Protein AF-A0A260ZK50-F1 (afdb_monomer)

Solvent-accessible surface area (backbone atoms only — not comparable to full-atom values): 29491 Å² total; per-residue (Å²): 94,78,40,58,36,70,49,89,52,100,54,90,50,31,33,36,38,32,30,28,67,84,74,75,40,77,77,46,57,36,37,41,60,59,61,51,48,29,63,47,78,38,83,94,71,54,32,36,39,34,30,32,85,84,58,43,36,35,30,35,52,72,92,42,70,52,63,68,53,86,44,73,54,70,82,87,79,82,74,81,68,47,75,47,47,61,51,57,46,39,79,47,78,57,98,69,37,33,39,37,28,32,54,48,100,85,72,47,78,39,87,51,42,79,43,46,78,60,42,49,77,78,50,69,45,76,48,99,47,99,84,42,44,29,35,35,30,35,39,69,92,74,38,39,60,39,74,41,49,52,93,49,49,79,70,69,64,93,75,84,56,73,88,62,77,53,97,60,98,60,69,79,49,61,29,59,51,89,78,39,28,42,36,42,32,41,94,90,50,76,50,76,42,75,58,68,87,84,77,85,68,63,72,61,60,54,49,60,49,51,54,50,52,51,53,52,49,54,54,56,45,52,60,50,49,56,53,50,52,51,50,50,44,54,58,48,55,62,52,50,73,74,61,81,80,76,76,85,52,46,84,90,56,58,74,85,47,43,47,78,66,57,77,74,47,75,58,97,82,31,38,28,23,34,28,32,34,68,85,76,69,44,70,26,26,37,38,41,30,78,39,54,80,89,41,70,64,61,52,52,46,56,48,47,26,53,54,54,46,64,71,55,82,51,95,21,36,58,44,57,79,50,38,28,64,60,92,58,35,34,42,40,35,29,60,57,62,76,44,32,47,41,61,47,48,66,36,84,92,39,28,46,51,53,69,70,59,46,28,49,43,50,39,28,48,24,50,36,45,31,59,32,45,78,71,44,41,31,51,57,50,58,47,47,75,32,28,30,27,41,91,84,73,48,35,24,42,50,78,50,69,66,42,39,53,71,86,59,72,76,90,71,59,52,80,92,35,56,31,39,43,59,78,67,69,43,84,55,54,60,45,42,43,27,21,13,50,18,48,50,55,46,23,38,62,66,51,44,69,92,46,50,45,100,87,68,47,78,34,67,68,53,42,56,64,32,82,66,74,65,64,88,87,49,54,68,56,57,32,52,49,33,55,34,17,42,44,54,53,60,87,75,28,45,50,35,61,54,52,47,68,30,69,47,29,48,54,45,52,51,52,52,52,54,51,52,51,51,49,58,60,69,76,105

Nearest PDB structures (foldseek):
  8c1d-assembly1_A  TM=9.116E-01  e=2.964E-21  Homo sapiens
  4eor-assembly2_C  TM=9.037E-01  e=3.215E-18  Homo sapiens
  4cfm-assembly2_C  TM=8.894E-01  e=4.606E-18  Homo sapiens
  4eoq-assembly2_C  TM=8.998E-01  e=1.103E-17  Homo sapiens
  3nax-assembly1_A  TM=8.493E-01  e=1.006E-16  Homo sapiens

pLDDT: mean 71.38, std 19.9, range [30.41, 98.5]

Sequence (524 aa):
MLLLQEESTQSSTKCLLIYDVSNNSVTGTVKIMPDTICSNFRSNANEIMTMNSTGLWSFYDIRGSTVKPFKCFKIGTPVKQGHAVDLSYCITSCNGQKHLWTWNEQGKPVDTWNYSEKEWFLGLIKGNSSETIFALHGQHHNSTMTMTDVNHLFEYQSKLFHRYGVKDSKQTLFDVLDGKVLATACNAGIQMQSAEFHVSNYKEHSRKLSENIRSAKVRWQKNKDQKEEEKVKSRWEDNAKKNVGVNSFDTTFTEHDFTMSGVLGSGQFGSVFEGKSKRTGKAVAIKVLVNRTSIYTEKFIVQREVDIQRELRHANIVKMYTAFKSKYTIFIVLELMSGTLHSILKNEETKVLSETKIACMVHDVSNALAYCHMRGIIHRDLKPQNILHSNENVFKITDFGTATDERDNTYCGTLDFMAPEVLCRKKQSTAVDCFALGIIVHLCNEGRLPFLLADGQGCDEMKIKCKYEPPVDMGLKIQEITRNLIKRDAKDRWTATEVVNSQLVRDYQHQMQDDIFKQELADL

Foldseek 3Di:
DWAWAWDPDPDQWIKIFTADPVVRDTPAIEIEHSQWFAWDDDPVQQWIWTAGPQRKIFIDRRVDRDHHGPDIDHDPDDDPADDYQPSQWDWDDDPQKIWIWGADPVRGIDGQDIDGPQKDWDGWDDAPDNPWIWTWMDGPPQQFTDIHTSNCNVVDPDPDDDGDHDPDPDWDGWDQPPCFKTWTDDPVGIDIDTNDDDDDPPPPVVVVVVVVVVVVCVVVVVVVLVVLLVVVLVVVVVVVVVPPDDPLADPVDDPVQKDWDAWQDQDPQATWTWIAGNVPRDIWIKGKGWPPVVDSSVNVLVSVQSVVLQPDDDPQAWHWPGWHDDPTMIITITHDAPHFLVVQCPPPVQVAPDLLLLLQQLLSLLVSLVSCQVVQKAQQADDRRQWTAHPVSHIHGHDSSVIDGQPRLNLDYDLLQAALCSVVSHRDGSLRNLSSSLQVLLCNHPSAGQQADPVRDHDSVCRNVQPGQRDPPPDPQNRVSSVQSSDNDSVSHDHSVVSNVGPSNVVSVVVVVVVVVVVVVVVD

Secondary structure (DSSP, 8-state):
-EEEEEE--SSS-EEEEEEETTTTEEEEEEEE-TTEEEEEEETTTTEEEEEETT-EEEEEETT---SS-SEEEE-SS---------TTEEEEEETTEEEEEEE-TTS-EEEEEEEETTEEEEEEEE-SSTT-EEEEEEETTTTEEEEEEGGGGGG-S-------B---S-EEEEEEETTTEEEEEETTEEEEEE-----S-HHHHHHHHHHHHHHHHHHHHHHHHHHHHHHHHHHHHHHHTT-TT---S-SS--GGGEEEEEEEEEETTEEEEEEEETTT--EEEEEEEE--TT-HHHHHHHHHHHHHHHH---TTBPPEEEEEE-SSEEEEEEE--SEEHHHHHHSGGGSS--HHHHHHHHHHHHHHHHHHHHTT-B-S---GGGEEE-TTS-EEE--GGG-B-TT-----S-GGG--HHHHTTPPP-THHHHHHHHHHHHHHHHSS-SSB-TTS-B-HHHHHHT-----TTS-HHHHHHHHHHS-SSGGGSPPHHHHHTSHHHHHHHHHHHHHHHHHHHHH-

InterPro domains:
  IPR000719 Protein kinase domain [PF00069] (260-503)
  IPR000719 Protein kinase domain [PS50011] (258-505)
  IPR000719 Protein kinase domain [SM00220] (258-505)
  IPR011009 Protein kinase-like domain superfamily [SSF56112] (253-511)
  IPR017441 Protein kinase, ATP binding site [PS00107] (264-287)
  IPR030616 Aurora kinase-like [PTHR24350] (208-505)

Structure (mmCIF, N/CA/C/O backbone):
data_AF-A0A260ZK50-F1
#
_entry.id   AF-A0A260ZK50-F1
#
loop_
_atom_site.group_PDB
_atom_site.id
_atom_site.type_symbol
_atom_site.label_atom_id
_atom_site.label_alt_id
_atom_site.label_comp_id
_atom_site.label_asym_id
_atom_site.label_entity_id
_atom_site.label_seq_id
_atom_site.pdbx_PDB_ins_code
_atom_site.Cartn_x
_atom_site.Cartn_y
_atom_site.Cartn_z
_atom_site.occupancy
_atom_site.B_iso_or_equiv
_atom_site.auth_seq_id
_atom_site.auth_comp_id
_atom_site.auth_asym_id
_atom_site.auth_atom_id
_atom_site.pdbx_PDB_model_num
ATOM 1 N N . MET A 1 1 ? 23.218 1.663 -58.950 1.00 55.19 1 MET A N 1
ATOM 2 C CA . MET A 1 1 ? 22.788 2.437 -57.755 1.00 55.19 1 MET A CA 1
ATOM 3 C C . MET A 1 1 ? 23.216 3.866 -58.011 1.00 55.19 1 MET A C 1
ATOM 5 O O . MET A 1 1 ? 24.382 4.045 -58.324 1.00 55.19 1 MET A O 1
ATOM 9 N N . LEU A 1 2 ? 22.289 4.827 -58.009 1.00 51.12 2 LEU A N 1
ATOM 10 C CA . LEU A 1 2 ? 22.573 6.201 -58.436 1.00 51.12 2 LEU A CA 1
ATOM 11 C C . LEU A 1 2 ? 22.877 7.084 -57.213 1.00 51.12 2 LEU A C 1
ATOM 13 O O . LEU A 1 2 ? 22.033 7.171 -56.323 1.00 51.12 2 LEU A O 1
ATOM 17 N N . LEU A 1 3 ? 24.059 7.705 -57.155 1.00 55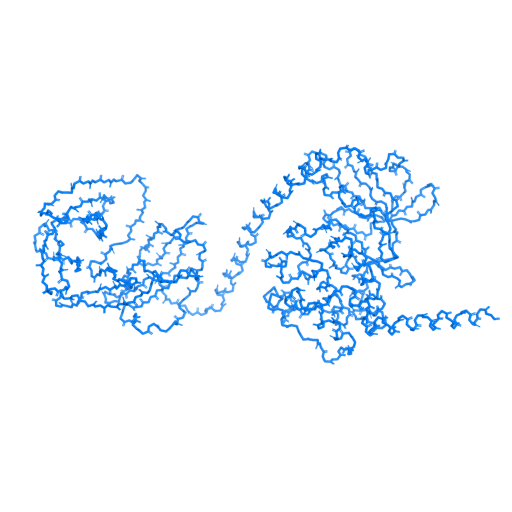.16 3 LEU A N 1
ATOM 18 C CA . LEU A 1 3 ? 24.463 8.656 -56.106 1.00 55.16 3 LEU A CA 1
ATOM 19 C C . LEU A 1 3 ? 24.415 10.091 -56.638 1.00 55.16 3 LEU A C 1
ATOM 21 O O . LEU A 1 3 ? 24.604 10.297 -57.834 1.00 55.16 3 LEU A O 1
ATOM 25 N N . LEU A 1 4 ? 24.185 11.068 -55.757 1.00 55.00 4 LEU A N 1
ATOM 26 C CA . LEU A 1 4 ? 24.156 12.491 -56.110 1.00 55.00 4 LEU A CA 1
ATOM 27 C C . LEU A 1 4 ? 25.393 13.216 -55.578 1.00 55.00 4 LEU A C 1
ATOM 29 O O . LEU A 1 4 ? 25.694 13.098 -54.392 1.00 55.00 4 LEU A O 1
ATOM 33 N N . GLN A 1 5 ? 26.074 13.976 -56.436 1.00 59.12 5 GLN A N 1
ATOM 34 C CA . GLN A 1 5 ? 27.227 14.811 -56.072 1.00 59.12 5 GLN A CA 1
ATOM 35 C C . GLN A 1 5 ? 27.030 16.244 -56.570 1.00 59.12 5 GLN A C 1
ATOM 37 O O . GLN A 1 5 ? 26.583 16.435 -57.700 1.00 59.12 5 GLN A O 1
ATOM 42 N N . GLU A 1 6 ? 27.377 17.249 -55.765 1.00 61.34 6 GLU A N 1
ATOM 43 C CA . GLU A 1 6 ? 27.411 18.642 -56.229 1.00 61.34 6 GLU A CA 1
ATOM 44 C C . GLU A 1 6 ? 28.638 18.882 -57.109 1.00 61.34 6 GLU A C 1
ATOM 46 O O . GLU A 1 6 ? 29.766 18.617 -56.696 1.00 61.34 6 GLU A O 1
ATOM 51 N N . GLU A 1 7 ? 28.429 19.424 -58.305 1.00 60.44 7 GLU A N 1
ATOM 52 C CA . GLU A 1 7 ? 29.518 19.918 -59.144 1.00 60.44 7 GLU A CA 1
ATOM 53 C C . GLU A 1 7 ? 29.683 21.428 -58.921 1.00 60.44 7 GLU A C 1
ATOM 55 O O . GLU A 1 7 ? 28.781 22.222 -59.222 1.00 60.44 7 GLU A O 1
ATOM 60 N N . SER A 1 8 ? 30.833 21.844 -58.381 1.00 53.84 8 SER A N 1
ATOM 61 C CA . SER A 1 8 ? 31.161 23.258 -58.182 1.00 53.84 8 SER A CA 1
ATOM 62 C C . SER A 1 8 ? 31.566 23.903 -59.510 1.00 53.84 8 SER A C 1
ATOM 64 O O . SER A 1 8 ? 32.740 24.057 -59.840 1.00 53.84 8 SER A O 1
ATOM 66 N N . THR A 1 9 ? 30.585 24.298 -60.320 1.00 51.59 9 THR A N 1
ATOM 67 C CA . THR A 1 9 ? 30.896 25.054 -61.542 1.00 51.59 9 THR A CA 1
ATOM 68 C C . THR A 1 9 ? 31.136 26.530 -61.206 1.00 51.59 9 THR A C 1
ATOM 70 O O . THR A 1 9 ? 30.415 27.115 -60.402 1.00 51.59 9 THR A O 1
ATOM 73 N N . GLN A 1 10 ? 32.112 27.175 -61.857 1.00 50.62 10 GLN A N 1
ATOM 74 C CA . GLN A 1 10 ? 32.341 28.634 -61.780 1.00 50.62 10 GLN A CA 1
ATOM 75 C C . GLN A 1 10 ? 31.195 29.468 -62.408 1.00 50.62 10 GLN A C 1
ATOM 77 O O . GLN A 1 10 ? 31.325 30.676 -62.592 1.00 50.62 10 GLN A O 1
ATOM 82 N N . SER A 1 11 ? 30.074 28.833 -62.766 1.00 52.84 11 SER A N 1
ATOM 83 C CA . SER A 1 11 ? 28.916 29.455 -63.403 1.00 52.84 11 SER A CA 1
ATOM 84 C C . SER A 1 11 ? 27.775 29.658 -62.403 1.00 52.84 11 SER A C 1
ATOM 86 O O . SER A 1 11 ? 27.687 28.977 -61.386 1.00 52.84 11 SER A O 1
ATOM 88 N N . SER A 1 12 ? 26.836 30.549 -62.721 1.00 56.06 12 SER A N 1
ATOM 89 C CA . SER A 1 12 ? 25.619 30.819 -61.940 1.00 56.06 12 SER A CA 1
ATOM 90 C C . SER A 1 12 ? 24.623 29.645 -61.869 1.00 56.06 12 SER A C 1
ATOM 92 O O . SER A 1 12 ? 23.464 29.850 -61.521 1.00 56.06 12 SER A O 1
ATOM 94 N N . THR A 1 13 ? 25.031 28.419 -62.213 1.00 58.53 13 THR A N 1
ATOM 95 C CA . THR A 1 13 ? 24.175 27.226 -62.239 1.00 58.53 13 THR A CA 1
ATOM 96 C C . THR A 1 13 ? 24.825 26.098 -61.438 1.00 58.53 13 THR A C 1
ATOM 98 O O . THR A 1 13 ? 25.935 25.672 -61.749 1.00 58.53 13 THR A O 1
ATOM 101 N N . LYS A 1 14 ? 24.124 25.583 -60.423 1.00 68.81 14 LYS A N 1
ATOM 102 C CA . LYS A 1 14 ? 24.551 24.392 -59.673 1.00 68.81 14 LYS A CA 1
ATOM 103 C C . LYS A 1 14 ? 24.039 23.128 -60.359 1.00 68.81 14 LYS A C 1
ATOM 105 O O . LYS A 1 14 ? 22.930 23.123 -60.898 1.00 68.81 14 LYS A O 1
ATOM 110 N N . CYS A 1 15 ? 24.825 22.056 -60.332 1.00 70.69 15 CYS A N 1
ATOM 111 C CA . CYS A 1 15 ? 24.453 20.774 -60.926 1.00 70.69 15 CYS A CA 1
ATOM 112 C C . CYS A 1 15 ? 24.625 19.632 -59.922 1.00 70.69 15 CYS A C 1
ATOM 114 O O . CYS A 1 15 ? 25.557 19.642 -59.119 1.00 70.69 15 CYS A O 1
ATOM 116 N N . LEU A 1 16 ? 23.724 18.652 -59.992 1.00 69.81 16 LEU A N 1
ATOM 117 C CA . LEU A 1 16 ? 23.845 17.371 -59.305 1.00 69.81 16 LEU A CA 1
ATOM 118 C C . LEU A 1 16 ? 24.214 16.291 -60.320 1.00 69.81 16 LEU A C 1
ATOM 120 O O . LEU A 1 16 ? 23.482 16.080 -61.290 1.00 69.81 16 LEU A O 1
ATOM 124 N N . LEU A 1 17 ? 25.332 15.610 -60.096 1.00 70.25 17 LEU A N 1
ATOM 125 C CA . LEU A 1 17 ? 25.769 14.466 -60.890 1.00 70.25 17 LEU A CA 1
ATOM 126 C C . LEU A 1 17 ? 25.065 13.207 -60.406 1.00 70.25 17 LEU A C 1
ATOM 128 O O . LEU A 1 17 ? 24.993 12.973 -59.207 1.00 70.25 17 LEU A O 1
ATOM 132 N N . ILE A 1 18 ? 24.582 12.392 -61.335 1.00 69.88 18 ILE A N 1
ATOM 133 C CA . ILE A 1 18 ? 23.999 11.081 -61.075 1.00 69.88 18 ILE A CA 1
ATOM 134 C C . ILE A 1 18 ? 25.074 10.032 -61.362 1.00 69.88 18 ILE A C 1
ATOM 136 O O . ILE A 1 18 ? 25.387 9.746 -62.519 1.00 69.88 18 ILE A O 1
ATOM 140 N N . TYR A 1 19 ? 25.646 9.448 -60.318 1.00 66.44 19 TYR A N 1
ATOM 141 C CA . TYR A 1 19 ? 26.741 8.489 -60.425 1.00 66.44 19 TYR A CA 1
ATOM 142 C C . TYR A 1 19 ? 26.245 7.053 -60.308 1.00 66.44 19 TYR A C 1
ATOM 144 O O . TYR A 1 19 ? 25.639 6.702 -59.300 1.00 66.44 19 TYR A O 1
ATOM 152 N N . ASP A 1 20 ? 26.527 6.202 -61.291 1.00 67.94 20 ASP A N 1
ATOM 153 C CA . ASP A 1 20 ? 26.249 4.773 -61.178 1.00 67.94 20 ASP A CA 1
ATOM 154 C C . ASP A 1 20 ? 27.427 4.040 -60.538 1.00 67.94 20 ASP A C 1
ATOM 156 O O . ASP A 1 20 ? 28.468 3.830 -61.160 1.00 67.94 20 ASP A O 1
ATOM 160 N N . VAL A 1 21 ? 27.223 3.606 -59.294 1.00 65.56 21 VAL A N 1
ATOM 161 C CA . VAL A 1 21 ? 28.208 2.846 -58.508 1.00 65.56 21 VAL A CA 1
ATOM 162 C C . VAL A 1 21 ? 28.608 1.539 -59.195 1.00 65.56 21 VAL A C 1
ATOM 164 O O . VAL A 1 21 ? 29.753 1.121 -59.080 1.00 65.56 21 VAL A O 1
ATOM 167 N N . SER A 1 22 ? 27.693 0.894 -59.928 1.00 66.00 22 SER A N 1
ATOM 168 C CA . SER A 1 22 ? 27.968 -0.414 -60.540 1.00 66.00 22 SER A CA 1
ATOM 169 C C . SER A 1 22 ? 28.919 -0.329 -61.733 1.00 66.00 22 SER A C 1
ATOM 171 O O . SER A 1 22 ? 29.734 -1.223 -61.936 1.00 66.00 22 SER A O 1
ATOM 173 N N . ASN A 1 23 ? 28.851 0.778 -62.473 1.00 67.25 23 ASN A N 1
ATOM 174 C CA . ASN A 1 23 ? 29.655 1.030 -63.667 1.00 67.25 23 ASN A CA 1
ATOM 175 C C . ASN A 1 23 ? 30.775 2.056 -63.425 1.00 67.25 23 ASN A C 1
ATOM 177 O O . ASN A 1 23 ? 31.532 2.368 -64.341 1.00 67.25 23 ASN A O 1
ATOM 181 N N . ASN A 1 24 ? 30.889 2.574 -62.194 1.00 70.81 24 ASN A N 1
ATOM 182 C CA . ASN A 1 24 ? 31.873 3.573 -61.779 1.00 70.81 24 ASN A CA 1
ATOM 183 C C . ASN A 1 24 ? 31.922 4.787 -62.735 1.00 70.81 24 ASN A C 1
ATOM 185 O O . ASN A 1 24 ? 32.993 5.263 -63.123 1.00 70.81 24 ASN A O 1
ATOM 189 N N . SER A 1 25 ? 30.745 5.278 -63.135 1.00 70.12 25 SER A N 1
ATOM 190 C CA . SER A 1 25 ? 30.590 6.318 -64.159 1.00 70.12 25 SER A CA 1
ATOM 191 C C . SER A 1 25 ? 29.447 7.283 -63.847 1.00 70.12 25 SER A C 1
ATOM 193 O O . SER A 1 25 ? 28.405 6.876 -63.330 1.00 70.12 25 SER A O 1
ATOM 195 N N . VAL A 1 26 ? 29.588 8.549 -64.246 1.00 70.62 26 VAL A N 1
ATOM 196 C CA . VAL A 1 26 ? 28.479 9.516 -64.247 1.00 70.62 26 VAL A CA 1
ATOM 197 C C . VAL A 1 26 ? 27.515 9.164 -65.381 1.00 70.62 26 VAL A C 1
ATOM 199 O O . VAL A 1 26 ? 27.914 9.063 -66.536 1.00 70.62 26 VAL A O 1
ATOM 202 N N . THR A 1 27 ? 26.243 8.971 -65.045 1.00 71.06 27 THR A N 1
ATOM 203 C CA . THR A 1 27 ? 25.179 8.550 -65.975 1.00 71.06 27 THR A CA 1
ATOM 204 C C . THR A 1 27 ? 24.203 9.669 -66.327 1.00 71.06 27 THR A C 1
ATOM 206 O O . THR A 1 27 ? 23.443 9.539 -67.284 1.00 71.06 27 THR A O 1
ATOM 209 N N . GLY A 1 28 ? 24.230 10.787 -65.598 1.00 71.50 28 GLY A N 1
ATOM 210 C CA . GLY A 1 28 ? 23.393 11.947 -65.888 1.00 71.50 28 GLY A CA 1
ATOM 211 C C . GLY A 1 28 ? 23.712 13.150 -65.009 1.00 71.50 28 GLY A C 1
ATOM 212 O O . GLY A 1 28 ? 24.445 13.035 -64.029 1.00 71.50 28 GLY A O 1
ATOM 213 N N . THR A 1 29 ? 23.132 14.300 -65.355 1.00 74.06 29 THR A N 1
ATOM 214 C CA . THR A 1 29 ? 23.305 15.558 -64.616 1.00 74.06 29 THR A CA 1
ATOM 215 C C . THR A 1 29 ? 21.983 16.314 -64.541 1.00 74.06 29 THR A C 1
ATOM 217 O O . THR A 1 29 ? 21.332 16.550 -65.565 1.00 74.06 29 THR A O 1
ATOM 220 N N . VAL A 1 30 ? 21.613 16.748 -63.336 1.00 75.31 30 VAL A N 1
ATOM 221 C CA . VAL A 1 30 ? 20.411 17.546 -63.069 1.00 75.31 30 VAL A CA 1
ATOM 222 C C . VAL A 1 30 ? 20.824 18.963 -62.698 1.00 75.31 30 VAL A C 1
ATOM 224 O O . VAL A 1 30 ? 21.513 19.181 -61.702 1.00 75.31 30 VAL A O 1
ATOM 227 N N . LYS A 1 31 ? 20.397 19.944 -63.497 1.00 77.69 31 LYS A N 1
ATOM 228 C CA . LYS A 1 31 ? 20.645 21.361 -63.210 1.00 77.69 31 LYS A CA 1
ATOM 229 C C . LYS A 1 31 ? 19.654 21.856 -62.159 1.00 77.69 31 LYS A C 1
ATOM 231 O O . LYS A 1 31 ? 18.447 21.718 -62.343 1.00 77.69 31 LYS A O 1
ATOM 236 N N . ILE A 1 32 ? 20.156 22.466 -61.092 1.00 74.00 32 ILE A N 1
ATOM 237 C CA . ILE A 1 32 ? 19.369 22.964 -59.957 1.00 74.00 32 ILE A CA 1
ATOM 238 C C . ILE A 1 32 ? 19.576 24.472 -59.772 1.00 74.00 32 ILE A C 1
ATOM 240 O O . ILE A 1 32 ? 20.482 25.072 -60.355 1.00 74.00 32 ILE A O 1
ATOM 244 N N . MET A 1 33 ? 18.714 25.112 -58.975 1.00 72.56 33 MET A N 1
ATOM 245 C CA . MET A 1 33 ? 18.865 26.544 -58.702 1.00 72.56 33 MET A CA 1
ATOM 246 C C . MET A 1 33 ? 20.173 26.821 -57.936 1.00 72.56 33 MET A C 1
ATOM 248 O O . MET A 1 33 ? 20.526 26.050 -57.039 1.00 72.56 33 MET A O 1
ATOM 252 N N . PRO A 1 34 ? 20.895 27.909 -58.246 1.00 70.56 34 PRO A N 1
ATOM 253 C CA . PRO A 1 34 ? 22.182 28.219 -57.616 1.00 70.56 34 PRO A CA 1
ATOM 254 C C . PRO A 1 34 ? 22.105 28.536 -56.115 1.00 70.56 34 PRO A C 1
ATOM 256 O O . PRO A 1 34 ? 23.082 28.335 -55.399 1.00 70.56 34 PRO A O 1
ATOM 259 N N . ASP A 1 35 ? 20.953 28.984 -55.618 1.00 66.94 35 ASP A N 1
ATOM 260 C CA . ASP A 1 35 ? 20.684 29.245 -54.198 1.00 66.94 35 ASP A CA 1
ATOM 261 C C . ASP A 1 35 ? 20.231 27.989 -53.427 1.00 66.94 35 ASP A C 1
ATOM 263 O O . ASP A 1 35 ? 19.818 28.082 -52.267 1.00 66.94 35 ASP A O 1
ATOM 267 N N . THR A 1 36 ? 20.307 26.811 -54.060 1.00 66.44 36 THR A N 1
ATOM 268 C CA . THR A 1 36 ? 20.033 25.526 -53.414 1.00 66.44 36 THR A CA 1
ATOM 269 C C . THR A 1 36 ? 21.037 25.278 -52.294 1.00 66.44 36 THR A C 1
ATOM 271 O O . THR A 1 36 ? 22.255 25.315 -52.506 1.00 66.44 36 THR A O 1
ATOM 274 N N . ILE A 1 37 ? 20.501 24.983 -51.109 1.00 55.41 37 ILE A N 1
ATOM 275 C CA . ILE A 1 37 ? 21.272 24.689 -49.899 1.00 55.41 37 ILE A CA 1
ATOM 276 C C . ILE A 1 37 ? 21.195 23.217 -49.490 1.00 55.41 37 ILE A C 1
ATOM 278 O O . ILE A 1 37 ? 22.063 22.764 -48.757 1.00 55.41 37 ILE A O 1
ATOM 282 N N . CYS A 1 38 ? 20.199 22.453 -49.948 1.00 54.56 38 CYS A N 1
ATOM 283 C CA . CYS A 1 38 ? 20.137 21.008 -49.717 1.00 54.56 38 CYS A CA 1
ATOM 284 C C . CYS A 1 38 ? 19.414 20.264 -50.845 1.00 54.56 38 CYS A C 1
ATOM 286 O O . CYS A 1 38 ? 18.608 20.853 -51.572 1.00 54.56 38 CYS A O 1
ATOM 288 N N . SER A 1 39 ? 19.672 18.957 -50.965 1.00 58.88 39 SER A N 1
ATOM 289 C CA . SER A 1 39 ? 18.916 18.066 -51.848 1.00 58.88 39 SER A CA 1
ATOM 290 C C . SER A 1 39 ? 18.658 16.703 -51.202 1.00 58.88 39 SER A C 1
ATOM 292 O O . SER A 1 39 ? 19.409 16.275 -50.332 1.00 58.88 39 SER A O 1
ATOM 294 N N . ASN A 1 40 ? 17.582 16.030 -51.602 1.00 58.00 40 ASN A N 1
ATOM 295 C CA . ASN A 1 40 ? 17.246 14.685 -51.157 1.00 58.00 40 ASN A CA 1
ATOM 296 C C . ASN A 1 40 ? 16.719 13.852 -52.334 1.00 58.00 40 ASN A C 1
ATOM 298 O O . ASN A 1 40 ? 15.863 14.312 -53.098 1.00 58.00 40 ASN A O 1
ATOM 302 N N . PHE A 1 41 ? 17.218 12.622 -52.465 1.00 60.44 41 PHE A N 1
ATOM 303 C CA . PHE A 1 41 ? 16.809 11.691 -53.509 1.00 60.44 41 PHE A CA 1
ATOM 304 C C . PHE A 1 41 ? 15.598 10.870 -53.068 1.00 60.44 41 PHE A C 1
ATOM 306 O O . PHE A 1 41 ? 15.617 10.195 -52.038 1.00 60.44 41 PHE A O 1
ATOM 313 N N . ARG A 1 42 ? 14.539 10.877 -53.877 1.00 56.72 42 ARG A N 1
ATOM 314 C CA . ARG A 1 42 ? 13.343 10.065 -53.645 1.00 56.72 42 ARG A CA 1
ATOM 315 C C . ARG A 1 42 ? 13.359 8.874 -54.593 1.00 56.72 42 ARG A C 1
ATOM 317 O O . ARG A 1 42 ? 12.743 8.904 -55.659 1.00 56.72 42 ARG A O 1
ATOM 324 N N . SER A 1 43 ? 14.039 7.812 -54.162 1.00 52.22 43 SER A N 1
ATOM 325 C CA . SER A 1 43 ? 14.239 6.568 -54.925 1.00 52.22 43 SER A CA 1
ATOM 326 C C . SER A 1 43 ? 12.947 5.956 -55.471 1.00 52.22 43 SER A C 1
ATOM 328 O O . SER A 1 43 ? 12.933 5.458 -56.589 1.00 52.22 43 SER A O 1
ATOM 330 N N . ASN A 1 44 ? 11.843 6.049 -54.728 1.00 53.16 44 ASN A N 1
ATOM 331 C CA . ASN A 1 44 ? 10.556 5.482 -55.141 1.00 53.16 44 ASN A CA 1
ATOM 332 C C . ASN A 1 44 ? 9.850 6.282 -56.253 1.00 53.16 44 ASN A C 1
ATOM 334 O O . ASN A 1 44 ? 8.863 5.801 -56.799 1.00 53.16 44 ASN A O 1
ATOM 338 N N . ALA A 1 45 ? 10.304 7.504 -56.551 1.00 57.16 45 ALA A N 1
ATOM 339 C CA . ALA A 1 45 ? 9.630 8.422 -57.472 1.00 57.16 45 ALA A CA 1
ATOM 340 C C . ALA A 1 45 ? 10.510 8.893 -58.643 1.00 57.16 45 ALA A C 1
ATOM 342 O O . ALA A 1 45 ? 9.996 9.544 -59.543 1.00 57.16 45 ALA A O 1
ATOM 343 N N . ASN A 1 46 ? 11.806 8.550 -58.664 1.00 66.38 46 ASN A N 1
ATOM 344 C CA . ASN A 1 46 ? 12.782 9.092 -59.619 1.00 66.38 46 ASN A CA 1
ATOM 345 C C . ASN A 1 46 ? 12.849 10.634 -59.593 1.00 66.38 46 ASN A C 1
ATOM 347 O O . ASN A 1 46 ? 12.965 11.299 -60.620 1.00 66.38 46 ASN A O 1
ATOM 351 N N . GLU A 1 47 ? 12.779 11.207 -58.391 1.00 71.38 47 GLU A N 1
ATOM 352 C CA . GLU A 1 47 ? 12.742 12.653 -58.173 1.00 71.38 47 GLU A CA 1
ATOM 353 C C . GLU A 1 47 ? 13.883 13.099 -57.255 1.00 71.38 47 GLU A C 1
ATOM 355 O O . GLU A 1 47 ? 14.243 12.408 -56.297 1.00 71.38 47 GLU A O 1
ATOM 360 N N . ILE A 1 48 ? 14.392 14.304 -57.496 1.00 69.62 48 ILE A N 1
ATOM 361 C CA . ILE A 1 48 ? 15.245 15.039 -56.563 1.00 69.62 48 ILE A CA 1
ATOM 362 C C . ILE A 1 48 ? 14.437 16.188 -55.989 1.00 69.62 48 ILE A C 1
ATOM 364 O O . ILE A 1 48 ? 13.863 16.991 -56.719 1.00 69.62 48 ILE A O 1
ATOM 368 N N . MET A 1 49 ? 14.415 16.279 -54.668 1.00 65.62 49 MET A N 1
ATOM 369 C CA . MET A 1 49 ? 13.821 17.393 -53.947 1.00 65.62 49 MET A CA 1
ATOM 370 C C . MET A 1 49 ? 14.939 18.313 -53.458 1.00 65.62 49 MET A C 1
ATOM 372 O O . MET A 1 49 ? 15.849 17.839 -52.789 1.00 65.62 49 MET A O 1
ATOM 376 N N . THR A 1 50 ? 14.879 19.607 -53.758 1.00 68.31 50 THR A N 1
ATOM 377 C CA . THR A 1 50 ? 15.835 20.610 -53.271 1.00 68.31 50 THR A CA 1
ATOM 378 C C . THR A 1 50 ? 15.142 21.691 -52.451 1.00 68.31 50 THR A C 1
ATOM 380 O O . THR A 1 50 ? 13.943 21.926 -52.610 1.00 68.31 50 THR A O 1
ATOM 383 N N . MET A 1 51 ? 15.893 22.359 -51.576 1.00 64.94 51 MET A N 1
ATOM 384 C CA . MET A 1 51 ? 15.433 23.549 -50.858 1.00 64.94 51 MET A CA 1
ATOM 385 C C . MET A 1 51 ? 16.439 24.682 -51.040 1.00 64.94 51 MET A C 1
ATOM 387 O O . MET A 1 51 ? 17.651 24.457 -50.972 1.00 64.94 51 MET A O 1
ATOM 391 N N . ASN A 1 52 ? 15.942 25.899 -51.249 1.00 67.19 52 ASN A N 1
ATOM 392 C CA . ASN A 1 52 ? 16.779 27.094 -51.291 1.00 67.19 52 ASN A CA 1
ATOM 393 C C . ASN A 1 52 ? 16.835 27.837 -49.946 1.00 67.19 52 ASN A C 1
ATOM 395 O O . ASN A 1 52 ? 16.094 27.530 -49.010 1.00 67.19 52 ASN A O 1
ATOM 399 N N . SER A 1 53 ? 17.690 28.858 -49.863 1.00 61.34 53 SER A N 1
ATOM 400 C CA . SER A 1 53 ? 17.880 29.692 -48.662 1.00 61.34 53 SER A CA 1
ATOM 401 C C . SER A 1 53 ? 16.611 30.400 -48.161 1.00 61.34 53 SER A C 1
ATOM 403 O O . SER A 1 53 ? 16.546 30.807 -47.004 1.00 61.34 53 SER A O 1
ATOM 405 N N . THR A 1 54 ? 15.581 30.524 -49.002 1.00 58.84 54 THR A N 1
ATOM 406 C CA . THR A 1 54 ? 14.295 31.154 -48.657 1.00 58.84 54 THR A CA 1
ATOM 407 C C . THR A 1 54 ? 13.233 30.161 -48.166 1.00 58.84 54 THR A C 1
ATOM 409 O O . THR A 1 54 ? 12.085 30.557 -47.929 1.00 58.84 54 THR A O 1
ATOM 412 N N . GLY A 1 55 ? 13.591 28.877 -48.041 1.00 54.78 55 GLY A N 1
ATOM 413 C CA . GLY A 1 55 ? 12.684 27.796 -47.646 1.00 54.78 55 GLY A CA 1
ATOM 414 C C . GLY A 1 55 ? 11.723 27.349 -48.754 1.00 54.78 55 GLY A C 1
ATOM 415 O O . GLY A 1 55 ? 10.677 26.765 -48.461 1.00 54.78 55 GLY A O 1
ATOM 416 N N . LEU A 1 56 ? 12.027 27.653 -50.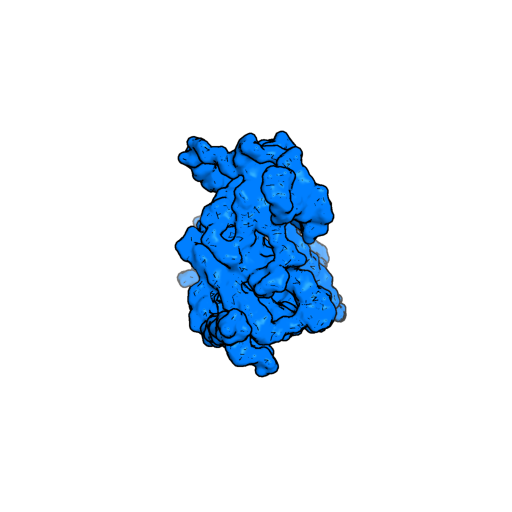022 1.00 67.31 56 LEU A N 1
ATOM 417 C CA . LEU A 1 56 ? 11.267 27.163 -51.171 1.00 67.31 56 LEU A CA 1
ATOM 418 C C . LEU A 1 56 ? 11.733 25.749 -51.518 1.00 67.31 56 LEU A C 1
ATOM 420 O O . LEU A 1 56 ? 12.898 25.545 -51.860 1.00 67.31 56 LEU A O 1
ATOM 424 N N . TRP A 1 57 ? 10.806 24.795 -51.475 1.00 71.31 57 TRP A N 1
ATOM 425 C CA . TRP A 1 57 ? 11.046 23.418 -51.887 1.00 71.31 57 TRP A CA 1
ATOM 426 C C . TRP A 1 57 ? 10.720 23.239 -53.368 1.00 71.31 57 TRP A C 1
ATOM 428 O O . TRP A 1 57 ? 9.656 23.668 -53.817 1.00 71.31 57 TRP A O 1
ATOM 438 N N . SER A 1 58 ? 11.617 22.586 -54.106 1.00 74.25 58 SER A N 1
ATOM 439 C CA . SER A 1 58 ? 11.543 22.370 -55.556 1.00 74.25 58 SER A CA 1
ATOM 440 C C . SER A 1 58 ? 11.783 20.897 -55.898 1.00 74.25 58 SER A C 1
ATOM 442 O O . SER A 1 58 ? 12.664 20.269 -55.320 1.00 74.25 58 SER A O 1
ATOM 444 N N . PHE A 1 59 ? 11.018 20.330 -56.833 1.00 75.19 59 PHE A N 1
ATOM 445 C CA . PHE A 1 59 ? 11.173 18.943 -57.287 1.00 75.19 59 PHE A CA 1
ATOM 446 C C . PHE A 1 59 ? 11.633 18.872 -58.744 1.00 75.19 59 PHE A C 1
ATOM 448 O O . PHE A 1 59 ? 11.065 19.534 -59.614 1.00 75.19 59 PHE A O 1
ATOM 455 N N . TYR A 1 60 ? 12.620 18.019 -59.003 1.00 78.94 60 TYR A N 1
ATOM 456 C CA . TYR A 1 60 ? 13.242 17.783 -60.302 1.00 78.94 60 TYR A CA 1
ATOM 457 C C . TYR A 1 60 ? 13.109 16.313 -60.684 1.00 78.94 60 TYR A C 1
ATOM 459 O O . TYR A 1 60 ? 13.285 15.436 -59.840 1.00 78.94 60 TYR A O 1
ATOM 467 N N . ASP A 1 61 ? 12.799 16.041 -61.947 1.00 75.69 61 ASP A N 1
ATOM 468 C CA . ASP A 1 61 ? 12.813 14.681 -62.483 1.00 75.69 61 ASP A CA 1
ATOM 469 C C . ASP A 1 61 ? 14.257 14.319 -62.843 1.00 75.69 61 ASP A C 1
ATOM 471 O O . ASP A 1 61 ? 14.901 15.047 -63.602 1.00 75.69 61 ASP A O 1
ATOM 475 N N . ILE A 1 62 ? 14.769 13.201 -62.323 1.00 69.94 62 ILE A N 1
ATOM 476 C CA . ILE A 1 62 ? 16.149 12.764 -62.601 1.00 69.94 62 ILE A CA 1
ATOM 477 C C . ILE A 1 62 ? 16.384 12.394 -64.066 1.00 69.94 62 ILE A C 1
ATOM 479 O O . ILE A 1 62 ? 17.527 12.272 -64.496 1.00 69.94 62 ILE A O 1
ATOM 483 N N . ARG A 1 63 ? 15.309 12.200 -64.836 1.00 67.38 63 ARG A N 1
ATOM 484 C CA . ARG A 1 63 ? 15.355 11.888 -66.268 1.00 67.38 63 ARG A CA 1
ATOM 485 C C . ARG A 1 63 ? 15.470 13.149 -67.132 1.00 67.38 63 ARG A C 1
ATOM 487 O O . ARG A 1 63 ? 15.639 13.032 -68.342 1.00 67.38 63 ARG A O 1
ATOM 494 N N . GLY A 1 64 ? 15.353 14.343 -66.542 1.00 61.72 64 GLY A N 1
ATOM 495 C CA . GLY A 1 64 ? 15.376 15.627 -67.243 1.00 61.72 64 GLY A CA 1
ATOM 496 C C . GLY A 1 64 ? 16.578 16.501 -66.871 1.00 61.72 64 GLY A C 1
ATOM 497 O O . GLY A 1 64 ? 16.982 16.572 -65.718 1.00 61.72 64 GLY A O 1
ATOM 498 N N . SER A 1 65 ? 17.124 17.237 -67.846 1.00 61.09 65 SER A N 1
ATOM 499 C CA . SER A 1 65 ? 18.262 18.162 -67.649 1.00 61.09 65 SER A CA 1
ATOM 500 C C . SER A 1 65 ? 17.827 19.637 -67.519 1.00 61.09 65 SER A C 1
ATOM 502 O O . SER A 1 65 ? 18.535 20.565 -67.919 1.00 61.09 65 SER A O 1
ATOM 504 N N . THR A 1 66 ? 16.616 19.892 -67.012 1.00 62.31 66 THR A N 1
ATOM 505 C CA . THR A 1 66 ? 16.039 21.245 -66.964 1.00 62.31 66 THR A CA 1
ATOM 506 C C . THR A 1 66 ? 16.249 21.921 -65.613 1.00 62.31 66 THR A C 1
ATOM 508 O O . THR A 1 66 ? 15.948 21.341 -64.579 1.00 62.31 66 THR A O 1
ATOM 511 N N . VAL A 1 67 ? 16.636 23.203 -65.629 1.00 63.81 67 VAL A N 1
ATOM 512 C CA . VAL A 1 67 ? 16.765 24.059 -64.424 1.00 63.81 67 VAL A CA 1
ATOM 513 C C . VAL A 1 67 ? 15.406 24.332 -63.752 1.00 63.81 67 VAL A C 1
ATOM 515 O O . VAL A 1 67 ? 15.341 24.749 -62.596 1.00 63.81 67 VAL A O 1
ATOM 518 N N . LYS A 1 68 ? 14.299 24.119 -64.476 1.00 75.06 68 LYS A N 1
ATOM 519 C CA . LYS A 1 68 ? 12.943 24.343 -63.969 1.00 75.06 68 LYS A CA 1
ATOM 520 C C . LYS A 1 68 ? 12.438 23.105 -63.216 1.00 75.06 68 LYS A C 1
ATOM 522 O O . LYS A 1 68 ? 12.341 22.047 -63.837 1.00 75.06 68 LYS A O 1
ATOM 527 N N . PRO A 1 69 ? 12.077 23.232 -61.930 1.00 76.75 69 PRO A N 1
ATOM 528 C CA . PRO A 1 69 ? 11.401 22.163 -61.207 1.00 76.75 69 PRO A CA 1
ATOM 529 C C . PRO A 1 69 ? 9.987 21.942 -61.757 1.00 76.75 69 PRO A C 1
ATOM 531 O O . PRO A 1 69 ? 9.314 22.891 -62.164 1.00 76.75 69 PRO A O 1
ATOM 534 N N . PHE A 1 70 ? 9.511 20.698 -61.737 1.00 79.12 70 PHE A N 1
ATOM 535 C CA . PHE A 1 70 ? 8.144 20.368 -62.163 1.00 79.12 70 PHE A CA 1
ATOM 536 C C . PHE A 1 70 ? 7.106 20.661 -61.067 1.00 79.12 70 PHE A C 1
ATOM 538 O O . PHE A 1 70 ? 5.906 20.700 -61.335 1.00 79.12 70 PHE A O 1
ATOM 545 N N . LYS A 1 71 ? 7.555 20.869 -59.822 1.00 75.56 71 LYS A N 1
ATOM 546 C CA . LYS A 1 71 ? 6.703 21.210 -58.680 1.00 75.56 71 LYS A CA 1
ATOM 547 C C . LYS A 1 71 ? 7.478 22.047 -57.665 1.00 75.56 71 LYS A C 1
ATOM 549 O O . LYS A 1 71 ? 8.613 21.708 -57.345 1.00 75.56 71 LYS A O 1
ATOM 554 N N . CYS A 1 72 ? 6.840 23.080 -57.113 1.00 73.50 72 CYS A N 1
ATOM 555 C CA . CYS A 1 72 ? 7.378 23.872 -56.003 1.00 73.50 72 CYS A CA 1
ATOM 556 C C . CYS A 1 72 ? 6.334 24.076 -54.907 1.00 73.50 72 CYS A C 1
ATOM 558 O O . CYS A 1 72 ? 5.141 24.158 -55.200 1.00 73.50 72 CYS A O 1
ATOM 560 N N . PHE A 1 73 ? 6.769 24.215 -53.656 1.00 62.00 73 PHE A N 1
ATOM 561 C CA . PHE A 1 73 ? 5.902 24.659 -52.563 1.00 62.00 73 PHE A CA 1
ATOM 562 C C . PHE A 1 73 ? 6.685 25.422 -51.487 1.00 62.00 73 PHE A C 1
ATOM 564 O O . PHE A 1 73 ? 7.881 25.208 -51.291 1.00 62.00 73 PHE A O 1
ATOM 571 N N . LYS A 1 74 ? 5.992 26.321 -50.780 1.00 54.50 74 LYS A N 1
ATOM 572 C CA . LYS A 1 74 ? 6.532 27.138 -49.685 1.00 54.50 74 LYS A CA 1
ATOM 573 C C . LYS A 1 74 ? 5.613 26.993 -48.473 1.00 54.50 74 LYS A C 1
ATOM 575 O O . LYS A 1 74 ? 4.417 27.243 -48.589 1.00 54.50 74 LYS A O 1
ATOM 580 N N . ILE A 1 75 ? 6.143 26.549 -47.335 1.00 45.84 75 ILE A N 1
ATOM 581 C CA . ILE A 1 75 ? 5.364 26.389 -46.093 1.00 45.84 75 ILE A CA 1
ATOM 582 C C . ILE A 1 75 ? 5.321 27.740 -45.349 1.00 45.84 75 ILE A C 1
ATOM 584 O O . ILE A 1 75 ? 6.327 28.443 -45.275 1.00 45.84 75 ILE A O 1
ATOM 588 N N . GLY A 1 76 ? 4.151 28.132 -44.830 1.00 37.06 76 GLY A N 1
ATOM 589 C CA . GLY A 1 76 ? 3.923 29.428 -44.176 1.00 37.06 76 GLY A CA 1
ATOM 590 C C . GLY A 1 76 ? 4.539 29.561 -42.773 1.00 37.06 76 GLY A C 1
ATOM 591 O O . GLY A 1 76 ? 3.992 29.019 -41.823 1.00 37.06 76 GLY A O 1
ATOM 592 N N . THR A 1 77 ? 5.609 30.367 -42.671 1.00 32.38 77 THR A N 1
ATOM 593 C CA . THR A 1 77 ? 6.235 31.020 -41.482 1.00 32.38 77 THR A CA 1
ATOM 594 C C . THR A 1 77 ? 6.750 30.171 -40.301 1.00 32.38 77 THR A C 1
ATOM 596 O O . THR A 1 77 ? 6.130 29.209 -39.871 1.00 32.38 77 THR A O 1
ATOM 599 N N . PRO A 1 78 ? 7.855 30.628 -39.681 1.00 33.69 78 PRO A N 1
ATOM 600 C CA . PRO A 1 78 ? 9.221 30.223 -39.961 1.00 33.69 78 PRO A CA 1
ATOM 601 C C . PRO A 1 78 ? 9.622 28.989 -39.140 1.00 33.69 78 PRO A C 1
ATOM 603 O O . PRO A 1 78 ? 9.680 29.034 -37.912 1.00 33.69 78 PRO A O 1
ATOM 606 N N . VAL A 1 79 ? 10.036 27.923 -39.815 1.00 30.41 79 VAL A N 1
ATOM 607 C CA . VAL A 1 79 ? 11.094 27.094 -39.243 1.00 30.41 79 VAL A CA 1
ATOM 608 C C . VAL A 1 79 ? 12.386 27.786 -39.660 1.00 30.41 79 VAL A C 1
ATOM 610 O O . VAL A 1 79 ? 12.675 27.863 -40.854 1.00 30.41 79 VAL A O 1
ATOM 613 N N . LYS A 1 80 ? 13.145 28.346 -38.711 1.00 33.69 80 LYS A N 1
ATOM 614 C CA . LYS A 1 80 ? 14.590 28.458 -38.937 1.00 33.69 80 LYS A CA 1
ATOM 615 C C . LYS A 1 80 ? 15.046 27.009 -39.080 1.00 33.69 80 LYS A C 1
ATOM 617 O O . LYS A 1 80 ? 14.970 26.245 -38.131 1.00 33.69 80 LYS A O 1
ATOM 622 N N . GLN A 1 81 ? 15.256 26.589 -40.319 1.00 31.95 81 GLN A N 1
ATOM 623 C CA . GLN A 1 81 ? 15.644 25.232 -40.666 1.00 31.95 81 GLN A CA 1
ATOM 624 C C . GLN A 1 81 ? 16.955 25.369 -41.425 1.00 31.95 81 GLN A C 1
ATOM 626 O O . GLN A 1 81 ? 16.983 25.464 -42.652 1.00 31.95 81 GLN A O 1
ATOM 631 N N . GLY A 1 82 ? 18.041 25.494 -40.666 1.00 33.75 82 GLY A N 1
ATOM 632 C CA . GLY A 1 82 ? 19.368 25.129 -41.126 1.00 33.75 82 GLY A CA 1
ATOM 633 C C . GLY A 1 82 ? 19.611 23.671 -40.712 1.00 33.75 82 GLY A C 1
ATOM 634 O O . GLY A 1 82 ? 19.240 23.255 -39.630 1.00 33.75 82 GLY A O 1
ATOM 635 N N . HIS A 1 83 ? 20.185 22.791 -41.513 1.00 40.88 83 HIS A N 1
ATOM 636 C CA . HIS A 1 83 ? 21.203 23.057 -42.501 1.00 40.88 83 HIS A CA 1
ATOM 637 C C . HIS A 1 83 ? 21.167 22.058 -43.648 1.00 40.88 83 HIS A C 1
ATOM 639 O O . HIS A 1 83 ? 20.504 21.022 -43.615 1.00 40.88 83 HIS A O 1
ATOM 645 N N . ALA A 1 84 ? 21.922 22.466 -44.662 1.00 37.31 84 ALA A N 1
ATOM 646 C CA . ALA A 1 84 ? 22.387 21.709 -45.796 1.00 37.31 84 ALA A CA 1
ATOM 647 C C . ALA A 1 84 ? 22.504 20.207 -45.524 1.00 37.31 84 ALA A C 1
ATOM 649 O O . ALA A 1 84 ? 23.256 19.774 -44.652 1.00 37.31 84 ALA A O 1
ATOM 650 N N . VAL A 1 85 ? 21.817 19.416 -46.351 1.00 37.44 85 VAL A N 1
ATOM 651 C CA . VAL A 1 85 ? 22.346 18.101 -46.703 1.00 37.44 85 VAL A CA 1
ATOM 652 C C . VAL A 1 85 ? 23.685 18.424 -47.339 1.00 37.44 85 VAL A C 1
ATOM 654 O O . VAL A 1 85 ? 23.713 18.977 -48.438 1.00 37.44 85 VAL A O 1
ATOM 657 N N . ASP A 1 86 ? 24.769 18.210 -46.596 1.00 43.75 86 ASP A N 1
ATOM 658 C CA . ASP A 1 86 ? 26.090 18.232 -47.190 1.00 43.75 86 ASP A CA 1
ATOM 659 C C . ASP A 1 86 ? 26.032 17.215 -48.330 1.00 43.75 86 ASP A C 1
ATOM 661 O O . ASP A 1 86 ? 25.821 16.026 -48.105 1.00 43.75 86 ASP A O 1
ATOM 665 N N . LEU A 1 87 ? 26.106 17.690 -49.573 1.00 47.09 87 LEU A N 1
ATOM 666 C CA . LEU A 1 87 ? 26.034 16.828 -50.756 1.00 47.09 87 LEU A CA 1
ATOM 667 C C . LEU A 1 87 ? 27.266 15.905 -50.838 1.00 47.09 87 LEU A C 1
ATOM 669 O O . LEU A 1 87 ? 27.382 15.091 -51.750 1.00 47.09 87 LEU A O 1
ATOM 673 N N . SER A 1 88 ? 28.155 16.013 -49.844 1.00 50.28 88 SER A N 1
ATOM 674 C CA . SER A 1 88 ? 29.248 15.111 -49.537 1.00 50.28 88 SER A CA 1
ATOM 675 C C . SER A 1 88 ? 28.813 13.691 -49.141 1.00 50.28 88 SER A C 1
ATOM 677 O O . SER A 1 88 ? 29.698 12.846 -49.029 1.00 50.28 88 SER A O 1
ATOM 679 N N . TYR A 1 89 ? 27.513 13.388 -48.966 1.00 55.62 89 TYR A N 1
ATOM 680 C CA . TYR A 1 89 ? 27.058 12.026 -48.658 1.00 55.62 89 TYR A CA 1
ATOM 681 C C . TYR A 1 89 ? 25.742 11.586 -49.323 1.00 55.62 89 TYR A C 1
ATOM 683 O O . TYR A 1 89 ? 24.887 12.391 -49.687 1.00 55.62 89 TYR A O 1
ATOM 691 N N . CYS A 1 90 ? 25.556 10.270 -49.459 1.00 59.69 90 CYS A N 1
ATOM 692 C CA . CYS A 1 90 ? 24.361 9.653 -50.035 1.00 59.69 90 CYS A CA 1
ATOM 693 C C . CYS A 1 90 ? 23.994 8.352 -49.304 1.00 59.69 90 CYS A C 1
ATOM 695 O O . CYS A 1 90 ? 24.872 7.604 -48.888 1.00 59.69 90 CYS A O 1
ATOM 697 N N . ILE A 1 91 ? 22.698 8.061 -49.156 1.00 59.22 91 ILE A N 1
ATOM 698 C CA . ILE A 1 91 ? 22.211 6.828 -48.521 1.00 59.22 91 ILE A CA 1
ATOM 699 C C . ILE A 1 91 ? 21.587 5.936 -49.576 1.00 59.22 91 ILE A C 1
ATOM 701 O O . ILE A 1 91 ? 20.746 6.364 -50.366 1.00 59.22 91 ILE A O 1
ATOM 705 N N . THR A 1 92 ? 21.946 4.664 -49.536 1.00 58.59 92 THR A N 1
ATOM 706 C CA . THR A 1 92 ? 21.426 3.662 -50.460 1.00 58.59 92 THR A CA 1
ATOM 707 C C . THR A 1 92 ? 20.979 2.425 -49.697 1.00 58.59 92 THR A C 1
ATOM 709 O O . THR A 1 92 ? 21.398 2.217 -48.563 1.00 58.59 92 THR A O 1
ATOM 712 N N . SER A 1 93 ? 20.086 1.629 -50.280 1.00 53.34 93 SER A N 1
ATOM 713 C CA . SER A 1 93 ? 19.560 0.414 -49.653 1.00 53.34 93 SER A CA 1
ATOM 714 C C . SER A 1 93 ? 19.647 -0.747 -50.634 1.00 53.34 93 SER A C 1
ATOM 716 O O . SER A 1 93 ? 19.213 -0.616 -51.780 1.00 53.34 93 SER A O 1
ATOM 718 N N . CYS A 1 94 ? 20.205 -1.868 -50.188 1.00 56.44 94 CYS A N 1
ATOM 719 C CA . CYS A 1 94 ? 20.299 -3.110 -50.944 1.00 56.44 94 CYS A CA 1
ATOM 720 C C . CYS A 1 94 ? 20.036 -4.288 -49.996 1.00 56.44 94 CYS A C 1
ATOM 722 O O . CYS A 1 94 ? 20.694 -4.413 -48.969 1.00 56.44 94 CYS A O 1
ATOM 724 N N . ASN A 1 95 ? 19.062 -5.148 -50.313 1.00 61.06 95 ASN A N 1
ATOM 725 C CA . ASN A 1 95 ? 18.758 -6.373 -49.551 1.00 61.06 95 ASN A CA 1
ATOM 726 C C . ASN A 1 95 ? 18.578 -6.184 -48.023 1.00 61.06 95 ASN A C 1
ATOM 728 O O . ASN A 1 95 ? 18.971 -7.044 -47.240 1.00 61.06 95 ASN A O 1
ATOM 732 N N . GLY A 1 96 ? 17.991 -5.062 -47.585 1.00 55.81 96 GLY A N 1
ATOM 733 C CA . GLY A 1 96 ? 17.771 -4.767 -46.158 1.00 55.81 96 GLY A CA 1
ATOM 734 C C . GLY A 1 96 ? 19.003 -4.233 -45.412 1.00 55.81 96 GLY A C 1
ATOM 735 O O . GLY A 1 96 ? 18.943 -4.012 -44.203 1.00 55.81 96 GLY A O 1
ATOM 736 N N . GLN A 1 97 ? 20.113 -3.992 -46.114 1.00 62.84 97 GLN A N 1
ATOM 737 C CA . GLN A 1 97 ? 21.257 -3.239 -45.606 1.00 62.84 97 GLN A CA 1
ATOM 738 C C . GLN A 1 97 ? 21.302 -1.851 -46.235 1.00 62.84 97 GLN A C 1
ATOM 740 O O . GLN A 1 97 ? 21.075 -1.682 -47.437 1.00 62.84 97 GLN A O 1
ATOM 745 N N . LYS A 1 98 ? 21.550 -0.842 -45.401 1.00 65.69 98 LYS A N 1
ATOM 746 C CA . LYS A 1 98 ? 21.665 0.552 -45.814 1.00 65.69 98 LYS A CA 1
ATOM 747 C C . LYS A 1 98 ? 23.128 0.963 -45.777 1.00 65.69 98 LYS A C 1
ATOM 749 O O . LYS A 1 98 ? 23.825 0.666 -44.817 1.00 65.69 98 LYS A O 1
ATOM 754 N N . HIS A 1 99 ? 23.564 1.667 -46.811 1.00 67.25 99 HIS A N 1
ATOM 755 C CA . HIS A 1 99 ? 24.937 2.137 -46.957 1.00 67.25 99 HIS A CA 1
ATOM 756 C C . HIS A 1 99 ? 24.949 3.660 -47.006 1.00 67.25 99 HIS A C 1
ATOM 758 O O . HIS A 1 99 ? 24.225 4.255 -47.814 1.00 67.25 99 HIS A O 1
ATOM 764 N N . LEU A 1 100 ? 25.760 4.270 -46.146 1.00 71.38 100 LEU A N 1
ATOM 765 C CA . LEU A 1 100 ? 26.113 5.682 -46.179 1.00 71.38 100 LEU A CA 1
ATOM 766 C C . LEU A 1 100 ? 27.401 5.838 -46.985 1.00 71.38 100 LEU A C 1
ATOM 768 O O . LEU A 1 100 ? 28.457 5.379 -46.566 1.00 71.38 100 LEU A O 1
ATOM 772 N N . TRP A 1 101 ? 27.315 6.525 -48.112 1.00 69.62 101 TRP A N 1
ATOM 773 C CA . TRP A 1 101 ? 28.439 6.853 -48.978 1.00 69.62 101 TRP A CA 1
ATOM 774 C C . TRP A 1 101 ? 28.890 8.280 -48.715 1.00 69.62 101 TRP A C 1
ATOM 776 O O . TRP A 1 101 ? 28.036 9.150 -48.581 1.00 69.62 101 TRP A O 1
ATOM 786 N N . THR A 1 102 ? 30.195 8.530 -48.703 1.00 70.12 102 THR A N 1
ATOM 787 C CA . THR A 1 102 ? 30.781 9.878 -48.755 1.00 70.12 102 THR A CA 1
ATOM 788 C C . THR A 1 102 ? 31.609 10.050 -50.025 1.00 70.12 102 THR A C 1
ATOM 790 O O . THR A 1 102 ? 31.793 9.085 -50.762 1.00 70.12 102 THR A O 1
ATOM 793 N N . TRP A 1 103 ? 32.097 11.254 -50.322 1.00 66.12 103 TRP A N 1
ATOM 794 C CA . TRP A 1 103 ? 33.006 11.487 -51.452 1.00 66.12 103 TRP A CA 1
ATOM 795 C C . TRP A 1 103 ? 34.417 11.788 -50.953 1.00 66.12 103 TRP A C 1
ATOM 797 O O . TRP A 1 103 ? 34.599 12.607 -50.056 1.00 66.12 103 TRP A O 1
ATOM 807 N N . ASN A 1 104 ? 35.422 11.145 -51.546 1.00 66.81 104 ASN A N 1
ATOM 808 C CA . ASN A 1 104 ? 36.819 11.473 -51.270 1.00 66.81 104 ASN A CA 1
ATOM 809 C C . ASN A 1 104 ? 37.257 12.761 -51.995 1.00 66.81 104 ASN A C 1
ATOM 811 O O . ASN A 1 104 ? 36.533 13.298 -52.833 1.00 66.81 104 ASN A O 1
ATOM 815 N N . GLU A 1 105 ? 38.480 13.227 -51.727 1.00 64.62 105 GLU A N 1
ATOM 816 C CA . GLU A 1 105 ? 39.057 14.434 -52.351 1.00 64.62 105 GLU A CA 1
ATOM 817 C C . GLU A 1 105 ? 39.122 14.374 -53.890 1.00 64.62 105 GLU A C 1
ATOM 819 O O . GLU A 1 105 ? 39.172 15.405 -54.554 1.00 64.62 105 GLU A O 1
ATOM 824 N N . GLN A 1 106 ? 39.086 13.171 -54.473 1.00 63.84 106 GLN A N 1
ATOM 825 C CA . GLN A 1 106 ? 39.063 12.946 -55.923 1.00 63.84 106 GLN A CA 1
ATOM 826 C C . GLN A 1 106 ? 37.638 12.883 -56.500 1.00 63.84 106 GLN A C 1
ATOM 828 O O . GLN A 1 106 ? 37.469 12.567 -57.677 1.00 63.84 106 GLN A O 1
ATOM 833 N N . GLY A 1 107 ? 36.608 13.129 -55.684 1.00 60.16 107 GLY A N 1
ATOM 834 C CA . GLY A 1 107 ? 35.209 13.083 -56.096 1.00 60.16 107 GLY A CA 1
ATOM 835 C C . GLY A 1 107 ? 34.694 11.675 -56.398 1.00 60.16 107 GLY A C 1
ATOM 836 O O . GLY A 1 107 ? 33.750 11.533 -57.166 1.00 60.16 107 GLY A O 1
ATOM 837 N N . LYS A 1 108 ? 35.302 10.628 -55.824 1.00 63.72 108 LYS A N 1
ATOM 838 C CA . LYS A 1 108 ? 34.809 9.245 -55.922 1.00 63.72 108 LYS A CA 1
ATOM 839 C C . LYS A 1 108 ? 34.027 8.852 -54.667 1.00 63.72 108 LYS A C 1
ATOM 841 O O . LYS A 1 108 ? 34.436 9.244 -53.571 1.00 63.72 108 LYS A O 1
ATOM 846 N N . PRO A 1 109 ? 32.952 8.058 -54.804 1.00 65.88 109 PRO A N 1
ATOM 847 C CA . PRO A 1 109 ? 32.166 7.625 -53.663 1.00 65.88 109 PRO A CA 1
ATOM 848 C C . PRO A 1 109 ? 32.920 6.565 -52.847 1.00 65.88 109 PRO A C 1
ATOM 850 O O . PRO A 1 109 ? 33.540 5.660 -53.405 1.00 65.88 109 PRO A O 1
ATOM 853 N N . VAL A 1 110 ? 32.844 6.665 -51.523 1.00 71.06 110 VAL A N 1
ATOM 854 C CA . VAL A 1 110 ? 33.451 5.760 -50.540 1.00 71.06 110 VAL A CA 1
ATOM 855 C C . VAL A 1 110 ? 32.349 5.252 -49.612 1.00 71.06 110 VAL A C 1
ATOM 857 O O . VAL A 1 110 ? 31.659 6.053 -48.981 1.00 71.06 110 VAL A O 1
ATOM 860 N N . ASP A 1 111 ? 32.160 3.932 -49.526 1.00 72.00 111 ASP A N 1
ATOM 861 C CA . ASP A 1 111 ? 31.211 3.334 -48.574 1.00 72.00 111 ASP A CA 1
ATOM 862 C C . ASP A 1 111 ? 31.734 3.569 -47.159 1.00 72.00 111 ASP A C 1
ATOM 864 O O . ASP A 1 111 ? 32.806 3.078 -46.824 1.00 72.00 111 ASP A O 1
ATOM 868 N N . THR A 1 112 ? 31.022 4.374 -46.374 1.00 71.00 112 THR A N 1
ATOM 869 C CA . THR A 1 112 ? 31.467 4.937 -45.088 1.00 71.00 112 THR A CA 1
ATOM 870 C C . THR A 1 112 ? 30.804 4.263 -43.891 1.00 71.00 112 THR A C 1
ATOM 872 O O . THR A 1 112 ? 31.340 4.270 -42.786 1.00 71.00 112 THR A O 1
ATOM 875 N N . TRP A 1 113 ? 29.614 3.693 -44.075 1.00 74.31 113 TRP A N 1
ATOM 876 C CA . TRP A 1 113 ? 28.933 2.968 -43.010 1.00 74.31 113 TRP A CA 1
ATOM 877 C C . TRP A 1 113 ? 27.835 2.068 -43.569 1.00 74.31 113 TRP A C 1
ATOM 879 O O . TRP A 1 113 ? 26.923 2.541 -44.246 1.00 74.31 113 TRP A O 1
ATOM 889 N N . ASN A 1 114 ? 27.883 0.784 -43.215 1.00 75.06 114 ASN A N 1
ATOM 890 C CA . ASN A 1 114 ? 26.823 -0.178 -43.491 1.00 75.06 114 ASN A CA 1
ATOM 891 C C . ASN A 1 114 ? 26.026 -0.441 -42.206 1.00 75.06 114 ASN A C 1
ATOM 893 O O . ASN A 1 114 ? 26.601 -0.825 -41.186 1.00 75.06 114 ASN A O 1
ATOM 897 N N . TYR A 1 115 ? 24.713 -0.235 -42.263 1.00 70.62 115 TYR A N 1
ATOM 898 C CA . TYR A 1 115 ? 23.816 -0.372 -41.125 1.00 70.62 115 TYR A CA 1
ATOM 899 C C . TYR A 1 115 ? 22.537 -1.132 -41.466 1.00 70.62 115 TYR A C 1
ATOM 901 O O . TYR A 1 115 ? 22.034 -1.138 -42.593 1.00 70.62 115 TYR A O 1
ATOM 909 N N . SER A 1 116 ? 22.005 -1.813 -40.455 1.00 71.62 116 SER A N 1
ATOM 910 C CA . SER A 1 116 ? 20.825 -2.666 -40.592 1.00 71.62 116 SER A CA 1
ATOM 911 C C . SER A 1 116 ? 19.521 -1.864 -40.524 1.00 71.62 116 SER A C 1
ATOM 913 O O . SER A 1 116 ? 19.487 -0.738 -40.036 1.00 71.62 116 SER A O 1
ATOM 915 N N . GLU A 1 117 ? 18.388 -2.464 -40.904 1.00 65.50 117 GLU A N 1
ATOM 916 C CA . GLU A 1 117 ? 17.063 -1.846 -40.697 1.00 65.50 117 GLU A CA 1
ATOM 917 C C . GLU A 1 117 ? 16.701 -1.590 -39.226 1.00 65.50 117 GLU A C 1
ATOM 919 O O . GLU A 1 117 ? 15.735 -0.884 -38.945 1.00 65.50 117 GLU A O 1
ATOM 924 N N . LYS A 1 118 ? 17.449 -2.158 -38.272 1.00 65.19 118 LYS A N 1
ATOM 925 C CA . LYS A 1 118 ? 17.277 -1.887 -36.836 1.00 65.19 118 LYS A CA 1
ATOM 926 C C . LYS A 1 118 ? 17.949 -0.582 -36.410 1.00 65.19 118 LYS A C 1
ATOM 928 O O . LYS A 1 118 ? 17.698 -0.112 -35.297 1.00 65.19 118 LYS A O 1
ATOM 933 N N . GLU A 1 119 ? 18.741 0.007 -37.293 1.00 66.62 119 GLU A N 1
ATOM 934 C CA . GLU A 1 119 ? 19.457 1.259 -37.115 1.00 66.62 119 GLU A CA 1
ATOM 935 C C . GLU A 1 119 ? 18.884 2.330 -38.044 1.00 66.62 119 GLU A C 1
ATOM 937 O O . GLU A 1 119 ? 18.408 2.070 -39.154 1.00 66.62 119 GLU A O 1
ATOM 942 N N . TRP A 1 120 ? 18.908 3.565 -37.565 1.00 64.12 120 TRP A N 1
ATOM 943 C CA . TRP A 1 120 ? 18.483 4.727 -38.320 1.00 64.12 120 TRP A CA 1
ATOM 944 C C . TRP A 1 120 ? 19.618 5.736 -38.395 1.00 64.12 120 TRP A C 1
ATOM 946 O O . TRP A 1 120 ? 20.397 5.904 -37.462 1.00 64.12 120 TRP A O 1
ATOM 956 N N . PHE A 1 121 ? 19.667 6.435 -39.519 1.00 62.12 121 PHE A N 1
ATOM 957 C CA . PHE A 1 121 ? 20.564 7.546 -39.774 1.00 62.12 121 PHE A CA 1
ATOM 958 C C . PHE A 1 121 ? 19.710 8.775 -40.056 1.00 62.12 121 PHE A C 1
ATOM 960 O O . PHE A 1 121 ? 18.729 8.676 -40.798 1.00 62.12 121 PHE A O 1
ATOM 967 N N . LEU A 1 122 ? 20.061 9.903 -39.449 1.00 57.16 122 LEU A N 1
ATOM 968 C CA . LEU A 1 122 ? 19.292 11.140 -39.549 1.00 57.16 122 LEU A CA 1
ATOM 969 C C . LEU A 1 122 ? 19.994 12.204 -40.398 1.00 57.16 122 LEU A C 1
ATOM 971 O O . LEU A 1 122 ? 19.310 12.931 -41.111 1.00 57.16 122 LEU A O 1
ATOM 975 N N . GLY A 1 123 ? 21.327 12.288 -40.361 1.00 58.16 123 GLY A N 1
ATOM 976 C CA . GLY A 1 123 ? 22.083 13.259 -41.157 1.00 58.16 123 GLY A CA 1
ATOM 977 C C . GLY A 1 123 ? 23.507 13.491 -40.654 1.00 58.16 123 GLY A C 1
ATOM 978 O O . GLY A 1 123 ? 23.923 12.898 -39.658 1.00 58.16 123 GLY A O 1
ATOM 979 N N . LEU A 1 124 ? 24.241 14.373 -41.339 1.00 59.53 124 LEU A N 1
ATOM 980 C CA . LEU A 1 124 ? 25.573 14.838 -40.938 1.00 59.53 124 LEU A CA 1
ATOM 981 C C . LEU A 1 124 ? 25.539 16.287 -40.425 1.00 59.53 124 LEU A C 1
ATOM 983 O O . LEU A 1 124 ? 24.783 17.111 -40.938 1.00 59.53 124 LEU A O 1
ATOM 987 N N . ILE A 1 125 ? 26.390 16.604 -39.449 1.00 55.88 125 ILE A N 1
ATOM 988 C CA . ILE A 1 125 ? 26.610 17.949 -38.904 1.00 55.88 125 ILE A CA 1
ATOM 989 C C . ILE A 1 125 ? 28.095 18.285 -39.010 1.00 55.88 125 ILE A C 1
ATOM 991 O O . ILE A 1 125 ? 28.939 17.483 -38.618 1.00 55.88 125 ILE A O 1
ATOM 995 N N . LYS A 1 126 ? 28.425 19.489 -39.482 1.00 53.66 126 LYS A N 1
ATOM 996 C CA . LYS A 1 126 ? 29.801 19.999 -39.435 1.00 53.66 126 LYS A CA 1
ATOM 997 C C . LYS A 1 126 ? 30.153 20.441 -38.014 1.00 53.66 126 LYS A C 1
ATOM 999 O O . LYS A 1 126 ? 29.386 21.156 -37.375 1.00 53.66 126 LYS A O 1
ATOM 1004 N N . GLY A 1 127 ? 31.296 19.986 -37.521 1.00 49.12 127 GLY A N 1
ATOM 1005 C CA . GLY A 1 127 ? 31.897 20.429 -36.272 1.00 49.12 127 GLY A CA 1
ATOM 1006 C C . GLY A 1 127 ? 32.472 21.841 -36.377 1.00 49.12 127 GLY A C 1
ATOM 1007 O O . GLY A 1 127 ? 32.391 22.501 -37.411 1.00 49.12 127 GLY A O 1
ATOM 1008 N N . ASN A 1 128 ? 33.076 22.306 -35.283 1.00 43.50 128 ASN A N 1
ATOM 1009 C CA . ASN A 1 128 ? 33.646 23.657 -35.204 1.00 43.50 128 ASN A CA 1
ATOM 1010 C C . ASN A 1 128 ? 34.883 23.852 -36.101 1.00 43.50 128 ASN A C 1
ATOM 1012 O O . ASN A 1 128 ? 35.233 24.984 -36.425 1.00 43.50 128 ASN A O 1
ATOM 1016 N N . SER A 1 129 ? 35.541 22.767 -36.504 1.00 48.66 129 SER A N 1
ATOM 1017 C CA . SER A 1 129 ? 36.567 22.732 -37.547 1.00 48.66 129 SER A CA 1
ATOM 1018 C C . SER A 1 129 ? 35.932 22.340 -38.879 1.00 48.66 129 SER A C 1
ATOM 1020 O O . SER A 1 129 ? 35.093 21.443 -38.938 1.00 48.66 129 SER A O 1
ATOM 1022 N N . SER A 1 130 ? 36.378 22.966 -39.971 1.00 49.44 130 SER A N 1
ATOM 1023 C CA . SER A 1 130 ? 35.906 22.685 -41.338 1.00 49.44 130 SER A CA 1
ATOM 1024 C C . SER A 1 130 ? 36.090 21.230 -41.782 1.00 49.44 130 SER A C 1
ATOM 1026 O O . SER A 1 130 ? 35.456 20.809 -42.745 1.00 49.44 130 SER A O 1
ATOM 1028 N N . GLU A 1 131 ? 36.946 20.481 -41.088 1.00 52.12 131 GLU A 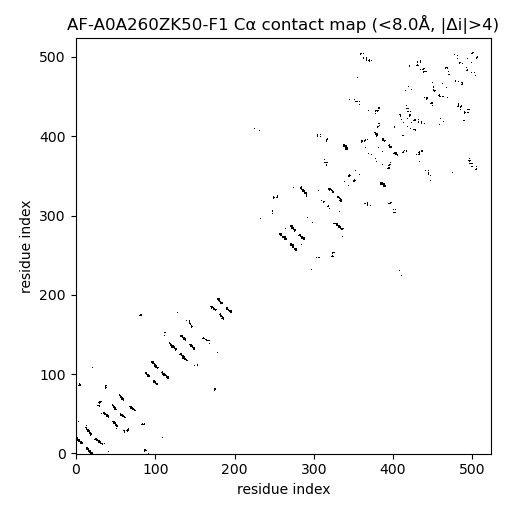N 1
ATOM 1029 C CA . GLU A 1 131 ? 37.326 19.102 -41.405 1.00 52.12 131 GLU A CA 1
ATOM 1030 C C . GLU A 1 131 ? 36.559 18.052 -40.594 1.00 52.12 131 GLU A C 1
ATOM 1032 O O . GLU A 1 131 ? 36.564 16.876 -40.948 1.00 52.12 131 GLU A O 1
ATOM 1037 N N . THR A 1 132 ? 35.891 18.440 -39.504 1.00 53.91 132 THR A N 1
ATOM 1038 C CA . THR A 1 132 ? 35.219 17.470 -38.635 1.00 53.91 132 THR A CA 1
ATOM 1039 C C . THR A 1 132 ? 33.748 17.390 -38.998 1.00 53.91 132 THR A C 1
ATOM 1041 O O . THR A 1 132 ? 33.024 18.380 -38.921 1.00 53.91 132 THR A O 1
ATOM 1044 N N . ILE A 1 133 ? 33.286 16.200 -39.376 1.00 60.56 133 ILE A N 1
ATOM 1045 C CA . ILE A 1 133 ? 31.885 15.932 -39.697 1.00 60.56 133 ILE A CA 1
ATOM 1046 C C . ILE A 1 133 ? 31.383 14.848 -38.749 1.00 60.56 133 ILE A C 1
ATOM 1048 O O . ILE A 1 133 ? 32.031 13.824 -38.558 1.00 60.56 133 ILE A O 1
ATOM 1052 N N . PHE A 1 134 ? 30.215 15.064 -38.158 1.00 60.38 134 PHE A N 1
ATOM 1053 C CA . PHE A 1 134 ? 29.568 14.132 -37.248 1.00 60.38 134 PHE A CA 1
ATOM 1054 C C . PHE A 1 134 ? 28.300 13.551 -37.868 1.00 60.38 134 PHE A C 1
ATOM 1056 O O . PHE A 1 134 ? 27.440 14.287 -38.337 1.00 60.38 134 PHE A O 1
ATOM 1063 N N . ALA A 1 135 ? 28.141 12.235 -37.809 1.00 63.59 135 ALA A N 1
ATOM 1064 C CA . ALA A 1 135 ? 26.915 11.525 -38.129 1.00 63.59 135 ALA A CA 1
ATOM 1065 C C . ALA A 1 135 ? 25.964 11.457 -36.934 1.00 63.59 135 ALA A C 1
ATOM 1067 O O . ALA A 1 135 ? 26.351 11.040 -35.842 1.00 63.59 135 ALA A O 1
ATOM 1068 N N . LEU A 1 136 ? 24.699 11.801 -37.172 1.00 64.00 136 LEU A N 1
ATOM 1069 C CA . LEU A 1 136 ? 23.585 11.565 -36.264 1.00 64.00 136 LEU A CA 1
ATOM 1070 C C . LEU A 1 136 ? 22.880 10.262 -36.628 1.00 64.00 136 LEU A C 1
ATOM 1072 O O . LEU A 1 136 ? 22.289 10.136 -37.703 1.00 64.00 136 LEU A O 1
ATOM 1076 N N . HIS A 1 137 ? 22.897 9.303 -35.712 1.00 66.56 137 HIS A N 1
ATOM 1077 C CA . HIS A 1 137 ? 22.325 7.977 -35.934 1.00 66.56 137 HIS A CA 1
ATOM 1078 C C . HIS A 1 137 ? 21.839 7.335 -34.633 1.00 66.56 137 HIS A C 1
ATOM 1080 O O . HIS A 1 137 ? 21.993 7.898 -33.548 1.00 66.56 137 HIS A O 1
ATOM 1086 N N . GLY A 1 138 ? 21.207 6.169 -34.720 1.00 67.88 138 GLY A N 1
ATOM 1087 C CA . GLY A 1 138 ? 20.705 5.469 -33.547 1.00 67.88 138 GLY A CA 1
ATOM 1088 C C . GLY A 1 138 ? 20.052 4.129 -33.849 1.00 67.88 138 GLY A C 1
ATOM 1089 O O . GLY A 1 138 ? 20.042 3.656 -34.980 1.00 67.88 138 GLY A O 1
ATOM 1090 N N . GLN A 1 139 ? 19.472 3.512 -32.819 1.00 62.00 139 GLN A N 1
ATOM 1091 C CA . GLN A 1 139 ? 18.777 2.227 -32.926 1.00 62.00 139 GLN A CA 1
ATOM 1092 C C . GLN A 1 139 ? 17.273 2.389 -32.683 1.00 62.00 139 GLN A C 1
ATOM 1094 O O . GLN A 1 139 ? 16.822 3.160 -31.828 1.00 62.00 139 GLN A O 1
ATOM 1099 N N . HIS A 1 140 ? 16.467 1.635 -33.430 1.00 57.81 140 HIS A N 1
ATOM 1100 C CA . HIS A 1 140 ? 15.008 1.690 -33.337 1.00 57.81 140 HIS A CA 1
ATOM 1101 C C . HIS A 1 140 ? 14.482 1.175 -31.985 1.00 57.81 140 HIS A C 1
ATOM 1103 O O . HIS A 1 140 ? 13.496 1.702 -31.472 1.00 57.81 140 HIS A O 1
ATOM 1109 N N . HIS A 1 141 ? 15.139 0.185 -31.367 1.00 48.75 141 HIS A N 1
ATOM 1110 C CA . HIS A 1 141 ? 14.625 -0.479 -30.159 1.00 48.75 141 HIS A CA 1
ATOM 1111 C C . HIS A 1 141 ? 14.863 0.290 -28.847 1.00 48.75 141 HIS A C 1
ATOM 1113 O O . HIS A 1 141 ? 14.187 0.029 -27.853 1.00 48.75 141 HIS A O 1
ATOM 1119 N N . ASN A 1 142 ? 15.842 1.199 -28.797 1.00 48.00 142 ASN A N 1
ATOM 1120 C CA . ASN A 1 142 ? 16.208 1.943 -27.583 1.00 48.00 142 ASN A CA 1
ATOM 1121 C C . ASN A 1 142 ? 15.918 3.450 -27.683 1.00 48.00 142 ASN A C 1
ATOM 1123 O O . ASN A 1 142 ? 16.051 4.144 -26.672 1.00 48.00 142 ASN A O 1
ATOM 1127 N N . SER A 1 143 ? 15.494 3.933 -28.859 1.00 49.97 143 SER A N 1
ATOM 1128 C CA . SER A 1 143 ? 15.165 5.340 -29.127 1.00 49.97 143 SER A CA 1
ATOM 1129 C C . SER A 1 143 ? 16.286 6.306 -28.714 1.00 49.97 143 SER A C 1
ATOM 1131 O O . SER A 1 143 ? 16.021 7.395 -28.203 1.00 49.97 143 SER A O 1
ATOM 1133 N N . THR A 1 144 ? 17.547 5.893 -28.876 1.00 49.91 144 THR A N 1
ATOM 1134 C CA . THR A 1 144 ? 18.714 6.728 -28.566 1.00 49.91 144 THR A CA 1
ATOM 1135 C C . THR A 1 144 ? 19.248 7.386 -29.827 1.00 49.91 144 THR A C 1
ATOM 1137 O O . THR A 1 144 ? 19.546 6.680 -30.786 1.00 49.91 144 THR A O 1
ATOM 1140 N N . MET A 1 145 ? 19.416 8.708 -29.793 1.00 58.34 145 MET A N 1
ATOM 1141 C CA . MET A 1 145 ? 20.193 9.455 -30.783 1.00 58.34 145 MET A CA 1
ATOM 1142 C C . MET A 1 145 ? 21.647 9.542 -30.320 1.00 58.34 145 MET A C 1
ATOM 1144 O O . MET A 1 145 ? 21.907 9.902 -29.174 1.00 58.34 145 MET A O 1
ATOM 1148 N N . THR A 1 146 ? 22.572 9.201 -31.208 1.00 57.66 146 THR A N 1
ATOM 1149 C CA . THR A 1 146 ? 24.021 9.236 -31.008 1.00 57.66 146 THR A CA 1
ATOM 1150 C C . THR A 1 146 ? 24.645 10.117 -32.080 1.00 57.66 146 THR A C 1
ATOM 1152 O O . THR A 1 146 ? 24.186 10.137 -33.219 1.00 57.66 146 THR A O 1
ATOM 1155 N N . MET A 1 147 ? 25.691 10.844 -31.700 1.00 57.41 147 MET A N 1
ATOM 1156 C CA . MET A 1 147 ? 26.517 11.628 -32.609 1.00 57.41 147 MET A CA 1
ATOM 1157 C C . MET A 1 147 ? 27.911 10.993 -32.654 1.00 57.41 147 MET A C 1
ATOM 1159 O O . MET A 1 147 ? 28.492 10.729 -31.601 1.00 57.41 147 MET A O 1
ATOM 1163 N N . THR A 1 148 ? 28.429 10.687 -33.841 1.00 61.09 148 THR A N 1
ATOM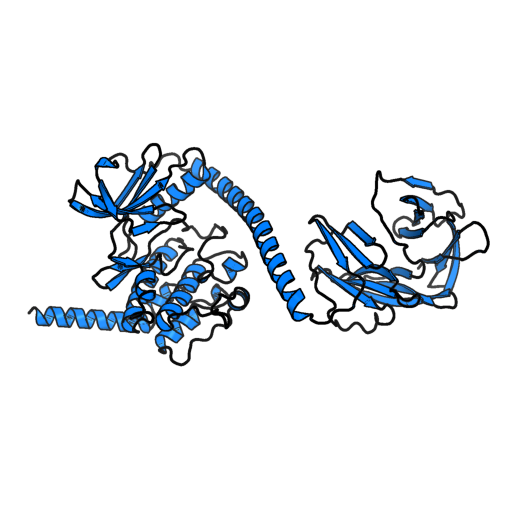 1164 C CA . THR A 1 148 ? 29.724 10.005 -34.028 1.00 61.09 148 THR A CA 1
ATOM 1165 C C . THR A 1 148 ? 30.504 10.691 -35.132 1.00 61.09 148 THR A C 1
ATOM 1167 O O . THR A 1 148 ? 29.915 11.052 -36.139 1.00 61.09 148 THR A O 1
ATOM 1170 N N . ASP A 1 149 ? 31.807 10.895 -34.952 1.00 64.50 149 ASP A N 1
ATOM 1171 C CA . ASP A 1 149 ? 32.663 11.407 -36.027 1.00 64.50 149 ASP A CA 1
ATOM 1172 C C . ASP A 1 149 ? 32.605 10.448 -37.225 1.00 64.50 149 ASP A C 1
ATOM 1174 O O . ASP A 1 149 ? 32.708 9.231 -37.051 1.00 64.50 149 ASP A O 1
ATOM 1178 N N . VAL A 1 150 ? 32.404 10.990 -38.427 1.00 63.72 150 VAL A N 1
ATOM 1179 C CA . VAL A 1 150 ? 32.265 10.208 -39.658 1.00 63.72 150 VAL A CA 1
ATOM 1180 C C . VAL A 1 150 ? 33.487 9.323 -39.907 1.00 63.72 150 VAL A C 1
ATOM 1182 O O . VAL A 1 150 ? 33.327 8.179 -40.328 1.00 63.72 150 VAL A O 1
ATOM 1185 N N . ASN A 1 151 ? 34.685 9.787 -39.550 1.00 65.00 151 ASN A N 1
ATOM 1186 C CA . ASN A 1 151 ? 35.921 9.018 -39.706 1.00 65.00 151 ASN A CA 1
ATOM 1187 C C . ASN A 1 151 ? 36.005 7.813 -38.753 1.00 65.00 151 ASN A C 1
ATOM 1189 O O . ASN A 1 151 ? 36.748 6.870 -39.010 1.00 65.00 151 ASN A O 1
ATOM 1193 N N . HIS A 1 152 ? 35.210 7.813 -37.679 1.00 63.62 152 HIS A N 1
ATOM 1194 C CA . HIS A 1 152 ? 35.168 6.757 -36.665 1.00 63.62 152 HIS A CA 1
ATOM 1195 C C . HIS A 1 152 ? 33.863 5.939 -36.697 1.00 63.62 152 HIS A C 1
ATOM 1197 O O . HIS A 1 152 ? 33.622 5.125 -35.804 1.00 63.62 152 HIS A O 1
ATOM 1203 N N . LEU A 1 153 ? 33.013 6.109 -37.720 1.00 64.25 153 LEU A N 1
ATOM 1204 C CA . LEU A 1 153 ? 31.760 5.351 -37.874 1.00 64.25 153 LEU A CA 1
ATOM 1205 C C . LEU A 1 153 ? 31.988 3.838 -37.977 1.00 64.25 153 LEU A C 1
ATOM 1207 O O . LEU A 1 153 ? 31.219 3.058 -37.419 1.00 64.25 153 LEU A O 1
ATOM 1211 N N . PHE A 1 154 ? 33.061 3.416 -38.648 1.00 57.62 154 PHE A N 1
ATOM 1212 C CA . PHE A 1 154 ? 33.416 2.000 -38.790 1.00 57.62 154 PHE A CA 1
ATOM 1213 C C . PHE A 1 154 ? 33.935 1.366 -37.496 1.00 57.62 154 PHE A C 1
ATOM 1215 O O . PHE A 1 154 ? 33.840 0.155 -37.316 1.00 57.62 154 PHE A O 1
ATOM 1222 N N . GLU A 1 155 ? 34.470 2.179 -36.583 1.00 55.16 155 GLU A N 1
ATOM 1223 C CA . GLU A 1 155 ? 35.001 1.743 -35.287 1.00 55.16 155 GLU A CA 1
ATOM 1224 C C . GLU A 1 155 ? 33.914 1.664 -34.208 1.00 55.16 155 GLU A C 1
ATOM 1226 O O . GLU A 1 155 ? 34.220 1.484 -33.026 1.00 55.16 155 GLU A O 1
ATOM 1231 N N . TYR A 1 156 ? 32.640 1.811 -34.586 1.00 48.41 156 TYR A N 1
ATOM 1232 C CA . TYR A 1 156 ? 31.516 1.836 -33.662 1.00 48.41 156 TYR A CA 1
ATOM 1233 C C . TYR A 1 156 ? 31.362 0.508 -32.893 1.00 48.41 156 TYR A C 1
ATOM 1235 O O . TYR A 1 156 ? 30.586 -0.379 -33.236 1.00 48.41 156 TYR A O 1
ATOM 1243 N N . GLN A 1 157 ? 32.071 0.405 -31.771 1.00 44.72 157 GLN A N 1
ATOM 1244 C CA . GLN A 1 157 ? 31.659 -0.327 -30.581 1.00 44.72 157 GLN A CA 1
ATOM 1245 C C . GLN A 1 157 ? 31.115 0.717 -29.611 1.00 44.72 157 GLN A C 1
ATOM 1247 O O . GLN A 1 157 ? 31.849 1.623 -29.226 1.00 44.72 157 GLN A O 1
ATOM 1252 N N . SER A 1 158 ? 29.832 0.630 -29.251 1.00 41.47 158 SER A N 1
ATOM 1253 C CA . SER A 1 158 ? 29.085 1.666 -28.525 1.00 41.47 158 SER A CA 1
ATOM 1254 C C . SER A 1 158 ? 29.857 2.296 -27.347 1.00 41.47 158 SER A C 1
ATOM 1256 O O . SER A 1 158 ? 29.762 1.845 -26.202 1.00 41.47 158 SER A O 1
ATOM 1258 N N . LYS A 1 159 ? 30.585 3.389 -27.588 1.00 35.38 159 LYS A N 1
ATOM 1259 C CA . LYS A 1 159 ? 31.034 4.297 -26.533 1.00 35.38 159 LYS A CA 1
ATOM 1260 C C . LYS A 1 159 ? 29.970 5.376 -26.421 1.00 35.38 159 LYS A C 1
ATOM 1262 O O . LYS A 1 159 ? 29.849 6.252 -27.269 1.00 35.38 159 LYS A O 1
ATOM 1267 N N . LEU A 1 160 ? 29.125 5.206 -25.406 1.00 34.50 160 LEU A N 1
ATOM 1268 C CA . LEU A 1 160 ? 27.943 6.014 -25.117 1.00 34.50 160 LEU A CA 1
ATOM 1269 C C . LEU A 1 160 ? 28.296 7.504 -25.013 1.00 34.50 160 LEU A C 1
ATOM 1271 O O . LEU A 1 160 ? 28.704 7.978 -23.955 1.00 34.50 160 LEU A O 1
ATOM 1275 N N . PHE A 1 161 ? 28.057 8.250 -26.089 1.00 35.28 161 PHE A N 1
ATOM 1276 C CA . PHE A 1 161 ? 27.772 9.674 -25.986 1.00 35.28 161 PHE A CA 1
ATOM 1277 C C . PHE A 1 161 ? 26.349 9.849 -25.434 1.00 35.28 161 PHE A C 1
ATOM 1279 O O . PHE A 1 161 ? 25.454 9.045 -25.691 1.00 35.28 161 PHE A O 1
ATOM 1286 N N . HIS A 1 162 ? 26.181 10.861 -24.588 1.00 38.19 162 HIS A N 1
ATOM 1287 C CA . HIS A 1 162 ? 25.004 11.177 -23.778 1.00 38.19 162 HIS A CA 1
ATOM 1288 C C . HIS A 1 162 ? 23.629 10.650 -24.246 1.00 38.19 162 HIS A C 1
ATOM 1290 O O . HIS A 1 162 ? 23.095 11.011 -25.290 1.00 38.19 162 HIS A O 1
ATOM 1296 N N . ARG A 1 163 ? 22.984 9.881 -23.359 1.00 39.03 163 ARG A N 1
ATOM 1297 C CA . ARG A 1 163 ? 21.618 9.363 -23.495 1.00 39.03 163 ARG A CA 1
ATOM 1298 C C . ARG A 1 163 ? 20.580 10.464 -23.249 1.00 39.03 163 ARG A C 1
ATOM 1300 O O . ARG A 1 163 ? 20.230 10.724 -22.101 1.00 39.03 163 ARG A O 1
ATOM 1307 N N . TYR A 1 164 ? 20.014 11.036 -24.307 1.00 37.97 164 TYR A N 1
ATOM 1308 C CA . TYR A 1 164 ? 18.798 11.852 -24.212 1.00 37.97 164 TYR A CA 1
ATOM 1309 C C . TYR A 1 164 ? 17.656 11.123 -24.916 1.00 37.97 164 TYR A C 1
ATOM 1311 O O . TYR A 1 164 ? 17.568 11.079 -26.137 1.00 37.97 164 TYR A O 1
ATOM 1319 N N . GLY A 1 165 ? 16.837 10.434 -24.119 1.00 34.09 165 GLY A N 1
ATOM 1320 C CA . GLY A 1 165 ? 15.764 9.585 -24.622 1.00 34.09 165 GLY A CA 1
ATOM 1321 C C . GLY A 1 165 ? 14.497 10.382 -24.907 1.00 34.09 165 GLY A C 1
ATOM 1322 O O . GLY A 1 165 ? 13.905 10.940 -23.985 1.00 34.09 165 GLY A O 1
ATOM 1323 N N . VAL A 1 166 ? 14.030 10.329 -26.150 1.00 35.94 166 VAL A N 1
ATOM 1324 C CA . VAL A 1 166 ? 12.642 10.633 -26.505 1.00 35.94 166 VAL A CA 1
ATOM 1325 C C . VAL A 1 166 ? 12.020 9.348 -27.042 1.00 35.94 166 VAL A C 1
ATOM 1327 O O . VAL A 1 166 ? 12.496 8.771 -28.013 1.00 35.94 166 VAL A O 1
ATOM 1330 N N . LYS A 1 167 ? 10.955 8.875 -26.386 1.00 38.19 167 LYS A N 1
ATOM 1331 C CA . LYS A 1 167 ? 10.172 7.697 -26.795 1.00 38.19 167 LYS A CA 1
ATOM 1332 C C . LYS A 1 167 ? 9.150 8.064 -27.880 1.00 38.19 167 LYS A C 1
ATOM 1334 O O . LYS A 1 167 ? 7.952 7.901 -27.664 1.00 38.19 167 LYS A O 1
ATOM 1339 N N . ASP A 1 168 ? 9.592 8.571 -29.024 1.00 39.66 168 ASP A N 1
ATOM 1340 C CA . ASP A 1 168 ? 8.714 8.647 -30.195 1.00 39.66 168 ASP A CA 1
ATOM 1341 C C . ASP A 1 168 ? 9.500 8.355 -31.476 1.00 39.66 168 ASP A C 1
ATOM 1343 O O . ASP A 1 168 ? 10.530 8.963 -31.754 1.00 39.66 168 ASP A O 1
ATOM 1347 N N . SER A 1 169 ? 8.993 7.396 -32.249 1.00 39.28 169 SER A N 1
ATOM 1348 C CA . SER A 1 169 ? 9.494 6.977 -33.562 1.00 39.28 169 SER A CA 1
ATOM 1349 C C . SER A 1 169 ? 9.302 8.027 -34.667 1.00 39.28 169 SER A C 1
ATOM 1351 O O . SER A 1 169 ? 9.716 7.796 -35.799 1.00 39.28 169 SER A O 1
ATOM 1353 N N . LYS A 1 170 ? 8.643 9.155 -34.367 1.00 42.41 170 LYS A N 1
ATOM 1354 C CA . LYS A 1 170 ? 8.327 10.232 -35.314 1.00 42.41 170 LYS A CA 1
ATOM 1355 C C . LYS A 1 170 ? 8.990 11.542 -34.876 1.00 42.41 170 LYS A C 1
ATOM 1357 O O . LYS A 1 170 ? 8.356 12.385 -34.244 1.00 42.41 170 LYS A O 1
ATOM 1362 N N . GLN A 1 171 ? 10.279 11.691 -35.172 1.00 50.12 171 GLN A N 1
ATOM 1363 C CA . GLN A 1 171 ? 10.961 12.987 -35.089 1.00 50.12 171 GLN A CA 1
ATOM 1364 C C . GLN A 1 171 ? 10.729 13.757 -36.390 1.00 50.12 171 GLN A C 1
ATOM 1366 O O . GLN A 1 171 ? 10.773 13.156 -37.464 1.00 50.12 171 GLN A O 1
ATOM 1371 N N . THR A 1 172 ? 10.458 15.061 -36.303 1.00 43.53 172 THR A N 1
ATOM 1372 C CA . THR A 1 172 ? 9.932 15.806 -37.463 1.00 43.53 172 THR A CA 1
ATOM 1373 C C . THR A 1 172 ? 10.644 17.131 -37.734 1.00 43.53 172 THR A C 1
ATOM 1375 O O . THR A 1 172 ? 10.432 17.698 -38.801 1.00 43.53 172 THR A O 1
ATOM 1378 N N . LEU A 1 173 ? 11.492 17.637 -36.825 1.00 41.25 173 LEU A N 1
ATOM 1379 C CA . LEU A 1 173 ? 12.197 18.912 -37.029 1.00 41.25 173 LEU A CA 1
ATOM 1380 C C . LEU A 1 173 ? 13.507 18.995 -36.232 1.00 41.25 173 LEU A C 1
ATOM 1382 O O . LEU A 1 173 ? 13.540 18.626 -35.058 1.00 41.25 173 LEU A O 1
ATOM 1386 N N . PHE A 1 174 ? 14.561 19.513 -36.862 1.00 50.69 174 PHE A N 1
ATOM 1387 C CA . PHE A 1 174 ? 15.907 19.659 -36.306 1.00 50.69 174 PHE A CA 1
ATOM 1388 C C . PHE A 1 174 ? 16.514 20.989 -36.785 1.00 50.69 174 PHE A C 1
ATOM 1390 O O . PHE A 1 174 ? 16.297 21.347 -37.943 1.00 50.69 174 PHE A O 1
ATOM 1397 N N . ASP A 1 175 ? 17.237 21.700 -35.914 1.00 46.94 175 ASP A N 1
ATOM 1398 C CA . ASP A 1 175 ? 17.981 22.925 -36.251 1.00 46.94 175 ASP A CA 1
ATOM 1399 C C . ASP A 1 175 ? 19.262 23.049 -35.400 1.00 46.94 175 ASP A C 1
ATOM 1401 O O . ASP A 1 175 ? 19.307 22.578 -34.259 1.00 46.94 175 ASP A O 1
ATOM 1405 N N . VAL A 1 176 ? 20.303 23.692 -35.938 1.00 49.47 176 VAL A N 1
ATOM 1406 C CA . VAL A 1 176 ? 21.525 24.059 -35.197 1.00 49.47 176 VAL A CA 1
ATOM 1407 C C . VAL A 1 176 ? 21.598 25.578 -35.141 1.00 49.47 176 VAL A C 1
ATOM 1409 O O . VAL A 1 176 ? 21.907 26.250 -36.119 1.00 49.47 176 VAL A O 1
ATOM 1412 N N . LEU A 1 177 ? 21.305 26.131 -33.971 1.00 43.38 177 LEU A N 1
ATOM 1413 C CA . LEU A 1 177 ? 21.284 27.562 -33.723 1.00 43.38 177 LEU A CA 1
ATOM 1414 C C . LEU A 1 177 ? 22.708 28.064 -33.464 1.00 43.38 177 LEU A C 1
ATOM 1416 O O . LEU A 1 177 ? 23.347 27.707 -32.468 1.00 43.38 177 LEU A O 1
ATOM 1420 N N . ASP A 1 178 ? 23.190 28.890 -34.391 1.00 46.12 178 ASP A N 1
ATOM 1421 C CA . ASP A 1 178 ? 24.451 29.640 -34.337 1.00 46.12 178 ASP A CA 1
ATOM 1422 C C . ASP A 1 178 ? 25.705 28.787 -34.056 1.00 46.12 178 ASP A C 1
ATOM 1424 O O . ASP A 1 178 ? 26.666 29.271 -33.465 1.00 46.12 178 ASP A O 1
ATOM 1428 N N . GLY A 1 179 ? 25.698 27.498 -34.427 1.00 48.62 179 GLY A N 1
ATOM 1429 C CA . GLY A 1 179 ? 26.802 26.558 -34.155 1.00 48.62 179 GLY A CA 1
ATOM 1430 C C . GLY A 1 179 ? 27.022 26.248 -32.667 1.00 48.62 179 GLY A C 1
ATOM 1431 O O . GLY A 1 179 ? 27.931 25.504 -32.313 1.00 48.62 179 GLY A O 1
ATOM 1432 N N . LYS A 1 180 ? 26.181 26.801 -31.788 1.00 46.03 180 LYS A N 1
ATOM 1433 C CA . LYS A 1 180 ? 26.318 26.730 -30.330 1.00 46.03 180 LYS A CA 1
ATOM 1434 C C . LYS A 1 180 ? 25.163 26.031 -29.654 1.00 46.03 180 LYS A C 1
ATOM 1436 O O . LYS A 1 180 ? 25.291 25.735 -28.473 1.00 46.03 180 LYS A O 1
ATOM 1441 N N . VAL A 1 181 ? 24.040 25.791 -30.330 1.00 45.94 181 VAL A N 1
ATOM 1442 C CA . VAL A 1 181 ? 22.883 25.130 -29.722 1.00 45.94 181 VAL A CA 1
ATOM 1443 C C . VAL A 1 181 ? 22.179 24.196 -30.712 1.00 45.94 181 VAL A C 1
ATOM 1445 O O . VAL A 1 181 ? 21.706 24.618 -31.753 1.00 45.94 181 VAL A O 1
ATOM 1448 N N . LEU A 1 182 ? 22.052 22.923 -30.365 1.00 52.34 182 LEU A N 1
ATOM 1449 C CA . LEU A 1 182 ? 21.292 21.889 -31.058 1.00 52.34 182 LEU A CA 1
ATOM 1450 C C . LEU A 1 182 ? 19.818 21.917 -30.631 1.00 52.34 182 LEU A C 1
ATOM 1452 O O . LEU A 1 182 ? 19.545 21.773 -29.442 1.00 52.34 182 LEU A O 1
ATOM 1456 N N . ALA A 1 183 ? 18.864 22.035 -31.555 1.00 45.47 183 ALA A N 1
ATOM 1457 C CA . ALA A 1 183 ? 17.428 21.993 -31.273 1.00 45.47 183 ALA A CA 1
ATOM 1458 C C . ALA A 1 183 ? 16.734 20.836 -32.016 1.00 45.47 183 ALA A C 1
ATOM 1460 O O . ALA A 1 183 ? 16.915 20.651 -33.215 1.00 45.47 183 ALA A O 1
ATOM 1461 N N . THR A 1 184 ? 15.907 20.056 -31.316 1.00 51.09 184 THR A N 1
ATOM 1462 C CA . THR A 1 184 ? 15.161 18.909 -31.873 1.00 51.09 184 THR A CA 1
ATOM 1463 C C . THR A 1 184 ? 13.692 18.962 -31.462 1.00 51.09 184 THR A C 1
ATOM 1465 O O . THR A 1 184 ? 13.391 19.374 -30.345 1.00 51.09 184 THR A O 1
ATOM 1468 N N . ALA A 1 185 ? 12.765 18.557 -32.333 1.00 39.84 185 ALA A N 1
ATOM 1469 C CA . ALA A 1 185 ? 11.329 18.558 -32.050 1.00 39.84 185 ALA A CA 1
ATOM 1470 C C . ALA A 1 185 ? 10.655 17.210 -32.352 1.00 39.84 185 ALA A C 1
ATOM 1472 O O . ALA A 1 185 ? 10.918 16.556 -33.366 1.00 39.84 185 ALA A O 1
ATOM 1473 N N . CYS A 1 186 ? 9.717 16.832 -31.482 1.00 48.50 186 CYS A N 1
ATOM 1474 C CA . CYS A 1 186 ? 8.832 15.675 -31.631 1.00 48.50 186 CYS A CA 1
ATOM 1475 C C . CYS A 1 186 ? 7.414 16.011 -31.132 1.00 48.50 186 CYS A C 1
ATOM 1477 O O . CYS A 1 186 ? 7.183 17.084 -30.572 1.00 48.50 186 CYS A O 1
ATOM 1479 N N . ASN A 1 187 ? 6.470 15.069 -31.246 1.00 36.41 187 ASN A N 1
ATOM 1480 C CA . ASN A 1 187 ? 5.096 15.240 -30.741 1.00 36.41 187 ASN A CA 1
ATOM 1481 C C . ASN A 1 187 ? 5.012 15.520 -29.225 1.00 36.41 187 ASN A C 1
ATOM 1483 O O . ASN A 1 187 ? 3.969 15.953 -28.738 1.00 36.41 187 ASN A O 1
ATOM 1487 N N . ALA A 1 188 ? 6.087 15.263 -28.471 1.00 38.78 188 ALA A N 1
ATOM 1488 C CA . ALA A 1 188 ? 6.179 15.527 -27.037 1.00 38.78 188 ALA A CA 1
ATOM 1489 C C . ALA A 1 188 ? 6.828 16.886 -26.682 1.00 38.78 188 ALA A C 1
ATOM 1491 O O . ALA A 1 188 ? 6.851 17.232 -25.501 1.00 38.78 188 ALA A O 1
ATOM 1492 N N . GLY A 1 189 ? 7.331 17.655 -27.660 1.00 35.94 189 GLY A N 1
ATOM 1493 C CA . GLY A 1 189 ? 7.917 18.989 -27.455 1.00 35.94 189 GLY A CA 1
ATOM 1494 C C . GLY A 1 189 ? 9.233 19.240 -28.207 1.00 35.94 189 GLY A C 1
ATOM 1495 O O . GLY A 1 189 ? 9.684 18.401 -28.989 1.00 35.94 189 GLY A O 1
ATOM 1496 N N . ILE A 1 190 ? 9.835 20.411 -27.952 1.00 41.22 190 ILE A N 1
ATOM 1497 C CA . ILE A 1 190 ? 11.122 20.872 -28.510 1.00 41.22 190 ILE A CA 1
ATOM 1498 C C . ILE A 1 190 ? 12.205 20.805 -27.418 1.00 41.22 190 ILE A C 1
ATOM 1500 O O . ILE A 1 190 ? 11.970 21.245 -26.293 1.00 41.22 190 ILE A O 1
ATOM 1504 N N . GLN A 1 191 ? 13.387 20.278 -27.739 1.00 45.19 191 GLN A N 1
ATOM 1505 C CA . GLN A 1 191 ? 14.544 20.152 -26.849 1.00 45.19 191 GLN A CA 1
ATOM 1506 C C . GLN A 1 191 ? 15.757 20.891 -27.431 1.00 45.19 191 GLN A C 1
ATOM 1508 O O . GLN A 1 191 ? 16.073 20.688 -28.597 1.00 45.19 191 GLN A O 1
ATOM 1513 N N . MET A 1 192 ? 16.450 21.700 -26.616 1.00 41.66 192 MET A N 1
ATOM 1514 C CA . MET A 1 192 ? 17.624 22.505 -27.005 1.00 41.66 192 MET A CA 1
ATOM 1515 C C . MET A 1 192 ? 18.866 22.123 -26.169 1.00 41.66 192 MET A C 1
ATOM 1517 O O . MET A 1 192 ? 18.730 21.874 -24.971 1.00 41.66 192 MET A O 1
ATOM 1521 N N . GLN A 1 193 ? 20.067 22.070 -26.756 1.00 47.44 193 GLN A N 1
ATOM 1522 C CA . GLN A 1 193 ? 21.331 21.692 -26.092 1.00 47.44 193 GLN A CA 1
ATOM 1523 C C . GLN A 1 193 ? 22.517 22.523 -26.573 1.00 47.44 193 GLN A C 1
ATOM 1525 O O . GLN A 1 193 ? 22.611 22.759 -27.758 1.00 47.44 193 GLN A O 1
ATOM 1530 N N . SER A 1 194 ? 23.457 22.899 -25.699 1.00 42.91 194 SER A N 1
ATOM 1531 C CA . SER A 1 194 ? 24.701 23.576 -26.113 1.00 42.91 194 SER A CA 1
ATOM 1532 C C . SER A 1 194 ? 25.591 22.671 -26.983 1.00 42.91 194 SER A C 1
ATOM 1534 O O . SER A 1 194 ? 25.766 21.498 -26.660 1.00 42.91 194 SER A O 1
ATOM 1536 N N . ALA A 1 195 ? 26.168 23.232 -28.044 1.00 49.12 195 ALA A N 1
ATOM 1537 C CA . ALA A 1 195 ? 27.148 22.652 -28.961 1.00 49.12 195 ALA A CA 1
ATOM 1538 C C . ALA A 1 195 ? 28.582 23.176 -28.706 1.00 49.12 195 ALA A C 1
ATOM 1540 O O . ALA A 1 195 ? 29.536 22.636 -29.260 1.00 49.12 195 ALA A O 1
ATOM 1541 N N . GLU A 1 196 ? 28.762 24.174 -27.825 1.00 38.31 196 GLU A N 1
ATOM 1542 C CA . GLU A 1 196 ? 30.078 24.540 -27.276 1.00 38.31 196 GLU A CA 1
ATOM 1543 C C . GLU A 1 196 ? 30.383 23.713 -26.021 1.00 38.31 196 GLU A C 1
ATOM 1545 O O . GLU A 1 196 ? 29.583 23.679 -25.079 1.00 38.31 196 GLU A O 1
ATOM 1550 N N . PHE A 1 197 ? 31.555 23.068 -25.997 1.00 46.41 197 PHE A N 1
ATOM 1551 C CA . PHE A 1 197 ? 31.980 22.205 -24.896 1.00 46.41 197 PHE A CA 1
ATOM 1552 C C . PHE A 1 197 ? 33.298 22.670 -24.275 1.00 46.41 197 PHE A C 1
ATOM 1554 O O . PHE A 1 197 ? 34.390 22.369 -24.755 1.00 46.41 197 PHE A O 1
ATOM 1561 N N . HIS A 1 198 ? 33.181 23.303 -23.111 1.00 40.56 198 HIS A N 1
ATOM 1562 C CA . HIS A 1 198 ? 34.185 23.192 -22.064 1.00 40.56 198 HIS A CA 1
ATOM 1563 C C . HIS A 1 198 ? 33.461 23.036 -20.729 1.00 40.56 198 HIS A C 1
ATOM 1565 O O . HIS A 1 198 ? 32.704 23.920 -20.337 1.00 40.56 198 HIS A O 1
ATOM 1571 N N . VAL A 1 199 ? 33.626 21.895 -20.051 1.00 42.16 199 VAL A N 1
ATOM 1572 C CA . VAL A 1 199 ? 32.961 21.666 -18.758 1.00 42.16 199 VAL A CA 1
ATOM 1573 C C . VAL A 1 199 ? 33.910 20.997 -17.771 1.00 42.16 199 VAL A C 1
ATOM 1575 O O . VAL A 1 199 ? 34.044 19.775 -17.722 1.00 42.16 199 VAL A O 1
ATOM 1578 N N . SER A 1 200 ? 34.523 21.817 -16.925 1.00 36.41 200 SER A N 1
ATOM 1579 C CA . SER A 1 200 ? 34.959 21.417 -15.590 1.00 36.41 200 SER A CA 1
ATOM 1580 C C . SER A 1 200 ? 33.734 21.307 -14.660 1.00 36.41 200 SER A C 1
ATOM 1582 O O . SER A 1 200 ? 32.751 22.027 -14.811 1.00 36.41 200 SER A O 1
ATOM 1584 N N . ASN A 1 201 ? 33.773 20.381 -13.694 1.00 44.25 201 ASN A N 1
ATOM 1585 C CA . ASN A 1 201 ? 32.710 20.131 -12.698 1.00 44.25 201 ASN A CA 1
ATOM 1586 C C . ASN A 1 201 ? 31.378 19.497 -13.183 1.00 44.25 201 ASN A C 1
ATOM 1588 O O . ASN A 1 201 ? 30.284 19.791 -12.698 1.00 44.25 201 ASN A O 1
ATOM 1592 N N . TYR A 1 202 ? 31.495 18.476 -14.039 1.00 44.38 202 TYR A N 1
ATOM 1593 C CA . TYR A 1 202 ? 30.432 17.561 -14.503 1.00 44.38 202 TYR A CA 1
ATOM 1594 C C . TYR A 1 202 ? 29.448 17.031 -13.428 1.00 44.38 202 TYR A C 1
ATOM 1596 O O . TYR A 1 202 ? 28.250 16.888 -13.691 1.00 44.38 202 TYR A O 1
ATOM 1604 N N . LYS A 1 203 ? 29.915 16.737 -12.205 1.00 39.59 203 LYS A N 1
ATOM 1605 C CA . LYS A 1 203 ? 29.083 16.104 -11.160 1.00 39.59 203 LYS A CA 1
ATOM 1606 C C . LYS A 1 203 ? 27.936 16.991 -10.668 1.00 39.59 203 LYS A C 1
ATOM 1608 O O . LYS A 1 203 ? 26.857 16.483 -10.373 1.00 39.59 203 LYS A O 1
ATOM 1613 N N . GLU A 1 204 ? 28.140 18.301 -10.594 1.00 43.97 204 GLU A N 1
ATOM 1614 C CA . GLU A 1 204 ? 27.173 19.204 -9.965 1.00 43.97 204 GLU A CA 1
ATOM 1615 C C . GLU A 1 204 ? 26.054 19.628 -10.925 1.00 43.97 204 GLU A C 1
ATOM 1617 O O . GLU A 1 204 ? 24.886 19.725 -10.538 1.00 43.97 204 GLU A O 1
ATOM 1622 N N . HIS A 1 205 ? 26.385 19.764 -12.212 1.00 41.81 205 HIS A N 1
ATOM 1623 C CA . HIS A 1 205 ? 25.423 20.090 -13.264 1.00 41.81 205 HIS A CA 1
ATOM 1624 C C . HIS A 1 205 ? 24.496 18.904 -13.592 1.00 41.81 205 HIS A C 1
ATOM 1626 O O . HIS A 1 205 ? 23.293 19.080 -13.798 1.00 41.81 205 HIS A O 1
ATOM 1632 N N . SER A 1 206 ? 25.030 17.676 -13.553 1.00 39.75 206 SER A N 1
ATOM 1633 C CA . SER A 1 206 ? 24.253 16.438 -13.730 1.00 39.75 206 SER A CA 1
ATOM 1634 C C . SER A 1 206 ? 23.214 16.232 -12.616 1.00 39.75 206 SER A C 1
ATOM 1636 O O . SER A 1 206 ? 22.093 15.780 -12.872 1.00 39.75 206 SER A O 1
ATOM 1638 N N . ARG A 1 207 ? 23.540 16.644 -11.382 1.00 43.22 207 ARG A N 1
ATOM 1639 C CA . ARG A 1 207 ? 22.645 16.525 -10.223 1.00 43.22 207 ARG A CA 1
ATOM 1640 C C . ARG A 1 207 ? 21.418 17.437 -10.335 1.00 43.22 207 ARG A C 1
ATOM 1642 O O . ARG A 1 207 ? 20.294 16.942 -10.271 1.00 43.22 207 ARG A O 1
ATOM 1649 N N . LYS A 1 208 ? 21.617 18.736 -10.599 1.00 42.59 208 LYS A N 1
ATOM 1650 C CA . LYS A 1 208 ? 20.512 19.707 -10.769 1.00 42.59 208 LYS A CA 1
ATOM 1651 C C . LYS A 1 208 ? 19.590 19.346 -11.940 1.00 42.59 208 LYS A C 1
ATOM 1653 O O . LYS A 1 208 ? 18.375 19.518 -11.864 1.00 42.59 208 LYS A O 1
ATOM 1658 N N . LEU A 1 209 ? 20.148 18.803 -13.022 1.00 39.84 209 LEU A N 1
ATOM 1659 C CA . LEU A 1 209 ? 19.364 18.388 -14.186 1.00 39.84 209 LEU A CA 1
ATOM 1660 C C . LEU A 1 209 ? 18.554 17.106 -13.920 1.00 39.84 209 LEU A C 1
ATOM 1662 O O . LEU A 1 209 ? 17.402 17.007 -14.344 1.00 39.84 209 LEU A O 1
ATOM 1666 N N . SER A 1 210 ? 19.116 16.155 -13.169 1.00 41.75 210 SER A N 1
ATOM 1667 C CA . SER A 1 210 ? 18.414 14.933 -12.749 1.00 41.75 210 SER A CA 1
ATOM 1668 C C . SER A 1 210 ? 1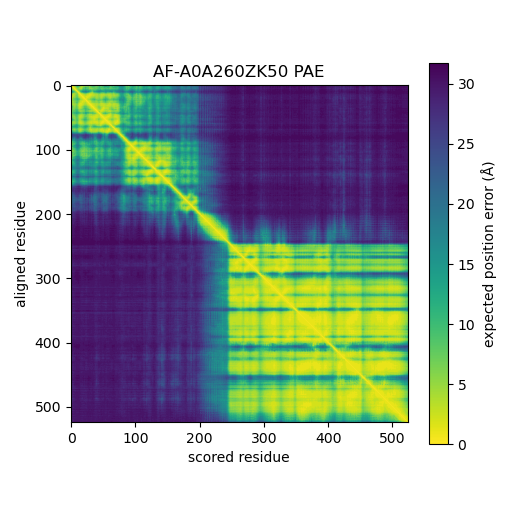7.199 15.241 -11.863 1.00 41.75 210 SER A C 1
ATOM 1670 O O . SER A 1 210 ? 16.136 14.642 -12.040 1.00 41.75 210 SER A O 1
ATOM 1672 N N . GLU A 1 211 ? 17.316 16.229 -10.972 1.00 46.28 211 GLU A N 1
ATOM 1673 C CA . GLU A 1 211 ? 16.220 16.723 -10.123 1.00 46.28 211 GLU A CA 1
ATOM 1674 C C . GLU A 1 211 ? 15.091 17.380 -10.947 1.00 46.28 211 GLU A C 1
ATOM 1676 O O . GLU A 1 211 ? 13.903 17.120 -10.719 1.00 46.28 211 GLU A O 1
ATOM 1681 N N . ASN A 1 212 ? 15.436 18.145 -11.987 1.00 43.94 212 ASN A N 1
ATOM 1682 C CA . ASN A 1 212 ? 14.458 18.780 -12.878 1.00 43.94 212 ASN A CA 1
ATOM 1683 C C . ASN A 1 212 ? 13.726 17.768 -13.779 1.00 43.94 212 ASN A C 1
ATOM 1685 O O . ASN A 1 212 ? 12.509 17.854 -13.961 1.00 43.94 212 ASN A O 1
ATOM 1689 N N . ILE A 1 213 ? 14.431 16.750 -14.286 1.00 44.69 213 ILE A N 1
ATOM 1690 C CA . ILE A 1 213 ? 13.832 15.651 -15.065 1.00 44.69 213 ILE A CA 1
ATOM 1691 C C . ILE A 1 213 ? 12.894 14.810 -14.190 1.00 44.69 213 ILE A C 1
ATOM 1693 O O . ILE A 1 213 ? 11.821 14.402 -14.647 1.00 44.69 213 ILE A O 1
ATOM 1697 N N . ARG A 1 214 ? 13.264 14.571 -12.924 1.00 45.12 214 ARG A N 1
ATOM 1698 C CA . ARG A 1 214 ? 12.406 13.886 -11.946 1.00 45.12 214 ARG A CA 1
ATOM 1699 C C . ARG A 1 214 ? 11.105 14.663 -11.735 1.00 45.12 214 ARG A C 1
ATOM 1701 O O . ARG A 1 214 ? 10.027 14.084 -11.835 1.00 45.12 214 ARG A O 1
ATOM 1708 N N . SER A 1 215 ? 11.199 15.980 -11.576 1.00 45.81 215 SER A N 1
ATOM 1709 C CA . SER A 1 215 ? 10.052 16.885 -11.420 1.00 45.81 215 SER A CA 1
ATOM 1710 C C . SER A 1 215 ? 9.125 16.910 -12.649 1.00 45.81 215 SER A C 1
ATOM 1712 O O . SER A 1 215 ? 7.900 16.843 -12.517 1.00 45.81 215 SER A O 1
ATOM 1714 N N . ALA A 1 216 ? 9.687 16.935 -13.862 1.00 41.94 216 ALA A N 1
ATOM 1715 C CA . ALA A 1 216 ? 8.917 16.928 -15.109 1.00 41.94 216 ALA A CA 1
ATOM 1716 C C . ALA A 1 216 ? 8.229 15.576 -15.380 1.00 41.94 216 ALA A C 1
ATOM 1718 O O . ALA A 1 216 ? 7.068 15.547 -15.799 1.00 41.94 216 ALA A O 1
ATOM 1719 N N . LYS A 1 217 ? 8.899 14.454 -15.071 1.00 42.56 217 LYS A N 1
ATOM 1720 C CA . LYS A 1 217 ? 8.288 13.115 -15.120 1.00 42.56 217 LYS A CA 1
ATOM 1721 C C . LYS A 1 217 ? 7.109 13.009 -14.163 1.00 42.56 217 LYS A C 1
ATOM 1723 O O . LYS A 1 217 ? 6.062 12.540 -14.586 1.00 42.56 217 LYS A O 1
ATOM 1728 N N . VAL A 1 218 ? 7.237 13.500 -12.929 1.00 48.75 218 VAL A N 1
ATOM 1729 C CA . VAL A 1 218 ? 6.133 13.525 -11.949 1.00 48.75 218 VAL A CA 1
ATOM 1730 C C . VAL A 1 218 ? 4.917 14.292 -12.492 1.00 48.75 218 VAL A C 1
ATOM 1732 O O . VAL A 1 218 ? 3.783 13.848 -12.319 1.00 48.75 218 VAL A O 1
ATOM 1735 N N . ARG A 1 219 ? 5.127 15.402 -13.214 1.00 45.88 219 ARG A N 1
ATOM 1736 C CA . ARG A 1 219 ? 4.039 16.206 -13.803 1.00 45.88 219 ARG A CA 1
ATOM 1737 C C . ARG A 1 219 ? 3.342 15.515 -14.980 1.00 45.88 219 ARG A C 1
ATOM 1739 O O . ARG A 1 219 ? 2.116 15.512 -15.044 1.00 45.88 219 ARG A O 1
ATOM 1746 N N . TRP A 1 220 ? 4.101 14.908 -15.893 1.00 44.56 220 TRP A N 1
ATOM 1747 C CA . TRP A 1 220 ? 3.538 14.145 -17.017 1.00 44.56 220 TRP A CA 1
ATOM 1748 C C . TRP A 1 220 ? 2.791 12.897 -16.531 1.00 44.56 220 TRP A C 1
ATOM 1750 O O . TRP A 1 220 ? 1.751 12.519 -17.070 1.00 44.56 220 TRP A O 1
ATOM 1760 N N . GLN A 1 221 ? 3.299 12.303 -15.454 1.00 45.50 221 GLN A N 1
ATOM 1761 C CA . GLN A 1 221 ? 2.719 11.140 -14.816 1.00 45.50 221 GLN A CA 1
ATOM 1762 C C . GLN A 1 221 ? 1.374 11.448 -14.145 1.00 45.50 221 GLN A C 1
ATOM 1764 O O . GLN A 1 221 ? 0.418 10.716 -14.390 1.00 45.50 221 GLN A O 1
ATOM 1769 N N . LYS A 1 222 ? 1.259 12.580 -13.431 1.00 44.25 222 LYS A N 1
ATOM 1770 C CA . LYS A 1 222 ? -0.024 13.075 -12.895 1.00 44.25 222 LYS A CA 1
ATOM 1771 C C . LYS A 1 222 ? -1.104 13.208 -13.976 1.00 44.25 222 LYS A C 1
ATOM 1773 O O . LYS A 1 222 ? -2.231 12.780 -13.766 1.00 44.25 222 LYS A O 1
ATOM 1778 N N . ASN A 1 223 ? -0.756 13.727 -15.155 1.00 49.28 223 ASN A N 1
ATOM 1779 C CA . ASN A 1 223 ? -1.709 13.861 -16.267 1.00 49.28 223 ASN A CA 1
ATOM 1780 C C . ASN A 1 223 ? -2.135 12.509 -16.869 1.00 49.28 223 ASN A C 1
ATOM 1782 O O . ASN A 1 223 ? -3.225 12.393 -17.430 1.00 49.28 223 ASN A O 1
ATOM 1786 N N . LYS A 1 224 ? -1.274 11.487 -16.797 1.00 43.47 224 LYS A N 1
ATOM 1787 C CA . LYS A 1 224 ? -1.596 10.128 -17.249 1.00 43.47 224 LYS A CA 1
ATOM 1788 C C . LYS A 1 224 ? -2.451 9.380 -16.223 1.00 43.47 224 LYS A C 1
ATOM 1790 O O . LYS A 1 224 ? -3.357 8.661 -16.632 1.00 43.47 224 LYS A O 1
ATOM 1795 N N . ASP A 1 225 ? -2.189 9.587 -14.933 1.00 45.88 225 ASP A N 1
ATOM 1796 C CA . ASP A 1 225 ? -3.005 9.071 -13.825 1.00 45.88 225 ASP A CA 1
ATOM 1797 C C . ASP A 1 225 ? -4.427 9.597 -13.897 1.00 45.88 225 ASP A C 1
ATOM 1799 O O . ASP A 1 225 ? -5.363 8.810 -13.880 1.00 45.88 225 ASP A O 1
ATOM 1803 N N . GLN A 1 226 ? -4.582 10.895 -14.149 1.00 47.41 226 GLN A N 1
ATOM 1804 C CA . GLN A 1 226 ? -5.889 11.524 -14.313 1.00 47.41 226 GLN A CA 1
ATOM 1805 C C . GLN A 1 226 ? -6.713 10.894 -15.456 1.00 47.41 226 GLN A C 1
ATOM 1807 O O . GLN A 1 226 ? -7.918 10.700 -15.328 1.00 47.41 226 GLN A O 1
ATOM 1812 N N . LYS A 1 227 ? -6.066 10.488 -16.559 1.00 49.75 227 LYS A N 1
ATOM 1813 C CA . LYS A 1 227 ? -6.731 9.803 -17.685 1.00 49.75 227 LYS A CA 1
ATOM 1814 C C . LYS A 1 227 ? -7.051 8.329 -17.418 1.00 49.75 227 LYS A C 1
ATOM 1816 O O . LYS A 1 227 ? -8.007 7.803 -17.985 1.00 49.75 227 LYS A O 1
ATOM 1821 N N . GLU A 1 228 ? -6.237 7.631 -16.630 1.00 45.44 228 GLU A N 1
ATOM 1822 C CA . GLU A 1 228 ? -6.536 6.261 -16.180 1.00 45.44 228 GLU A CA 1
ATOM 1823 C C . GLU A 1 228 ? -7.677 6.273 -15.155 1.00 45.44 228 GLU A C 1
ATOM 1825 O O . GLU A 1 228 ? -8.617 5.497 -15.303 1.00 45.44 228 GLU A O 1
ATOM 1830 N N . GLU A 1 229 ? -7.668 7.216 -14.208 1.00 44.91 229 GLU A N 1
ATOM 1831 C CA . GLU A 1 229 ? -8.770 7.472 -13.272 1.00 44.91 229 GLU A CA 1
ATOM 1832 C C . GLU A 1 229 ? -10.089 7.746 -14.014 1.00 44.91 229 GLU A C 1
ATOM 1834 O O . GLU A 1 229 ? -11.126 7.200 -13.642 1.00 44.91 229 GLU A O 1
ATOM 1839 N N . GLU A 1 230 ? -10.065 8.508 -15.113 1.00 49.16 230 GLU A N 1
ATOM 1840 C CA . GLU A 1 230 ? -11.236 8.749 -15.973 1.00 49.16 230 GLU A CA 1
ATOM 1841 C C . GLU A 1 230 ? -11.746 7.488 -16.699 1.00 49.16 230 GLU A C 1
ATOM 1843 O O . GLU A 1 230 ? -12.953 7.317 -16.891 1.00 49.16 230 GLU A O 1
ATOM 1848 N N . LYS A 1 231 ? -10.858 6.567 -17.088 1.00 49.34 231 LYS A N 1
ATOM 1849 C CA . LYS A 1 231 ? -11.246 5.291 -17.721 1.00 49.34 231 LYS A CA 1
ATOM 1850 C C . LYS A 1 231 ? -11.785 4.288 -16.714 1.00 49.34 231 LYS A C 1
ATOM 1852 O O . LYS A 1 231 ? -12.756 3.587 -16.998 1.00 49.34 231 LYS A O 1
ATOM 1857 N N . VAL A 1 232 ? -11.160 4.227 -15.542 1.00 45.59 232 VAL A N 1
ATOM 1858 C CA . VAL A 1 232 ? -11.635 3.458 -14.394 1.00 45.59 232 VAL A CA 1
ATOM 1859 C C . VAL A 1 232 ? -13.029 3.973 -14.030 1.00 45.59 232 VAL A C 1
ATOM 1861 O O . VAL A 1 232 ? -13.975 3.190 -14.062 1.00 45.59 232 VAL A O 1
ATOM 1864 N N . LYS A 1 233 ? -13.200 5.290 -13.857 1.00 45.69 233 LYS A N 1
ATOM 1865 C CA . LYS A 1 233 ? -14.498 5.965 -13.684 1.00 45.69 233 LYS A CA 1
ATOM 1866 C C . LYS A 1 233 ? -15.552 5.484 -14.683 1.00 45.69 233 LYS A C 1
ATOM 1868 O O . LYS A 1 233 ? -16.598 5.013 -14.258 1.00 45.69 233 LYS A O 1
ATOM 1873 N N . SER A 1 234 ? -15.261 5.539 -15.982 1.00 44.25 234 SER A N 1
ATOM 1874 C CA . SER A 1 234 ? -16.190 5.112 -17.039 1.00 44.25 234 SER A CA 1
ATOM 1875 C C . SER A 1 234 ? -16.598 3.632 -16.906 1.00 44.25 234 SER A C 1
ATOM 1877 O O . SER A 1 234 ? -17.779 3.295 -16.968 1.00 44.25 234 SER A O 1
ATOM 1879 N N . ARG A 1 235 ? -15.639 2.743 -16.613 1.00 46.19 235 ARG A N 1
ATOM 1880 C CA . ARG A 1 235 ? -15.887 1.304 -16.406 1.00 46.19 235 ARG A CA 1
ATOM 1881 C C . ARG A 1 235 ? -16.729 1.012 -15.156 1.00 46.19 235 ARG A C 1
ATOM 1883 O O . ARG A 1 235 ? -17.529 0.076 -15.161 1.00 46.19 235 ARG A O 1
ATOM 1890 N N . TRP A 1 236 ? -16.554 1.795 -14.092 1.00 42.97 236 TRP A N 1
ATOM 1891 C CA . TRP A 1 236 ? -17.342 1.684 -12.860 1.00 42.97 236 TRP A CA 1
ATOM 1892 C C . TRP A 1 236 ? -18.742 2.282 -13.012 1.00 42.97 236 TRP A C 1
ATOM 1894 O O . TRP A 1 236 ? -19.697 1.682 -12.525 1.00 42.97 236 TRP A O 1
ATOM 1904 N N . GLU A 1 237 ? -18.892 3.391 -13.739 1.00 46.25 237 GLU A N 1
ATOM 1905 C CA . GLU A 1 237 ? -20.193 3.978 -14.088 1.00 46.25 237 GLU A CA 1
ATOM 1906 C C . GLU A 1 237 ? -21.076 2.974 -14.850 1.00 46.25 237 GLU A C 1
ATOM 1908 O O . GLU A 1 237 ? -22.274 2.869 -14.581 1.00 46.25 237 GLU A O 1
ATOM 1913 N N . ASP A 1 238 ? -20.487 2.168 -15.736 1.00 50.22 238 ASP A N 1
ATOM 1914 C CA . ASP A 1 238 ? -21.212 1.139 -16.489 1.00 50.22 238 ASP A CA 1
ATOM 1915 C C . ASP A 1 238 ? -21.572 -0.108 -15.663 1.00 50.22 238 ASP A C 1
ATOM 1917 O O . ASP A 1 238 ? -22.606 -0.732 -15.909 1.00 50.22 238 ASP A O 1
ATOM 1921 N N . ASN A 1 239 ? -20.776 -0.455 -14.645 1.00 44.03 239 ASN A N 1
ATOM 1922 C CA . ASN A 1 239 ? -21.126 -1.510 -13.686 1.00 44.03 239 ASN A CA 1
ATOM 1923 C C . ASN A 1 239 ? -22.158 -1.036 -12.648 1.00 44.03 239 ASN A C 1
ATOM 1925 O O . ASN A 1 239 ? -23.040 -1.802 -12.270 1.00 44.03 239 ASN A O 1
ATOM 1929 N N . ALA A 1 240 ? -22.110 0.230 -12.226 1.00 42.22 240 ALA A N 1
ATOM 1930 C CA . ALA A 1 240 ? -23.074 0.819 -11.297 1.00 42.22 240 ALA A CA 1
ATOM 1931 C C . ALA A 1 240 ? -24.488 0.907 -11.895 1.00 42.22 240 ALA A C 1
ATOM 1933 O O . ALA A 1 240 ? -25.469 0.672 -11.191 1.00 42.22 240 ALA A O 1
ATOM 1934 N N . LYS A 1 241 ? -24.604 1.149 -13.209 1.00 49.16 241 LYS A N 1
ATOM 1935 C CA . LYS A 1 241 ? -25.885 1.072 -13.939 1.00 49.16 241 LYS A CA 1
ATOM 1936 C C . LYS A 1 241 ? -26.530 -0.321 -13.888 1.00 49.16 241 LYS A C 1
ATOM 1938 O O . LYS A 1 241 ? -27.729 -0.425 -14.121 1.00 49.16 241 LYS A O 1
ATOM 1943 N N . LYS A 1 242 ? -25.767 -1.378 -13.579 1.00 46.94 242 LYS A N 1
ATOM 1944 C CA . LYS A 1 242 ? -26.272 -2.758 -13.461 1.00 46.94 242 LYS A CA 1
ATOM 1945 C C . LYS A 1 242 ? -26.739 -3.128 -12.045 1.00 46.94 242 LYS A C 1
ATOM 1947 O O . LYS A 1 242 ? -27.533 -4.050 -11.923 1.00 46.94 242 LYS A O 1
ATOM 1952 N N . ASN A 1 243 ? -26.321 -2.392 -11.006 1.00 43.19 243 ASN A N 1
ATOM 1953 C CA . ASN A 1 243 ? -26.640 -2.658 -9.590 1.00 43.19 243 ASN A CA 1
ATOM 1954 C C . ASN A 1 243 ? -27.502 -1.543 -8.961 1.00 43.19 243 ASN A C 1
ATOM 1956 O O . ASN A 1 243 ? -27.208 -1.026 -7.882 1.00 43.19 243 ASN A O 1
ATOM 1960 N N . VAL A 1 244 ? -28.575 -1.139 -9.640 1.00 39.19 244 VAL A N 1
ATOM 1961 C CA . VAL A 1 244 ? -29.528 -0.151 -9.114 1.00 39.19 244 VAL A CA 1
ATOM 1962 C C . VAL A 1 244 ? -30.410 -0.824 -8.053 1.00 39.19 244 VAL A C 1
ATOM 1964 O O . VAL A 1 244 ? -31.344 -1.537 -8.404 1.00 39.19 244 VAL A O 1
ATOM 1967 N N . GLY A 1 245 ? -30.127 -0.621 -6.758 1.00 43.12 245 GLY A N 1
ATOM 1968 C CA . GLY A 1 245 ? -31.076 -1.012 -5.700 1.00 43.12 245 GLY A CA 1
ATOM 1969 C C . GLY A 1 245 ? -30.564 -1.179 -4.265 1.00 43.12 245 GLY A C 1
ATOM 1970 O O . GLY A 1 245 ? -31.381 -1.157 -3.349 1.00 43.12 245 GLY A O 1
ATOM 1971 N N . VAL A 1 246 ? -29.258 -1.313 -4.012 1.00 48.41 246 VAL A N 1
ATOM 1972 C CA . VAL A 1 246 ? -28.755 -1.502 -2.636 1.00 48.41 246 VAL A CA 1
ATOM 1973 C C . VAL A 1 246 ? -28.378 -0.149 -2.035 1.00 48.41 246 VAL A C 1
ATOM 1975 O O . VAL A 1 246 ? -27.419 0.489 -2.463 1.00 48.41 246 VAL A O 1
ATOM 1978 N N . ASN A 1 247 ? -29.150 0.328 -1.055 1.00 60.19 247 ASN A N 1
ATOM 1979 C CA . ASN A 1 247 ? -28.790 1.526 -0.301 1.00 60.19 247 ASN A CA 1
ATOM 1980 C C . ASN A 1 247 ? -27.732 1.151 0.739 1.00 60.19 247 ASN A C 1
ATOM 1982 O O . ASN A 1 247 ? -28.034 0.697 1.839 1.00 60.19 247 ASN A O 1
ATOM 1986 N N . SER A 1 248 ? -26.470 1.310 0.378 1.00 70.00 248 SER A N 1
ATOM 1987 C CA . SER A 1 248 ? -25.353 0.927 1.229 1.00 70.00 248 SER A CA 1
ATOM 1988 C C . SER A 1 248 ? -25.145 1.826 2.453 1.00 70.00 248 SER A C 1
ATOM 1990 O O . SER A 1 248 ? -24.321 1.507 3.304 1.00 70.00 248 SER A O 1
ATOM 1992 N N . PHE A 1 249 ? -25.866 2.938 2.588 1.00 82.50 249 PHE A N 1
ATOM 1993 C CA . PHE A 1 249 ? -25.819 3.775 3.787 1.00 82.50 249 PHE A CA 1
ATOM 1994 C C . PHE A 1 249 ? -27.038 3.518 4.665 1.00 82.50 249 PHE A C 1
ATOM 1996 O O . PHE A 1 249 ? -28.168 3.499 4.180 1.00 82.50 249 PHE A O 1
ATOM 2003 N N . ASP A 1 250 ? -26.792 3.347 5.958 1.00 83.12 250 ASP A N 1
ATOM 2004 C CA . ASP A 1 250 ? -27.824 3.125 6.959 1.00 83.12 250 ASP A CA 1
ATOM 2005 C C . ASP A 1 250 ? -28.639 4.408 7.173 1.00 83.12 250 ASP A C 1
ATOM 2007 O O . ASP A 1 250 ? -28.085 5.482 7.415 1.00 83.12 250 ASP A O 1
ATOM 2011 N N . THR A 1 251 ? -29.962 4.303 7.054 1.00 86.06 251 THR A N 1
ATOM 2012 C CA . THR A 1 251 ? -30.898 5.419 7.247 1.00 86.06 251 THR A CA 1
ATOM 2013 C C . THR A 1 251 ? -31.394 5.538 8.686 1.00 86.06 251 THR A C 1
ATOM 2015 O O . THR A 1 251 ? -32.107 6.484 9.004 1.00 86.06 251 THR A O 1
ATOM 2018 N N . THR A 1 252 ? -31.059 4.581 9.555 1.00 87.31 252 THR A N 1
ATOM 2019 C CA . THR A 1 252 ? -31.502 4.544 10.956 1.00 87.31 252 THR A CA 1
ATOM 2020 C C . THR A 1 252 ? -30.577 5.306 11.905 1.00 87.31 252 THR A C 1
ATOM 2022 O O . THR A 1 252 ? -30.946 5.514 13.063 1.00 87.31 252 THR A O 1
ATOM 2025 N N . PHE A 1 253 ? -29.396 5.724 11.435 1.00 88.00 253 PHE A N 1
ATOM 2026 C CA . PHE A 1 253 ? -28.410 6.483 12.203 1.00 88.00 253 PHE A CA 1
ATOM 2027 C C . PHE A 1 253 ? -28.227 7.896 11.658 1.00 88.00 253 PHE A C 1
ATOM 2029 O O . PHE A 1 253 ? -28.274 8.149 10.455 1.00 88.00 253 PHE A O 1
ATOM 2036 N N . THR A 1 254 ? -27.960 8.814 12.578 1.00 89.38 254 THR A N 1
ATOM 2037 C CA . THR A 1 254 ? -27.630 10.211 12.319 1.00 89.38 254 THR A CA 1
ATOM 2038 C C . THR A 1 254 ? -26.438 10.633 13.173 1.00 89.38 254 THR A C 1
ATOM 2040 O O . THR A 1 254 ? -26.030 9.935 14.100 1.00 89.38 254 THR A O 1
ATOM 2043 N N . GLU A 1 255 ? -25.889 11.816 12.903 1.00 87.75 255 GLU A N 1
ATOM 2044 C CA . GLU A 1 255 ? -24.798 12.383 13.702 1.00 87.75 255 GLU A CA 1
ATOM 2045 C C . GLU A 1 255 ? -25.172 12.518 15.189 1.00 87.75 255 GLU A C 1
ATOM 2047 O O . GLU A 1 255 ? -24.341 12.289 16.066 1.00 87.75 255 GLU A O 1
ATOM 2052 N N . HIS A 1 256 ? -26.445 12.795 15.494 1.00 91.06 256 HIS A N 1
ATOM 2053 C CA . HIS A 1 256 ? -26.924 12.950 16.867 1.00 91.06 256 HIS A CA 1
ATOM 2054 C C . HIS A 1 256 ? -26.822 11.673 17.708 1.00 91.06 256 HIS A C 1
ATOM 2056 O O . HIS A 1 256 ? -26.790 11.783 18.936 1.00 91.06 256 HIS A O 1
ATOM 2062 N N . ASP A 1 257 ? -26.722 10.496 17.083 1.00 90.94 257 ASP A N 1
ATOM 2063 C CA . ASP A 1 257 ? -26.570 9.205 17.761 1.00 90.94 257 ASP A CA 1
ATOM 2064 C C . ASP A 1 257 ? -25.158 8.979 18.327 1.00 90.94 257 ASP A C 1
ATOM 2066 O O . ASP A 1 257 ? -24.927 8.003 19.049 1.00 90.94 257 ASP A O 1
ATOM 2070 N N . PHE A 1 258 ? -24.215 9.881 18.038 1.00 93.50 258 PHE A N 1
ATOM 2071 C CA . PHE A 1 258 ? -22.820 9.776 18.446 1.00 93.50 258 PHE A CA 1
ATOM 2072 C C . PHE A 1 258 ? -22.332 11.060 19.126 1.00 93.50 258 PHE A C 1
ATOM 2074 O O . PHE A 1 258 ? -22.844 12.158 18.903 1.00 93.50 258 PHE A O 1
ATOM 2081 N N . THR A 1 259 ? -21.346 10.923 20.007 1.00 93.81 259 THR A N 1
ATOM 2082 C CA . THR A 1 259 ? -20.507 12.040 20.462 1.00 93.81 259 THR A CA 1
ATOM 2083 C C . THR A 1 259 ? -19.120 11.852 19.880 1.00 93.81 259 THR A C 1
ATOM 2085 O O . THR A 1 259 ? -18.557 10.773 20.042 1.00 93.81 259 THR A O 1
ATOM 2088 N N . MET A 1 260 ? -18.576 12.877 19.231 1.00 91.56 260 MET A N 1
ATOM 2089 C CA . MET A 1 260 ? -17.193 12.900 18.751 1.00 91.56 260 MET A CA 1
ATOM 2090 C C . MET A 1 260 ? -16.329 13.674 19.750 1.00 91.56 260 MET A C 1
ATOM 2092 O O . MET A 1 260 ? -16.766 14.701 20.269 1.00 91.56 260 MET A O 1
ATOM 2096 N N . SER A 1 261 ? -15.135 13.164 20.034 1.00 89.50 261 SER A N 1
ATOM 2097 C CA . SER A 1 261 ? -14.150 13.756 20.940 1.00 89.50 261 SER A CA 1
ATOM 2098 C C . SER A 1 261 ? -12.845 14.058 20.187 1.00 89.50 261 SER A C 1
ATOM 2100 O O . SER A 1 261 ? -12.860 14.815 19.215 1.00 89.50 261 SER A O 1
ATOM 2102 N N . GLY A 1 262 ? -11.709 13.532 20.653 1.00 87.31 262 GLY A N 1
ATOM 2103 C CA . GLY A 1 262 ? -10.381 13.839 20.130 1.00 87.31 262 GLY A CA 1
ATOM 2104 C C . GLY A 1 262 ? -10.172 13.353 18.696 1.00 87.31 262 GLY A C 1
ATOM 2105 O O . GLY A 1 262 ? -10.745 12.354 18.262 1.00 87.31 262 GLY A O 1
ATOM 2106 N N . VAL A 1 263 ? -9.320 14.055 17.950 1.00 91.06 263 VAL A N 1
ATOM 2107 C CA . VAL A 1 263 ? -8.889 13.613 16.618 1.00 91.06 263 VAL A CA 1
ATOM 2108 C C . VAL A 1 263 ? -7.862 12.495 16.787 1.00 91.06 263 VAL A C 1
ATOM 2110 O O . VAL A 1 263 ? -6.804 12.716 17.368 1.00 91.06 263 VAL A O 1
ATOM 2113 N N . LEU A 1 264 ? -8.164 11.312 16.254 1.00 87.38 264 LEU A N 1
ATOM 2114 C CA . LEU A 1 264 ? -7.252 10.163 16.237 1.00 87.38 264 LEU A CA 1
ATOM 2115 C C . LEU A 1 264 ? -6.288 10.223 15.049 1.00 87.38 264 LEU A C 1
ATOM 2117 O O . LEU A 1 264 ? -5.155 9.757 15.132 1.00 87.38 264 LEU A O 1
ATOM 2121 N N . GLY A 1 265 ? -6.731 10.803 13.933 1.00 82.38 265 GLY A N 1
ATOM 2122 C CA . GLY A 1 265 ? -5.907 10.979 12.745 1.00 82.38 265 GLY A CA 1
ATOM 2123 C C . GLY A 1 265 ? -6.587 11.836 11.685 1.00 82.38 265 GLY A C 1
ATOM 2124 O O . GLY A 1 265 ? -7.811 11.951 11.645 1.00 82.38 265 GLY A O 1
ATOM 2125 N N . SER A 1 266 ? -5.792 12.438 10.809 1.00 75.44 266 SER A N 1
ATOM 2126 C CA . SER A 1 266 ? -6.266 13.211 9.660 1.00 75.44 266 SER A CA 1
ATOM 2127 C C . SER A 1 266 ? -5.463 12.838 8.416 1.00 75.44 266 SER A C 1
ATOM 2129 O O . SER A 1 266 ? -4.254 12.614 8.483 1.00 75.44 266 SER A O 1
ATOM 2131 N N . GLY A 1 267 ? -6.137 12.726 7.272 1.00 64.50 267 GLY A N 1
ATOM 2132 C CA . GLY A 1 267 ? -5.501 12.301 6.030 1.00 64.50 267 GLY A CA 1
ATOM 2133 C C . GLY A 1 267 ? -6.267 12.703 4.775 1.00 64.50 267 GLY A C 1
ATOM 2134 O O . GLY A 1 267 ? -7.243 13.451 4.813 1.00 64.50 267 GLY A O 1
ATOM 2135 N N . GLN A 1 268 ? -5.813 12.180 3.633 1.00 58.12 268 GLN A N 1
ATOM 2136 C CA . GLN A 1 268 ? -6.407 12.439 2.316 1.00 58.12 268 GLN A CA 1
ATOM 2137 C C . GLN A 1 268 ? -7.879 11.993 2.231 1.00 58.12 268 GLN A C 1
ATOM 2139 O O . GLN A 1 268 ? -8.664 12.598 1.505 1.00 58.12 268 GLN A O 1
ATOM 2144 N N . PHE A 1 269 ? -8.255 10.973 3.006 1.00 62.53 269 PHE A N 1
ATOM 2145 C CA . PHE A 1 269 ? -9.596 10.387 3.063 1.00 62.53 269 PHE A CA 1
ATOM 2146 C C . PHE A 1 269 ? -10.396 10.879 4.281 1.00 62.53 269 PHE A C 1
ATOM 2148 O O . PHE A 1 269 ? -11.185 10.134 4.855 1.00 62.53 269 PHE A O 1
ATOM 2155 N N . GLY A 1 270 ? -10.176 12.125 4.707 1.00 75.44 270 GLY A N 1
ATOM 2156 C CA . GLY A 1 270 ? -10.911 12.745 5.809 1.00 75.44 270 GLY A CA 1
ATOM 2157 C C . GLY A 1 270 ? -10.250 12.592 7.179 1.00 75.44 270 GLY A C 1
ATOM 2158 O O . GLY A 1 270 ? -9.067 12.263 7.295 1.00 75.44 270 GLY A O 1
ATOM 2159 N N . SER A 1 271 ? -11.028 12.883 8.219 1.00 87.44 271 SER A N 1
ATOM 2160 C CA . SER A 1 271 ? -10.564 12.904 9.610 1.00 87.44 271 SER A CA 1
ATOM 2161 C C . SER A 1 271 ? -11.227 11.793 10.410 1.00 87.44 271 SER A C 1
ATOM 2163 O O . SER A 1 271 ? -12.419 11.540 10.257 1.00 87.44 271 SER A O 1
ATOM 2165 N N . VAL A 1 272 ? -10.459 11.140 11.274 1.00 91.12 272 VAL A N 1
ATOM 2166 C CA . VAL A 1 272 ? -10.936 10.102 12.185 1.00 91.12 272 VAL A CA 1
ATOM 2167 C C . VAL A 1 272 ? -10.982 10.678 13.590 1.00 91.12 272 VAL A C 1
ATOM 2169 O O . VAL A 1 272 ? -9.980 11.181 14.098 1.00 91.12 272 VAL A O 1
ATOM 2172 N N . PHE A 1 273 ? -12.148 10.587 14.212 1.00 93.62 273 PHE A N 1
ATOM 2173 C CA . PHE A 1 273 ? -12.396 11.049 15.568 1.00 93.62 273 PHE A CA 1
ATOM 2174 C C . PHE A 1 273 ? -12.620 9.857 16.483 1.00 93.62 273 PHE A C 1
ATOM 2176 O O . PHE A 1 273 ? -13.247 8.871 16.096 1.00 93.62 273 PHE A O 1
ATOM 2183 N N . GLU A 1 274 ? -12.145 9.959 17.712 1.00 95.62 274 GLU A N 1
ATOM 2184 C CA . GLU A 1 274 ? -12.669 9.142 18.790 1.00 95.62 274 GLU A CA 1
ATOM 2185 C C . GLU A 1 274 ? -14.127 9.545 19.030 1.00 95.62 274 GLU A C 1
ATOM 2187 O O . GLU A 1 274 ? -14.523 10.699 18.838 1.00 95.62 274 GLU A O 1
ATOM 2192 N N . GLY A 1 275 ? -14.958 8.590 19.415 1.00 95.75 275 GLY A N 1
ATOM 2193 C CA . GLY A 1 275 ? -16.333 8.875 19.751 1.00 95.75 275 GLY A CA 1
ATOM 2194 C C . GLY A 1 275 ? -16.987 7.807 20.603 1.00 95.75 275 GLY A C 1
ATOM 2195 O O . GLY A 1 275 ? -16.393 6.798 20.979 1.00 95.75 275 GLY A O 1
ATOM 2196 N N . LYS A 1 276 ? -18.260 8.033 20.907 1.00 96.38 276 LYS A N 1
ATOM 2197 C CA . LYS A 1 276 ? -19.092 7.125 21.695 1.00 96.38 276 LYS A CA 1
ATOM 2198 C C . LYS A 1 276 ? -20.484 7.061 21.090 1.00 96.38 276 LYS A C 1
ATOM 2200 O O . LYS A 1 276 ? -21.080 8.092 20.777 1.00 96.38 276 LYS A O 1
ATOM 2205 N N . SER A 1 277 ? -21.015 5.854 20.924 1.00 95.19 277 SER A N 1
ATOM 2206 C CA . SER A 1 277 ? -22.420 5.674 20.564 1.00 95.19 277 SER A CA 1
ATOM 2207 C C . SER A 1 277 ? -23.293 6.033 21.762 1.00 95.19 277 SER A C 1
ATOM 2209 O O . SER A 1 277 ? -23.147 5.443 22.831 1.00 95.19 277 SER A O 1
ATOM 2211 N N . LYS A 1 278 ? -24.233 6.964 21.591 1.00 94.00 278 LYS A N 1
ATOM 2212 C CA . LYS A 1 278 ? -25.193 7.321 22.646 1.00 94.00 278 LYS A CA 1
ATOM 2213 C C . LYS A 1 278 ? -26.226 6.222 22.884 1.00 94.00 278 LYS A C 1
ATOM 2215 O O . LYS A 1 278 ? -26.732 6.106 23.992 1.00 94.00 278 LYS A O 1
ATOM 2220 N N . ARG A 1 279 ? -26.510 5.401 21.865 1.00 91.62 279 ARG A N 1
ATOM 2221 C CA . ARG A 1 279 ? -27.465 4.284 21.961 1.00 91.62 279 ARG A CA 1
ATOM 2222 C C . ARG A 1 279 ? -26.936 3.139 22.817 1.00 91.62 279 ARG A C 1
ATOM 2224 O O . ARG A 1 279 ? -27.679 2.578 23.608 1.00 91.62 279 ARG A O 1
ATOM 2231 N N . THR A 1 280 ? -25.667 2.774 22.635 1.00 92.56 280 THR A N 1
ATOM 2232 C C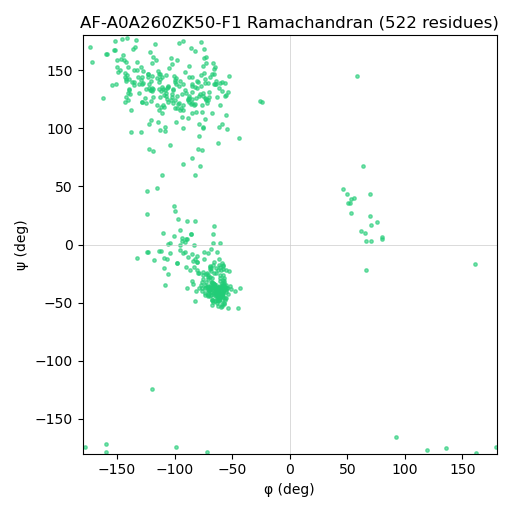A . THR A 1 280 ? -25.076 1.590 23.285 1.00 92.56 280 THR A CA 1
ATOM 2233 C C . THR A 1 280 ? -24.061 1.930 24.371 1.00 92.56 280 THR A C 1
ATOM 2235 O O . THR A 1 280 ? -23.612 1.043 25.086 1.00 92.56 280 THR A O 1
ATOM 2238 N N . GLY A 1 281 ? -23.634 3.190 24.470 1.00 92.50 281 GLY A N 1
ATOM 2239 C CA . GLY A 1 281 ? -22.538 3.606 25.344 1.00 92.50 281 GLY A CA 1
ATOM 2240 C C . GLY A 1 281 ? -21.152 3.137 24.884 1.00 92.50 281 GLY A C 1
ATOM 2241 O O . GLY A 1 281 ? -20.172 3.402 25.576 1.00 92.50 281 GLY A O 1
ATOM 2242 N N . LYS A 1 282 ? -21.035 2.461 23.735 1.00 93.62 282 LYS A N 1
ATOM 2243 C CA . LYS A 1 282 ? -19.775 1.879 23.259 1.00 93.62 282 LYS A CA 1
ATOM 2244 C C . LYS A 1 282 ? -18.841 2.937 22.660 1.00 93.62 282 LYS A C 1
ATOM 2246 O O . LYS A 1 282 ? -19.293 3.766 21.869 1.00 93.62 282 LYS A O 1
ATOM 2251 N N . ALA A 1 283 ? -17.550 2.873 22.995 1.00 95.56 283 ALA A N 1
ATOM 2252 C CA . ALA A 1 283 ? -16.506 3.680 22.363 1.00 95.56 283 ALA A CA 1
ATOM 2253 C C . ALA A 1 283 ? -16.241 3.215 20.916 1.00 95.56 283 ALA A C 1
ATOM 2255 O O . ALA A 1 283 ? -16.250 2.016 20.625 1.00 95.56 283 ALA A O 1
ATOM 2256 N N . VAL A 1 284 ? -16.054 4.167 20.004 1.00 96.50 284 VAL A N 1
ATOM 2257 C CA . VAL A 1 284 ? -15.950 3.949 18.552 1.00 96.50 284 VAL A CA 1
ATOM 2258 C C . VAL A 1 284 ? -14.935 4.906 17.928 1.00 96.50 284 VAL A C 1
ATOM 2260 O O . VAL A 1 284 ? -14.649 5.961 18.486 1.00 96.50 284 VAL A O 1
ATOM 2263 N N . ALA A 1 285 ? -14.423 4.556 16.751 1.00 96.31 285 ALA A N 1
ATOM 2264 C CA . ALA A 1 285 ? -13.726 5.492 15.874 1.00 96.31 285 ALA A CA 1
ATOM 2265 C C . ALA A 1 285 ? -14.679 5.923 14.750 1.00 96.31 285 ALA A C 1
ATOM 2267 O O . ALA A 1 285 ? -15.367 5.090 14.165 1.00 96.31 285 ALA A O 1
ATOM 2268 N N . ILE A 1 286 ? -14.752 7.216 14.447 1.00 94.56 286 ILE A N 1
ATOM 2269 C CA . ILE A 1 286 ? -15.674 7.777 13.455 1.00 94.56 286 ILE A CA 1
ATOM 2270 C C . ILE A 1 286 ? -14.848 8.466 12.373 1.00 94.56 286 ILE A C 1
ATOM 2272 O O . ILE A 1 286 ? -14.286 9.537 12.599 1.00 94.56 286 ILE A O 1
ATOM 2276 N N . LYS A 1 287 ? -14.770 7.848 11.191 1.00 91.81 287 LYS A N 1
ATOM 2277 C CA . LYS A 1 287 ? -14.145 8.441 10.002 1.00 91.81 287 LYS A CA 1
ATOM 2278 C C . LYS A 1 287 ? -15.166 9.340 9.310 1.00 91.81 287 LYS A C 1
ATOM 2280 O O . LYS A 1 287 ? -16.240 8.886 8.912 1.00 91.81 287 LYS A O 1
ATOM 2285 N N . VAL A 1 288 ? -14.827 10.619 9.199 1.00 88.69 288 VAL A N 1
ATOM 2286 C CA . VAL A 1 288 ? -15.673 11.687 8.669 1.00 88.69 288 VAL A CA 1
ATOM 2287 C C . VAL A 1 288 ? -15.112 12.149 7.329 1.00 88.69 288 VAL A C 1
ATOM 2289 O O . VAL A 1 288 ? -13.982 12.630 7.232 1.00 88.69 288 VAL A O 1
ATOM 2292 N N . LEU A 1 289 ? -15.934 12.008 6.295 1.00 85.00 289 LEU A N 1
ATOM 2293 C CA . LEU A 1 289 ? -15.627 12.287 4.896 1.00 85.00 289 LEU A CA 1
ATOM 2294 C C . LEU A 1 289 ? -16.564 13.378 4.371 1.00 85.00 289 LEU A C 1
ATOM 2296 O O . LEU A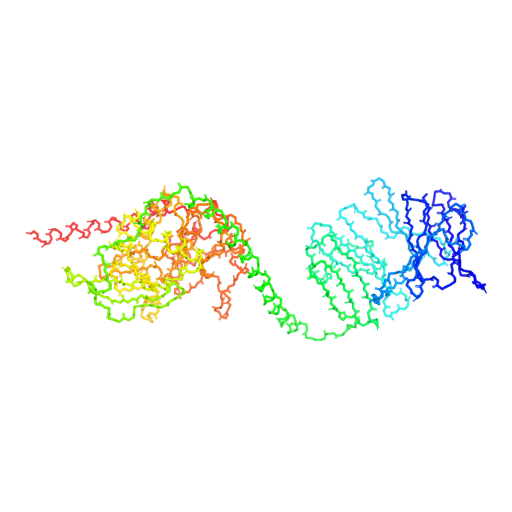 1 289 ? -17.746 13.409 4.710 1.00 85.00 289 LEU A O 1
ATOM 2300 N N . VAL A 1 290 ? -16.075 14.249 3.490 1.00 81.31 290 VAL A N 1
ATOM 2301 C CA . VAL A 1 290 ? -16.941 15.227 2.816 1.00 81.31 290 VAL A CA 1
ATOM 2302 C C . VAL A 1 290 ? -17.787 14.511 1.762 1.00 81.31 290 VAL A C 1
ATOM 2304 O O . VAL A 1 290 ? -17.261 13.848 0.872 1.00 81.31 290 VAL A O 1
ATOM 2307 N N . ASN A 1 291 ? -19.107 14.675 1.823 1.00 76.00 291 ASN A N 1
ATOM 2308 C CA . ASN A 1 291 ? -20.039 14.142 0.834 1.00 76.00 291 ASN A CA 1
ATOM 2309 C C . ASN A 1 291 ? -20.067 15.050 -0.406 1.00 76.00 291 ASN A C 1
ATOM 2311 O O . ASN A 1 291 ? -20.946 15.905 -0.555 1.00 76.00 291 ASN A O 1
ATOM 2315 N N . ARG A 1 292 ? -19.094 14.884 -1.310 1.00 69.06 292 ARG A N 1
ATOM 2316 C CA . ARG A 1 292 ? -19.036 15.619 -2.586 1.00 69.06 292 ARG A CA 1
ATOM 2317 C C . ARG A 1 292 ? -20.013 15.030 -3.606 1.00 69.06 292 ARG A C 1
ATOM 2319 O O . ARG A 1 292 ? -19.628 14.471 -4.627 1.00 69.06 292 ARG A O 1
ATOM 2326 N N . THR A 1 293 ? -21.306 15.175 -3.325 1.00 54.56 293 THR A N 1
ATOM 2327 C CA . THR A 1 293 ? -22.422 14.657 -4.140 1.00 54.56 293 THR A CA 1
ATOM 2328 C C . THR A 1 293 ? -22.410 15.104 -5.607 1.00 54.56 293 THR A C 1
ATOM 2330 O O . THR A 1 293 ? -23.003 14.423 -6.440 1.00 54.56 293 THR A O 1
ATOM 2333 N N . SER A 1 294 ? -21.730 16.207 -5.939 1.00 49.47 294 SER A N 1
ATOM 2334 C CA . SER A 1 294 ? -21.579 16.725 -7.306 1.00 49.47 294 SER A CA 1
ATOM 2335 C C . SER A 1 294 ? -20.497 16.019 -8.132 1.00 49.47 294 SER A C 1
ATOM 2337 O O . SER A 1 294 ? -20.480 16.158 -9.355 1.00 49.47 294 SER A O 1
ATOM 2339 N N . ILE A 1 295 ? -19.605 15.252 -7.497 1.00 55.00 295 ILE A N 1
ATOM 2340 C CA . ILE A 1 295 ? -18.502 14.553 -8.157 1.00 55.00 295 ILE A CA 1
ATOM 2341 C C . ILE A 1 295 ? -18.817 13.056 -8.152 1.00 55.00 295 ILE A C 1
ATOM 2343 O O . ILE A 1 295 ? -18.583 12.353 -7.169 1.00 55.00 295 ILE A O 1
ATOM 2347 N N . TYR A 1 296 ? -19.356 12.558 -9.269 1.00 55.28 296 TYR A N 1
ATOM 2348 C CA . TYR A 1 296 ? -19.774 11.157 -9.407 1.00 55.28 296 TYR A CA 1
ATOM 2349 C C . TYR A 1 296 ? -18.676 10.154 -9.003 1.00 55.28 296 TYR A C 1
ATOM 2351 O O . TYR A 1 296 ? -18.983 9.176 -8.331 1.00 55.28 296 TYR A O 1
ATOM 2359 N N . THR A 1 297 ? -17.402 10.415 -9.319 1.00 54.28 297 THR A N 1
ATOM 2360 C CA . THR A 1 297 ? -16.271 9.529 -8.976 1.00 54.28 297 THR A CA 1
ATOM 2361 C C . THR A 1 297 ? -16.061 9.339 -7.483 1.00 54.28 297 THR A C 1
ATOM 2363 O O . THR A 1 297 ? -15.937 8.205 -7.028 1.00 54.28 297 THR A O 1
ATOM 2366 N N . GLU A 1 298 ? -16.031 10.425 -6.711 1.00 59.47 298 GLU A N 1
ATOM 2367 C CA . GLU A 1 298 ? -15.765 10.358 -5.269 1.00 59.47 298 GLU A CA 1
ATOM 2368 C C . GLU A 1 298 ? -16.890 9.622 -4.531 1.00 59.47 298 GLU A C 1
ATOM 2370 O O . GLU A 1 298 ? -16.628 8.836 -3.621 1.00 59.47 298 GLU A O 1
ATOM 2375 N N . LYS A 1 299 ? -18.139 9.787 -4.990 1.00 62.66 299 LYS A N 1
ATOM 2376 C CA . LYS A 1 299 ? -19.293 9.050 -4.462 1.00 62.66 299 LYS A CA 1
ATOM 2377 C C . LYS A 1 299 ? -19.119 7.534 -4.600 1.00 62.66 299 LYS A C 1
ATOM 2379 O O . LYS A 1 299 ? -19.447 6.812 -3.664 1.00 62.66 299 LYS A O 1
ATOM 2384 N N . PHE A 1 300 ? -18.606 7.051 -5.733 1.00 66.12 300 PHE A N 1
ATOM 2385 C CA . PHE A 1 300 ? -18.399 5.617 -5.958 1.00 66.12 300 PHE A CA 1
ATOM 2386 C C . PHE A 1 300 ? -17.212 5.054 -5.173 1.00 66.12 300 PHE A C 1
ATOM 2388 O O . PHE A 1 300 ? -17.303 3.929 -4.694 1.00 66.12 300 PHE A O 1
ATOM 2395 N N . ILE A 1 301 ? -16.136 5.827 -4.995 1.00 67.31 301 ILE A N 1
ATOM 2396 C CA . ILE A 1 301 ? -14.969 5.401 -4.203 1.00 67.31 301 ILE A CA 1
ATOM 2397 C C . ILE A 1 301 ? -15.371 5.182 -2.743 1.00 67.31 301 ILE A C 1
ATOM 2399 O O . ILE A 1 301 ? -15.133 4.109 -2.195 1.00 67.31 301 ILE A O 1
ATOM 2403 N N . VAL A 1 302 ? -16.052 6.160 -2.138 1.00 73.75 302 VAL A N 1
ATOM 2404 C CA . VAL A 1 302 ? -16.514 6.031 -0.748 1.00 73.75 302 VAL A CA 1
ATOM 2405 C C . VAL A 1 302 ? -17.563 4.930 -0.623 1.00 73.75 302 VAL A C 1
ATOM 2407 O O . VAL A 1 302 ? -17.567 4.186 0.355 1.00 73.75 302 VAL A O 1
ATOM 2410 N N . GLN A 1 303 ? -18.440 4.789 -1.621 1.00 78.81 303 GLN A N 1
ATOM 2411 C CA . GLN A 1 303 ? -19.431 3.723 -1.603 1.00 78.81 303 GLN A CA 1
ATOM 2412 C C . GLN A 1 303 ? -18.776 2.338 -1.606 1.00 78.81 303 GLN A C 1
ATOM 2414 O O . GLN A 1 303 ? -19.142 1.473 -0.813 1.00 78.81 303 GLN A O 1
ATOM 2419 N N . ARG A 1 304 ? -17.760 2.163 -2.451 1.00 76.44 304 ARG A N 1
ATOM 2420 C CA . ARG A 1 304 ? -16.977 0.936 -2.537 1.00 76.44 304 ARG A CA 1
ATOM 2421 C C . ARG A 1 304 ? -16.247 0.626 -1.233 1.00 76.44 304 ARG A C 1
ATOM 2423 O O . ARG A 1 304 ? -16.265 -0.525 -0.814 1.00 76.44 304 ARG A O 1
ATOM 2430 N N . GLU A 1 305 ? -15.630 1.625 -0.600 1.00 82.69 305 GLU A N 1
ATOM 2431 C CA . GLU A 1 305 ? -14.987 1.458 0.710 1.00 82.69 305 GLU A CA 1
ATOM 2432 C C . GLU A 1 305 ? -15.990 0.913 1.735 1.00 82.69 305 GLU A C 1
ATOM 2434 O O . GLU A 1 305 ? -15.709 -0.076 2.406 1.00 82.69 305 GLU A O 1
ATOM 2439 N N . VAL A 1 306 ? -17.185 1.509 1.805 1.00 85.50 306 VAL A N 1
ATOM 2440 C CA . VAL A 1 306 ? -18.252 1.068 2.715 1.00 85.50 306 VAL A CA 1
ATOM 2441 C C . VAL A 1 306 ? -18.713 -0.354 2.398 1.00 85.50 306 VAL A C 1
ATOM 2443 O O . VAL A 1 306 ? -18.889 -1.146 3.322 1.00 85.50 306 VAL A O 1
ATOM 2446 N N . ASP A 1 307 ? -18.901 -0.688 1.122 1.00 85.00 307 ASP A N 1
ATOM 2447 C CA . ASP A 1 307 ? -19.377 -2.010 0.705 1.00 85.00 307 ASP A CA 1
ATOM 2448 C C . ASP A 1 307 ? -18.339 -3.096 1.028 1.00 85.00 307 ASP A C 1
ATOM 2450 O O . ASP A 1 307 ? -18.665 -4.070 1.708 1.00 85.00 307 ASP A O 1
ATOM 2454 N N . ILE A 1 308 ? -17.071 -2.880 0.652 1.00 84.75 308 ILE A N 1
ATOM 2455 C CA . ILE A 1 308 ? -15.964 -3.791 0.974 1.00 84.75 308 ILE A CA 1
ATOM 2456 C C . ILE A 1 308 ? -15.843 -3.947 2.493 1.00 84.75 308 ILE A C 1
ATOM 2458 O O . ILE A 1 308 ? -15.891 -5.066 3.000 1.00 84.75 308 ILE A O 1
ATOM 2462 N N . GLN A 1 309 ? -15.748 -2.846 3.246 1.00 87.75 309 GLN A N 1
ATOM 2463 C CA . GLN A 1 309 ? -15.572 -2.907 4.700 1.00 87.75 309 GLN A CA 1
ATOM 2464 C C . GLN A 1 309 ? -16.736 -3.627 5.400 1.00 87.75 309 GLN A C 1
ATOM 2466 O O . GLN A 1 309 ? -16.534 -4.271 6.429 1.00 87.75 309 GLN A O 1
ATOM 2471 N N . ARG A 1 310 ? -17.960 -3.538 4.861 1.00 85.56 310 ARG A N 1
ATOM 2472 C CA . ARG A 1 310 ? -19.144 -4.212 5.418 1.00 85.56 310 ARG A CA 1
ATOM 2473 C C . ARG A 1 310 ? -19.097 -5.727 5.261 1.00 85.56 310 ARG A C 1
ATOM 2475 O O . ARG A 1 310 ? -19.595 -6.446 6.131 1.00 85.56 310 ARG A O 1
ATOM 2482 N N . GLU A 1 311 ? -18.547 -6.201 4.151 1.00 84.44 311 GLU A N 1
ATOM 2483 C CA . GLU A 1 311 ? -18.441 -7.626 3.832 1.00 84.44 311 GLU A CA 1
ATOM 2484 C C . GLU A 1 311 ? -17.287 -8.310 4.579 1.00 84.44 311 GLU A C 1
ATOM 2486 O O . GLU A 1 311 ? -17.326 -9.518 4.838 1.00 84.44 311 GLU A O 1
ATOM 2491 N N . LEU A 1 312 ? -16.266 -7.551 4.979 1.00 87.06 312 LEU A N 1
ATOM 2492 C CA . LEU A 1 312 ? -15.117 -8.075 5.708 1.00 87.06 312 LEU A CA 1
ATOM 2493 C C . LEU A 1 312 ? -15.466 -8.354 7.181 1.00 87.06 312 LEU A C 1
ATOM 2495 O O . LEU A 1 312 ? -15.731 -7.451 7.974 1.00 87.06 312 LEU A O 1
ATOM 2499 N N . ARG A 1 313 ? -15.435 -9.635 7.570 1.00 89.56 313 ARG A N 1
ATOM 2500 C CA . ARG A 1 313 ? -15.640 -10.100 8.949 1.00 89.56 313 ARG A CA 1
ATOM 2501 C C . ARG A 1 313 ? -14.504 -11.033 9.345 1.00 89.56 313 ARG A C 1
ATOM 2503 O O . ARG A 1 313 ? -14.533 -12.217 9.029 1.00 89.56 313 ARG A O 1
ATOM 2510 N N . HIS A 1 314 ? -13.504 -10.486 10.027 1.00 95.94 314 HIS A N 1
ATOM 2511 C CA . HIS A 1 314 ? -12.318 -11.224 10.449 1.00 95.94 314 HIS A CA 1
ATOM 2512 C C . HIS A 1 314 ? -11.772 -10.654 11.765 1.00 95.94 314 HIS A C 1
ATOM 2514 O O . HIS A 1 314 ? -11.883 -9.451 11.994 1.00 95.94 314 HIS A O 1
ATOM 2520 N N . ALA A 1 315 ? -11.170 -11.492 12.617 1.00 95.50 315 ALA A N 1
ATOM 2521 C CA . ALA A 1 315 ? -10.645 -11.070 13.922 1.00 95.50 315 ALA A CA 1
ATOM 2522 C C . ALA A 1 315 ? -9.567 -9.978 13.797 1.00 95.50 315 ALA A C 1
ATOM 2524 O O . ALA A 1 315 ? -9.548 -9.029 14.578 1.00 95.50 315 ALA A O 1
ATOM 2525 N N . ASN A 1 316 ? -8.738 -10.072 12.753 1.00 97.62 316 ASN A N 1
ATOM 2526 C CA . ASN A 1 316 ? -7.640 -9.147 12.457 1.00 97.62 316 ASN A CA 1
ATOM 2527 C C . ASN A 1 316 ? -7.993 -8.058 11.419 1.00 97.62 316 ASN A C 1
ATOM 2529 O O . ASN A 1 316 ? -7.112 -7.499 10.768 1.00 97.62 316 ASN A O 1
ATOM 2533 N N . ILE A 1 317 ? -9.280 -7.753 11.223 1.00 97.19 317 ILE A N 1
ATOM 2534 C CA . ILE A 1 317 ? -9.740 -6.612 10.413 1.00 97.19 317 ILE A CA 1
ATOM 2535 C C . ILE A 1 317 ? -10.608 -5.722 11.299 1.00 97.19 317 ILE A C 1
ATOM 2537 O O . ILE A 1 317 ? -11.467 -6.216 12.028 1.00 97.19 317 ILE A O 1
ATOM 2541 N N . VAL A 1 318 ? -10.384 -4.408 11.244 1.00 96.44 318 VAL A N 1
ATOM 2542 C CA . VAL A 1 318 ? -11.162 -3.437 12.022 1.00 96.44 318 VAL A CA 1
ATOM 2543 C C . VAL A 1 318 ? -12.630 -3.521 11.627 1.00 96.44 318 VAL A C 1
ATOM 2545 O O . VAL A 1 318 ? -13.006 -3.304 10.472 1.00 96.44 318 VAL A O 1
ATOM 2548 N N . LYS A 1 319 ? -13.485 -3.826 12.603 1.00 93.62 319 LYS A N 1
ATOM 2549 C CA . LYS A 1 319 ? -14.913 -4.002 12.347 1.00 93.62 319 LYS A CA 1
ATOM 2550 C C . LYS A 1 319 ? -15.578 -2.666 12.022 1.00 93.62 319 LYS A C 1
ATOM 2552 O O . LYS A 1 319 ? -15.465 -1.715 12.792 1.00 93.62 319 LYS A O 1
ATOM 2557 N N . MET A 1 320 ? -16.354 -2.616 10.940 1.00 93.69 320 MET A N 1
ATOM 2558 C CA . MET A 1 320 ? -17.302 -1.525 10.707 1.00 93.69 320 MET A CA 1
ATOM 2559 C C . MET A 1 320 ? -18.644 -1.847 11.362 1.00 93.69 320 MET A C 1
ATOM 2561 O O . MET A 1 320 ? -19.246 -2.886 11.095 1.00 93.69 320 MET A O 1
ATOM 2565 N N . TYR A 1 321 ? -19.114 -0.953 12.228 1.00 92.44 321 TYR A N 1
ATOM 2566 C CA . TYR A 1 321 ? -20.418 -1.079 12.877 1.00 92.44 321 TYR A CA 1
ATOM 2567 C C . TYR A 1 321 ? -21.542 -0.573 11.983 1.00 92.44 321 TYR A C 1
ATOM 2569 O O . TYR A 1 321 ? -22.548 -1.255 11.818 1.00 92.44 321 TYR A O 1
ATOM 2577 N N . THR A 1 322 ? -21.379 0.617 11.410 1.00 91.56 322 THR A N 1
ATOM 2578 C CA . THR A 1 322 ? -22.352 1.211 10.491 1.00 91.56 322 THR A CA 1
ATOM 2579 C C . THR A 1 322 ? -21.682 2.291 9.644 1.00 91.56 322 THR A C 1
ATOM 2581 O O . THR A 1 322 ? -20.590 2.760 9.965 1.00 91.56 322 THR A O 1
ATOM 2584 N N . ALA A 1 323 ? -22.341 2.687 8.561 1.00 92.00 323 ALA A N 1
ATOM 2585 C CA . ALA A 1 323 ? -21.982 3.863 7.786 1.00 92.00 323 ALA A CA 1
ATOM 2586 C C . ALA A 1 323 ? -23.260 4.596 7.386 1.00 92.00 323 ALA A C 1
ATOM 2588 O O . ALA A 1 323 ? -24.173 3.986 6.829 1.00 92.00 323 ALA A O 1
ATOM 2589 N N . PHE A 1 324 ? -23.319 5.897 7.644 1.00 89.69 324 PHE A N 1
ATOM 2590 C CA . PHE A 1 324 ? -24.467 6.752 7.344 1.00 89.69 324 PHE A CA 1
ATOM 2591 C C . PHE A 1 324 ? -23.986 8.070 6.734 1.00 89.69 324 PHE A C 1
ATOM 2593 O O . PHE A 1 324 ? -22.791 8.372 6.711 1.00 89.69 324 PHE A O 1
ATOM 2600 N N . LYS A 1 325 ? -24.905 8.863 6.187 1.00 87.62 325 LYS A N 1
ATOM 2601 C CA . LYS A 1 325 ? -24.558 10.133 5.541 1.00 87.62 325 LYS A CA 1
ATOM 2602 C C . LYS A 1 325 ? -25.580 11.216 5.837 1.00 87.62 325 LYS A C 1
ATOM 2604 O O . LYS A 1 325 ? -26.777 10.953 5.904 1.00 87.62 325 LYS A O 1
ATOM 2609 N N . SER A 1 326 ? -25.093 12.442 5.945 1.00 82.12 326 SER A N 1
ATOM 2610 C CA . SER A 1 326 ? -25.887 13.661 5.888 1.00 82.12 326 SER A CA 1
ATOM 2611 C C . SER A 1 326 ? -25.816 14.269 4.480 1.00 82.12 326 SER A C 1
ATOM 2613 O O . SER A 1 326 ? -25.222 13.708 3.550 1.00 82.12 326 SER A O 1
ATOM 2615 N N . LYS A 1 327 ? -26.407 15.456 4.311 1.00 79.69 327 LYS A N 1
ATOM 2616 C CA . LYS A 1 327 ? -26.357 16.209 3.050 1.00 79.69 327 LYS A CA 1
ATOM 2617 C C . LYS A 1 327 ? -24.922 16.503 2.588 1.00 79.69 327 LYS A C 1
ATOM 2619 O O . LYS A 1 327 ? -24.669 16.490 1.388 1.00 79.69 327 LYS A O 1
ATOM 2624 N N . TYR A 1 328 ? -24.002 16.738 3.526 1.00 80.56 328 TYR A N 1
ATOM 2625 C CA . TYR A 1 328 ? -22.644 17.219 3.238 1.00 80.56 328 TYR A CA 1
ATOM 2626 C C . TYR A 1 328 ? -21.531 16.323 3.780 1.00 80.56 328 TYR A C 1
ATOM 2628 O O . TYR A 1 328 ? -20.370 16.547 3.447 1.00 80.56 328 TYR A O 1
ATOM 2636 N N . THR A 1 329 ? -21.869 15.288 4.550 1.00 83.44 329 THR A N 1
ATOM 2637 C CA . THR A 1 329 ? -20.879 14.486 5.276 1.00 83.44 329 THR A CA 1
ATOM 2638 C C . THR A 1 329 ? -21.224 13.003 5.218 1.00 83.44 329 THR A C 1
ATOM 2640 O O . THR A 1 329 ? -22.394 12.632 5.278 1.00 83.44 329 THR A O 1
ATOM 2643 N N . ILE A 1 330 ? -20.213 12.149 5.098 1.00 87.31 330 ILE A N 1
ATOM 2644 C CA . ILE A 1 330 ? -20.313 10.696 5.237 1.00 87.31 330 ILE A CA 1
ATOM 2645 C C . ILE A 1 330 ? -19.592 10.303 6.525 1.00 87.31 330 ILE A C 1
ATOM 2647 O O . ILE A 1 330 ? -18.495 10.788 6.798 1.00 87.31 330 ILE A O 1
ATOM 2651 N N . PHE A 1 331 ? -20.215 9.424 7.302 1.00 90.06 331 PHE A N 1
ATOM 2652 C CA . PHE A 1 331 ? -19.712 8.930 8.575 1.00 90.06 331 PHE A CA 1
ATOM 2653 C C . PHE A 1 331 ? -19.558 7.415 8.492 1.00 90.06 331 PHE A C 1
ATOM 2655 O O . PHE A 1 331 ? -20.526 6.707 8.205 1.00 90.06 331 PHE A O 1
ATOM 2662 N N . ILE A 1 332 ? -18.355 6.917 8.761 1.00 92.31 332 ILE A N 1
ATOM 2663 C CA . ILE A 1 332 ? -18.058 5.486 8.862 1.00 92.31 332 ILE A CA 1
ATOM 2664 C C . ILE A 1 332 ? -17.684 5.200 10.316 1.00 92.31 332 ILE A C 1
ATOM 2666 O O . ILE A 1 332 ? -16.697 5.730 10.826 1.00 92.31 332 ILE A O 1
ATOM 2670 N N . VAL A 1 333 ? -18.495 4.387 10.992 1.00 94.44 333 VAL A N 1
ATOM 2671 C CA . VAL A 1 333 ? -18.337 4.055 12.411 1.00 94.44 333 VAL A CA 1
ATOM 2672 C C . VAL A 1 333 ? -17.619 2.718 12.533 1.00 94.44 333 VAL A C 1
ATOM 2674 O O . VAL A 1 333 ? -18.133 1.679 12.112 1.00 94.44 333 VAL A O 1
ATOM 2677 N N . LEU A 1 334 ? -16.438 2.750 13.134 1.00 95.31 334 LEU A N 1
ATOM 2678 C CA . LEU A 1 334 ? -15.488 1.652 13.231 1.00 95.31 334 LEU A CA 1
ATOM 2679 C C . LEU A 1 334 ? -15.232 1.261 14.692 1.00 95.31 334 LEU A C 1
ATOM 2681 O O . LEU A 1 334 ? -15.491 2.014 15.636 1.00 95.31 334 LEU A O 1
ATOM 2685 N N . GLU A 1 335 ? -14.698 0.061 14.870 1.00 95.06 335 GLU A N 1
ATOM 2686 C CA . GLU A 1 335 ? -14.056 -0.372 16.105 1.00 95.06 335 GLU A CA 1
ATOM 2687 C C . GLU A 1 335 ? -12.923 0.586 16.495 1.00 95.06 335 GLU A C 1
ATOM 2689 O O . GLU A 1 335 ? -12.055 0.905 15.684 1.00 95.06 335 GLU A O 1
ATOM 2694 N N . LEU A 1 336 ? -12.960 1.063 17.743 1.00 95.75 336 LEU A N 1
ATOM 2695 C CA . LEU A 1 336 ? -11.889 1.871 18.311 1.00 95.75 336 LEU A CA 1
ATOM 2696 C C . LEU A 1 336 ? -10.725 0.961 18.708 1.00 95.75 336 LEU A C 1
ATOM 2698 O O . LEU A 1 336 ? -10.926 -0.022 19.417 1.00 95.75 336 LEU A O 1
ATOM 2702 N N . MET A 1 337 ? -9.523 1.322 18.271 1.00 95.81 337 MET A N 1
ATOM 2703 C CA . MET A 1 337 ? -8.273 0.638 18.598 1.00 95.81 337 MET A CA 1
ATOM 2704 C C . MET A 1 337 ? -7.370 1.583 19.396 1.00 95.81 337 MET A C 1
ATOM 2706 O O . MET A 1 337 ? -7.532 2.800 19.323 1.00 95.81 337 MET A O 1
ATOM 2710 N N . SER A 1 338 ? -6.410 1.032 20.134 1.00 94.12 338 SER A N 1
ATOM 2711 C CA . SER A 1 338 ? -5.554 1.798 21.049 1.00 94.12 338 SER A CA 1
ATOM 2712 C C . SER A 1 338 ? -4.545 2.692 20.333 1.00 94.12 338 SER A C 1
ATOM 2714 O O . SER A 1 338 ? -4.156 3.733 20.855 1.00 94.12 338 SER A O 1
ATOM 2716 N N . GLY A 1 339 ? -4.106 2.292 19.142 1.00 93.31 339 GLY A N 1
ATOM 2717 C CA . GLY A 1 339 ? -3.125 3.039 18.370 1.00 93.31 339 GLY A CA 1
ATOM 2718 C C . GLY A 1 339 ? -2.771 2.363 17.053 1.00 93.31 339 GLY A C 1
ATOM 2719 O O . GLY A 1 339 ? -3.354 1.348 16.669 1.00 93.31 339 GLY A O 1
ATOM 2720 N N . THR A 1 340 ? -1.796 2.941 16.355 1.00 94.50 340 THR A N 1
ATOM 2721 C CA . THR A 1 340 ? -1.254 2.422 15.089 1.00 94.50 340 THR A CA 1
ATOM 2722 C C . THR A 1 340 ? 0.083 1.717 15.331 1.00 94.50 340 THR A C 1
ATOM 2724 O O . THR A 1 340 ? 0.820 2.054 16.260 1.00 94.50 340 THR A O 1
ATOM 2727 N N . LEU A 1 341 ? 0.472 0.787 14.463 1.00 95.19 341 LEU A N 1
ATOM 2728 C CA . LEU A 1 341 ? 1.829 0.239 14.458 1.00 95.19 341 LEU A CA 1
ATOM 2729 C C . LEU A 1 341 ? 2.861 1.359 14.245 1.00 95.19 341 LEU A C 1
ATOM 2731 O O . LEU A 1 341 ? 3.923 1.354 14.858 1.00 95.19 341 LEU A O 1
ATOM 2735 N N . HIS A 1 342 ? 2.521 2.374 13.445 1.00 92.88 342 HIS A N 1
ATOM 2736 C CA . HIS A 1 342 ? 3.352 3.566 13.258 1.00 92.88 342 HIS A CA 1
ATOM 2737 C C . HIS A 1 342 ? 3.643 4.321 14.561 1.00 92.88 342 HIS A C 1
ATOM 2739 O O . HIS A 1 342 ? 4.769 4.767 14.761 1.00 92.88 342 HIS A O 1
ATOM 2745 N N . SER A 1 343 ? 2.659 4.467 15.455 1.00 91.25 343 SER A N 1
ATOM 2746 C CA . SER A 1 343 ? 2.874 5.116 16.756 1.00 91.25 343 SER A CA 1
ATOM 2747 C C . SER A 1 343 ? 3.786 4.298 17.669 1.00 91.25 343 SER A C 1
ATOM 2749 O O . SER A 1 343 ? 4.582 4.899 18.382 1.00 91.25 343 SER A O 1
ATOM 2751 N N . ILE A 1 344 ? 3.745 2.961 17.590 1.00 90.94 344 ILE A N 1
ATOM 2752 C CA . ILE A 1 344 ? 4.698 2.099 18.308 1.00 90.94 344 ILE A CA 1
ATOM 2753 C C . ILE A 1 344 ? 6.119 2.330 17.770 1.00 90.94 344 ILE A C 1
ATOM 2755 O O . ILE A 1 344 ? 7.039 2.587 18.538 1.00 90.94 344 ILE A O 1
ATOM 2759 N N . LEU A 1 345 ? 6.297 2.307 16.446 1.00 89.00 345 LEU A N 1
ATOM 2760 C CA . LEU A 1 345 ? 7.615 2.450 15.809 1.00 89.00 345 LEU A CA 1
ATOM 2761 C C . LEU A 1 345 ? 8.221 3.860 15.937 1.00 89.00 345 LEU A C 1
ATOM 2763 O O . LEU A 1 345 ? 9.420 4.036 15.734 1.00 89.00 345 LEU A O 1
ATOM 2767 N N . LYS A 1 346 ? 7.403 4.875 16.239 1.00 86.25 346 LYS A N 1
ATOM 2768 C CA . LYS A 1 346 ? 7.864 6.250 16.484 1.00 86.25 346 LYS A CA 1
ATOM 2769 C C . LYS A 1 346 ? 8.356 6.498 17.905 1.00 86.25 346 LYS A C 1
ATOM 2771 O O . LYS A 1 346 ? 9.039 7.498 18.112 1.00 86.25 346 LYS A O 1
ATOM 2776 N N . ASN A 1 347 ? 7.987 5.660 18.867 1.00 83.00 347 ASN A N 1
ATOM 2777 C CA . ASN A 1 347 ? 8.474 5.802 20.230 1.00 83.00 347 ASN A CA 1
ATOM 2778 C C . ASN A 1 347 ? 9.952 5.369 20.278 1.00 83.00 347 ASN A C 1
ATOM 2780 O O . ASN A 1 347 ? 10.294 4.277 19.825 1.00 83.00 347 ASN A O 1
ATOM 2784 N N . GLU A 1 348 ? 10.824 6.247 20.785 1.00 65.25 348 GLU A N 1
ATOM 2785 C CA . GLU A 1 348 ? 12.278 6.039 20.823 1.00 65.25 348 GLU A CA 1
ATOM 2786 C C . GLU A 1 348 ? 12.672 4.769 21.589 1.00 65.25 348 GLU A C 1
ATOM 2788 O O . GLU A 1 348 ? 13.642 4.114 21.213 1.00 65.25 348 GLU A O 1
ATOM 2793 N N . GLU A 1 349 ? 11.881 4.369 22.588 1.00 66.50 349 GLU A N 1
ATOM 2794 C CA . GLU A 1 349 ? 12.102 3.150 23.377 1.00 66.50 349 GLU A CA 1
ATOM 2795 C C . GLU A 1 349 ? 11.734 1.861 22.617 1.00 66.50 349 GLU A C 1
ATOM 2797 O O . GLU A 1 349 ? 12.263 0.794 22.917 1.00 66.50 349 GLU A O 1
ATOM 2802 N N . THR A 1 350 ? 10.850 1.940 21.614 1.00 67.38 350 THR A N 1
ATOM 2803 C CA . THR A 1 350 ? 10.296 0.782 20.878 1.00 67.38 350 THR A CA 1
ATOM 2804 C C . THR A 1 350 ? 10.523 0.871 19.371 1.00 67.38 350 THR A C 1
ATOM 2806 O O . THR A 1 350 ? 9.769 0.302 18.577 1.00 67.38 350 THR A O 1
ATOM 2809 N N . LYS A 1 351 ? 11.573 1.587 18.957 1.00 73.56 351 LYS A N 1
ATOM 2810 C CA . LYS A 1 351 ? 11.939 1.764 17.543 1.00 73.56 351 LYS A CA 1
ATOM 2811 C C . LYS A 1 351 ? 12.180 0.429 16.824 1.00 73.56 351 LYS A C 1
ATOM 2813 O O . LYS A 1 351 ? 11.953 0.332 15.621 1.00 73.56 351 LYS A O 1
ATOM 2818 N N . VAL A 1 352 ? 12.614 -0.581 17.576 1.00 87.75 352 VAL A N 1
ATOM 2819 C CA . VAL A 1 352 ? 12.735 -1.980 17.159 1.00 87.75 352 VAL A CA 1
ATOM 2820 C C . VAL A 1 352 ? 11.821 -2.828 18.037 1.00 87.75 352 VAL A C 1
ATOM 2822 O O . VAL A 1 352 ? 11.795 -2.670 19.257 1.00 87.75 352 VAL A O 1
ATOM 2825 N N . LEU A 1 353 ? 11.056 -3.721 17.414 1.00 92.12 353 LEU A N 1
ATOM 2826 C CA . LEU A 1 353 ? 10.155 -4.634 18.109 1.00 92.12 353 LEU A CA 1
ATOM 2827 C C . LEU A 1 353 ? 10.860 -5.949 18.441 1.00 92.12 353 LEU A C 1
ATOM 2829 O O . LEU A 1 353 ? 11.700 -6.425 17.682 1.00 92.12 353 LEU A O 1
ATOM 2833 N N . SER A 1 354 ? 10.468 -6.573 19.552 1.00 92.62 354 SER A N 1
ATOM 2834 C CA . SER A 1 354 ? 10.926 -7.924 19.882 1.00 92.62 354 SER A CA 1
ATOM 2835 C C . SER A 1 354 ? 10.423 -8.947 18.862 1.00 92.62 354 SER A C 1
ATOM 2837 O O . SER A 1 354 ? 9.341 -8.789 18.288 1.00 92.62 354 SER A O 1
ATOM 2839 N N . GLU A 1 355 ? 11.164 -10.042 18.685 1.00 93.56 355 GLU A N 1
ATOM 2840 C CA . GLU A 1 355 ? 10.786 -11.122 17.765 1.00 93.56 355 GLU A CA 1
ATOM 2841 C C . GLU A 1 355 ? 9.383 -11.673 18.065 1.00 93.56 355 GLU A C 1
ATOM 2843 O O . GLU A 1 355 ? 8.597 -11.865 17.143 1.00 93.56 355 GLU A O 1
ATOM 2848 N N . THR A 1 356 ? 9.002 -11.810 19.341 1.00 93.06 356 THR A N 1
ATOM 2849 C CA . THR A 1 356 ? 7.643 -12.220 19.740 1.00 93.06 356 THR A CA 1
ATOM 2850 C C . THR A 1 356 ? 6.573 -11.230 19.272 1.00 93.06 356 THR A C 1
ATOM 2852 O O . THR A 1 356 ? 5.522 -11.634 18.774 1.00 93.06 356 THR A O 1
ATOM 2855 N N . LYS A 1 357 ? 6.824 -9.917 19.388 1.00 94.44 357 LYS A N 1
ATOM 2856 C CA . LYS A 1 357 ? 5.871 -8.886 18.947 1.00 94.44 357 LYS A CA 1
ATOM 2857 C C . LYS A 1 357 ? 5.783 -8.823 17.421 1.00 94.44 357 LYS A C 1
ATOM 2859 O O . LYS A 1 357 ? 4.691 -8.617 16.890 1.00 94.44 357 LYS A O 1
ATOM 2864 N N . ILE A 1 358 ? 6.900 -9.043 16.723 1.00 96.62 358 ILE A N 1
ATOM 2865 C CA . ILE A 1 358 ? 6.939 -9.192 15.263 1.00 96.62 358 ILE A CA 1
ATOM 2866 C C . ILE A 1 358 ? 6.143 -10.428 14.843 1.00 96.62 358 ILE A C 1
ATOM 2868 O O . ILE A 1 358 ? 5.298 -10.316 13.961 1.00 96.62 358 ILE A O 1
ATOM 2872 N N . ALA A 1 359 ? 6.348 -11.576 15.491 1.00 97.00 359 ALA A N 1
ATOM 2873 C CA . ALA A 1 359 ? 5.636 -12.815 15.192 1.00 97.00 359 ALA A CA 1
ATOM 2874 C C . ALA A 1 359 ? 4.117 -12.668 15.375 1.00 97.00 359 ALA A C 1
ATOM 2876 O O . ALA A 1 359 ? 3.361 -13.054 14.486 1.00 97.00 359 ALA A O 1
ATOM 2877 N N . CYS A 1 360 ? 3.681 -12.013 16.456 1.00 96.62 360 CYS A N 1
ATOM 2878 C CA . CYS A 1 360 ? 2.284 -11.640 16.691 1.00 96.62 360 CYS A CA 1
ATOM 2879 C C . CYS A 1 360 ? 1.706 -10.773 15.560 1.00 96.62 360 CYS A C 1
ATOM 2881 O O . CYS A 1 360 ? 0.671 -11.100 14.980 1.00 96.62 360 CYS A O 1
ATOM 2883 N N . MET A 1 361 ? 2.408 -9.698 15.187 1.00 97.88 361 MET A N 1
ATOM 2884 C CA . MET A 1 361 ? 1.980 -8.812 14.100 1.00 97.88 361 MET A CA 1
ATOM 2885 C C . MET A 1 361 ? 1.902 -9.554 12.762 1.00 97.88 361 MET A C 1
ATOM 2887 O O . MET A 1 361 ? 0.915 -9.419 12.039 1.00 97.88 361 MET A O 1
ATOM 2891 N N . VAL A 1 362 ? 2.905 -10.376 12.445 1.00 98.38 362 VAL A N 1
ATOM 2892 C CA . VAL A 1 362 ? 2.932 -11.186 11.223 1.00 98.38 362 VAL A CA 1
ATOM 2893 C C . VAL A 1 362 ? 1.786 -12.189 11.210 1.00 98.38 362 VAL A C 1
ATOM 2895 O O . VAL A 1 362 ? 1.101 -12.282 10.192 1.00 98.38 362 VAL A O 1
ATOM 2898 N N . HIS A 1 363 ? 1.547 -12.906 12.310 1.00 98.06 363 HIS A N 1
ATOM 2899 C CA . HIS A 1 363 ? 0.424 -13.833 12.454 1.00 98.06 363 HIS A CA 1
ATOM 2900 C C . HIS A 1 363 ? -0.902 -13.132 12.136 1.00 98.06 363 HIS A C 1
ATOM 2902 O O . HIS A 1 363 ? -1.640 -13.551 11.245 1.00 98.06 363 HIS A O 1
ATOM 2908 N N . ASP A 1 364 ? -1.182 -12.022 12.810 1.00 98.38 364 ASP A N 1
ATOM 2909 C CA . ASP A 1 364 ? -2.458 -11.322 12.702 1.00 98.38 364 ASP A CA 1
ATOM 2910 C C . ASP A 1 364 ? -2.681 -10.708 11.314 1.00 98.38 364 ASP A C 1
ATOM 2912 O O . ASP A 1 364 ? -3.735 -10.885 10.691 1.00 98.38 364 ASP A O 1
ATOM 2916 N N . VAL A 1 365 ? -1.673 -10.005 10.794 1.00 98.50 365 VAL A N 1
ATOM 2917 C CA . VAL A 1 365 ? -1.763 -9.309 9.504 1.00 98.50 365 VAL A CA 1
ATOM 2918 C C . VAL A 1 365 ? -1.801 -10.308 8.348 1.00 98.50 365 VAL A C 1
ATOM 2920 O O . VAL A 1 365 ? -2.585 -10.122 7.416 1.00 98.50 365 VAL A O 1
ATOM 2923 N N . SER A 1 366 ? -1.022 -11.394 8.397 1.00 98.44 366 SER A N 1
ATOM 2924 C CA . SER A 1 366 ? -1.051 -12.417 7.341 1.00 98.44 366 SER A CA 1
ATOM 2925 C C . SER A 1 366 ? -2.378 -13.181 7.298 1.00 98.44 366 SER A C 1
ATOM 2927 O O . SER A 1 366 ? -2.889 -13.410 6.202 1.00 98.44 366 SER A O 1
ATOM 2929 N N . ASN A 1 367 ? -3.004 -13.475 8.446 1.00 98.00 367 ASN A N 1
ATOM 2930 C CA . ASN A 1 367 ? -4.347 -14.066 8.485 1.00 98.00 367 ASN A CA 1
ATOM 2931 C C . ASN A 1 367 ? -5.404 -13.134 7.864 1.00 98.00 367 ASN A C 1
ATOM 2933 O O . ASN A 1 367 ? -6.207 -13.569 7.034 1.00 98.00 367 ASN A O 1
ATOM 2937 N N . ALA A 1 368 ? -5.375 -11.835 8.193 1.00 98.06 368 ALA A N 1
ATOM 2938 C CA . ALA A 1 368 ? -6.266 -10.849 7.573 1.00 98.06 368 ALA A CA 1
ATOM 2939 C C . ALA A 1 368 ? -6.065 -10.744 6.052 1.00 98.06 368 ALA A C 1
ATOM 2941 O O . ALA A 1 368 ? -7.041 -10.731 5.299 1.00 98.06 368 ALA A O 1
ATOM 2942 N N . LEU A 1 369 ? -4.813 -10.696 5.587 1.00 98.06 369 LEU A N 1
ATOM 2943 C CA . LEU A 1 369 ? -4.508 -10.650 4.156 1.00 98.06 369 LEU A CA 1
ATOM 2944 C C . LEU A 1 369 ? -4.954 -11.926 3.443 1.00 98.06 369 LEU A C 1
ATOM 2946 O O . LEU A 1 369 ? -5.593 -11.828 2.401 1.00 98.06 369 LEU A O 1
ATOM 2950 N N . ALA A 1 370 ? -4.705 -13.108 4.012 1.00 97.31 370 ALA A N 1
ATOM 2951 C CA . ALA A 1 370 ? -5.155 -14.375 3.440 1.00 97.31 370 ALA A CA 1
ATOM 2952 C C . ALA A 1 370 ? -6.687 -14.412 3.291 1.00 97.31 370 ALA A C 1
ATOM 2954 O O . ALA A 1 370 ? -7.203 -14.808 2.243 1.00 97.31 370 ALA A O 1
ATOM 2955 N N . TYR A 1 371 ? -7.419 -13.924 4.300 1.00 95.81 371 TYR A N 1
ATOM 2956 C CA . TYR A 1 371 ? -8.876 -13.786 4.255 1.00 95.81 371 TYR A CA 1
ATOM 2957 C C . TYR A 1 371 ? -9.350 -12.869 3.111 1.00 95.81 371 TYR A C 1
ATOM 2959 O O . TYR A 1 371 ? -10.302 -13.216 2.399 1.00 95.81 371 TYR A O 1
ATOM 2967 N N . CYS A 1 372 ? -8.696 -11.718 2.923 1.00 93.62 372 CYS A N 1
ATOM 2968 C CA . CYS A 1 372 ? -8.995 -10.769 1.847 1.00 93.62 372 CYS A CA 1
ATOM 2969 C C . CYS A 1 372 ? -8.649 -11.339 0.464 1.00 93.62 372 CYS A C 1
ATOM 2971 O O . CYS A 1 372 ? -9.479 -11.314 -0.447 1.00 93.62 372 CYS A O 1
ATOM 2973 N N . HIS A 1 373 ? -7.451 -11.905 0.316 1.00 93.81 373 HIS A N 1
ATOM 2974 C CA . HIS A 1 373 ? -6.925 -12.433 -0.944 1.00 93.81 373 HIS A CA 1
ATOM 2975 C C . HIS A 1 373 ? -7.763 -13.599 -1.467 1.00 93.81 373 HIS A C 1
ATOM 2977 O O . HIS A 1 373 ? -8.045 -13.654 -2.660 1.00 93.81 373 HIS A O 1
ATOM 2983 N N . MET A 1 374 ? -8.265 -14.466 -0.582 1.00 91.25 374 MET A N 1
ATOM 2984 C CA . MET A 1 374 ? -9.199 -15.544 -0.941 1.00 91.25 374 MET A CA 1
ATOM 2985 C C . MET A 1 374 ? -10.517 -15.026 -1.542 1.00 91.25 374 MET A C 1
ATOM 2987 O O . MET A 1 374 ? -11.166 -15.721 -2.318 1.00 91.25 374 MET A O 1
ATOM 2991 N N . ARG A 1 375 ? -10.910 -13.792 -1.206 1.00 88.44 375 ARG A N 1
ATOM 2992 C CA . ARG A 1 375 ? -12.091 -13.100 -1.752 1.00 88.44 375 ARG A CA 1
ATOM 2993 C C . ARG A 1 375 ? -11.756 -12.218 -2.957 1.00 88.44 375 ARG A C 1
ATOM 2995 O O . ARG A 1 375 ? -12.619 -11.491 -3.438 1.00 88.44 375 ARG A O 1
ATOM 3002 N N . GLY A 1 376 ? -10.512 -12.258 -3.437 1.00 85.50 376 GLY A N 1
ATOM 3003 C CA . GLY A 1 376 ? -10.027 -11.418 -4.529 1.00 85.50 376 GLY A CA 1
ATOM 3004 C C . GLY A 1 376 ? -9.874 -9.942 -4.156 1.00 85.50 376 GLY A C 1
ATOM 3005 O O . GLY A 1 376 ? -9.794 -9.112 -5.056 1.00 85.50 376 GLY A O 1
ATOM 3006 N N . ILE A 1 377 ? -9.849 -9.603 -2.862 1.00 87.56 377 ILE A N 1
ATOM 3007 C CA . ILE A 1 377 ? -9.693 -8.230 -2.370 1.00 87.56 377 ILE A CA 1
ATOM 3008 C C . ILE A 1 377 ? -8.207 -7.964 -2.118 1.00 87.56 377 ILE A C 1
ATOM 3010 O O . ILE A 1 377 ? -7.593 -8.625 -1.284 1.00 87.56 377 ILE A O 1
ATOM 3014 N N . ILE A 1 378 ? -7.646 -6.974 -2.811 1.00 90.62 378 ILE A N 1
ATOM 3015 C CA . ILE A 1 378 ? -6.279 -6.468 -2.620 1.00 90.62 378 ILE A CA 1
ATOM 3016 C C . ILE A 1 378 ? -6.358 -5.164 -1.825 1.00 90.62 378 ILE A C 1
ATOM 3018 O O . ILE A 1 378 ? -7.113 -4.270 -2.213 1.00 90.62 378 ILE A O 1
ATOM 3022 N N . HIS A 1 379 ? -5.575 -5.028 -0.753 1.00 92.69 379 HIS A N 1
ATOM 3023 C CA . HIS A 1 379 ? -5.590 -3.839 0.104 1.00 92.69 379 HIS A CA 1
ATOM 3024 C C . HIS A 1 379 ? -4.918 -2.621 -0.556 1.00 92.69 379 HIS A C 1
ATOM 3026 O O . HIS A 1 379 ? -5.455 -1.520 -0.495 1.00 92.69 379 HIS A O 1
ATOM 3032 N N . ARG A 1 380 ? -3.764 -2.809 -1.215 1.00 88.38 380 ARG A N 1
ATOM 3033 C CA . ARG A 1 380 ? -2.964 -1.817 -1.978 1.00 88.38 380 ARG A CA 1
ATOM 3034 C C . ARG A 1 380 ? -2.304 -0.673 -1.202 1.00 88.38 380 ARG A C 1
ATOM 3036 O O . ARG A 1 380 ? -1.317 -0.132 -1.693 1.00 88.38 380 ARG A O 1
ATOM 3043 N N . ASP A 1 381 ? -2.772 -0.316 -0.008 1.00 89.19 381 ASP A N 1
ATOM 3044 C CA . ASP A 1 381 ? -2.106 0.685 0.853 1.00 89.19 381 ASP A CA 1
ATOM 3045 C C . ASP A 1 381 ? -1.767 0.134 2.245 1.00 89.19 381 ASP A C 1
ATOM 3047 O O . ASP A 1 381 ? -2.055 0.746 3.274 1.00 89.19 381 ASP A O 1
ATOM 3051 N N . LEU A 1 382 ? -1.203 -1.079 2.292 1.00 95.31 382 LEU A N 1
ATOM 3052 C CA . LEU A 1 382 ? -0.742 -1.661 3.551 1.00 95.31 382 LEU A CA 1
ATOM 3053 C C . LEU A 1 382 ? 0.522 -0.928 4.027 1.00 95.31 382 LEU A C 1
ATOM 3055 O O . LEU A 1 382 ? 1.526 -0.864 3.319 1.00 95.31 382 LEU A O 1
ATOM 3059 N N . LYS A 1 383 ? 0.455 -0.368 5.234 1.00 93.44 383 LYS A N 1
ATOM 3060 C CA . LYS A 1 383 ? 1.519 0.423 5.867 1.00 93.44 383 LYS A CA 1
ATOM 3061 C C . LYS A 1 383 ? 1.326 0.456 7.385 1.00 93.44 383 LYS A C 1
ATOM 3063 O O . LYS A 1 383 ? 0.213 0.197 7.845 1.00 93.44 383 LYS A O 1
ATOM 3068 N N . PRO A 1 384 ? 2.339 0.847 8.179 1.00 94.75 384 PRO A N 1
ATOM 3069 C CA . PRO A 1 384 ? 2.229 0.890 9.637 1.00 94.75 384 PRO A CA 1
ATOM 3070 C C . PRO A 1 384 ? 1.101 1.786 10.174 1.00 94.75 384 PRO A C 1
ATOM 3072 O O . PRO A 1 384 ? 0.598 1.543 11.265 1.00 94.75 384 PRO A O 1
ATOM 3075 N N . GLN A 1 385 ? 0.677 2.818 9.437 1.00 93.12 385 GLN A N 1
ATOM 3076 C CA . GLN A 1 385 ? -0.461 3.662 9.831 1.00 93.12 385 GLN A CA 1
ATOM 3077 C C . GLN A 1 385 ? -1.815 2.947 9.676 1.00 93.12 385 GLN A C 1
ATOM 3079 O O . GLN A 1 385 ? -2.758 3.284 10.383 1.00 93.12 385 GLN A O 1
ATOM 3084 N N . ASN A 1 386 ? -1.893 1.950 8.787 1.00 95.25 386 ASN A N 1
ATOM 3085 C CA . ASN A 1 386 ? -3.108 1.189 8.475 1.00 95.25 386 ASN A CA 1
ATOM 3086 C C . ASN A 1 386 ? -3.144 -0.183 9.177 1.00 95.25 386 ASN A C 1
ATOM 3088 O O . ASN A 1 386 ? -4.038 -0.991 8.931 1.00 95.25 386 ASN A O 1
ATOM 3092 N N . ILE A 1 387 ? -2.186 -0.444 10.071 1.00 97.50 387 ILE A N 1
ATOM 3093 C CA . ILE A 1 387 ? -2.189 -1.583 10.991 1.00 97.50 387 ILE A CA 1
ATOM 3094 C C . ILE A 1 387 ? -2.390 -1.009 12.390 1.00 97.50 387 ILE A C 1
ATOM 3096 O O . ILE A 1 387 ? -1.537 -0.279 12.892 1.00 97.50 387 ILE A O 1
ATOM 3100 N N . LEU A 1 388 ? -3.529 -1.300 13.005 1.00 96.81 388 LEU A N 1
ATOM 3101 C CA . LEU A 1 388 ? -3.875 -0.849 14.350 1.00 96.81 388 LEU A CA 1
ATOM 3102 C C . LEU A 1 388 ? -3.581 -1.943 15.372 1.00 96.81 388 LEU A C 1
ATOM 3104 O O . LEU A 1 388 ? -3.538 -3.117 15.014 1.00 96.81 388 LEU A O 1
ATOM 3108 N N . HIS A 1 389 ? -3.416 -1.570 16.639 1.00 95.25 389 HIS A N 1
ATOM 3109 C CA . HIS A 1 389 ? -3.263 -2.522 17.738 1.00 95.25 389 HIS A CA 1
ATOM 3110 C C . HIS A 1 389 ? -4.249 -2.241 18.876 1.00 95.25 389 HIS A C 1
ATOM 3112 O O . HIS A 1 389 ? -4.649 -1.095 19.099 1.00 95.25 389 HIS A O 1
ATOM 3118 N N . SER A 1 390 ? -4.660 -3.292 19.584 1.00 92.81 390 SER A N 1
ATOM 3119 C CA . SER A 1 390 ? -5.453 -3.193 20.814 1.00 92.81 390 SER A CA 1
ATOM 3120 C C . SER A 1 390 ? -4.553 -3.164 22.057 1.00 92.81 390 SER A C 1
ATOM 3122 O O . SER A 1 390 ? -3.330 -3.324 21.965 1.00 92.81 390 SER A O 1
ATOM 3124 N N . ASN A 1 391 ? -5.162 -2.977 23.232 1.00 86.56 391 ASN A N 1
ATOM 3125 C CA . ASN A 1 391 ? -4.489 -3.124 24.529 1.00 86.56 391 ASN A CA 1
ATOM 3126 C C . ASN A 1 391 ? -4.110 -4.586 24.825 1.00 86.56 391 ASN A C 1
ATOM 3128 O O . ASN A 1 391 ? -3.179 -4.838 25.577 1.00 86.56 391 ASN A O 1
ATOM 3132 N N . GLU A 1 392 ? -4.791 -5.540 24.192 1.00 85.81 392 GLU A N 1
ATOM 3133 C CA . GLU A 1 392 ? -4.567 -6.987 24.323 1.00 85.81 392 GLU A CA 1
ATOM 3134 C C . GLU A 1 392 ? -3.526 -7.500 23.313 1.00 85.81 392 GLU A C 1
ATOM 3136 O O . GLU A 1 392 ? -3.487 -8.679 22.982 1.00 85.81 392 GLU A O 1
ATOM 3141 N N . ASN A 1 393 ? -2.687 -6.608 22.775 1.00 85.06 393 ASN A N 1
ATOM 3142 C CA . ASN A 1 393 ? -1.646 -6.917 21.793 1.00 85.06 393 ASN A CA 1
ATOM 3143 C C . ASN A 1 393 ? -2.113 -7.483 20.439 1.00 85.06 393 ASN A C 1
ATOM 3145 O O . ASN A 1 393 ? -1.252 -7.855 19.648 1.00 85.06 393 ASN A O 1
ATOM 3149 N N . VAL A 1 394 ? -3.408 -7.445 20.119 1.00 94.62 394 VAL A N 1
ATOM 3150 C CA . VAL A 1 394 ? -3.949 -7.891 18.823 1.00 94.62 394 VAL A CA 1
ATOM 3151 C C . VAL A 1 394 ? -3.767 -6.817 17.757 1.00 94.62 394 VAL A C 1
ATOM 3153 O O . VAL A 1 394 ? -4.100 -5.651 17.990 1.00 94.62 394 VAL A O 1
ATOM 3156 N N . PHE A 1 395 ? -3.315 -7.207 16.566 1.00 97.88 395 PHE A N 1
ATOM 3157 C CA . PHE A 1 395 ? -3.198 -6.328 15.407 1.00 97.88 395 PHE A CA 1
ATOM 3158 C C . PHE A 1 395 ? -4.363 -6.497 14.428 1.00 97.88 395 PHE A C 1
ATOM 3160 O O . PHE A 1 395 ? -4.849 -7.603 14.175 1.00 97.88 395 PHE A O 1
ATOM 3167 N N . LYS A 1 396 ? -4.814 -5.377 13.848 1.00 98.38 396 LYS A N 1
ATOM 3168 C CA . LYS A 1 396 ? -5.900 -5.349 12.860 1.00 98.38 396 LYS A CA 1
ATOM 3169 C C . LYS A 1 396 ? -5.605 -4.418 11.690 1.00 98.38 396 LYS A C 1
ATOM 3171 O O . LYS A 1 396 ? -5.123 -3.307 11.890 1.00 98.38 396 LYS A O 1
ATOM 3176 N N . ILE A 1 397 ? -5.960 -4.838 10.478 1.00 97.75 397 ILE A N 1
ATOM 3177 C CA . ILE A 1 397 ? -5.883 -3.997 9.274 1.00 97.75 397 ILE A CA 1
ATOM 3178 C C . ILE A 1 397 ? -7.094 -3.052 9.212 1.00 97.75 397 ILE A C 1
ATOM 3180 O O . ILE A 1 397 ? -8.222 -3.458 9.508 1.00 97.75 397 ILE A O 1
ATOM 3184 N N . THR A 1 398 ? -6.862 -1.803 8.807 1.00 94.19 398 THR A N 1
ATOM 3185 C CA . THR A 1 398 ? -7.884 -0.770 8.575 1.00 94.19 398 THR A CA 1
ATOM 3186 C C . THR A 1 398 ? -7.665 -0.045 7.243 1.00 94.19 398 THR A C 1
ATOM 3188 O O . THR A 1 398 ? -6.650 -0.245 6.593 1.00 94.19 398 THR A O 1
ATOM 3191 N N . ASP A 1 399 ? -8.590 0.853 6.893 1.00 86.44 399 ASP A N 1
ATOM 3192 C CA . ASP A 1 399 ? -8.518 1.777 5.749 1.00 86.44 399 ASP A CA 1
ATOM 3193 C C . ASP A 1 399 ? -8.478 1.107 4.363 1.00 86.44 399 ASP A C 1
ATOM 3195 O O . ASP A 1 399 ? -7.528 1.218 3.589 1.00 86.44 399 ASP A O 1
ATOM 3199 N N . PHE A 1 400 ? -9.595 0.474 4.005 1.00 84.75 400 PHE A N 1
ATOM 3200 C CA . PHE A 1 400 ? -9.801 -0.184 2.713 1.00 84.75 400 PHE A CA 1
ATOM 3201 C C . PHE A 1 400 ? -10.220 0.795 1.597 1.00 84.75 400 PHE A C 1
ATOM 3203 O O . PHE A 1 400 ? -10.743 0.377 0.564 1.00 84.75 400 PHE A O 1
ATOM 3210 N N . GLY A 1 401 ? -9.971 2.101 1.758 1.00 75.56 401 GLY A N 1
ATOM 3211 C CA . GLY A 1 401 ? -10.349 3.136 0.784 1.00 75.56 401 GLY A CA 1
ATOM 3212 C C . GLY A 1 401 ? -9.673 2.991 -0.585 1.00 75.56 401 GLY A C 1
ATOM 3213 O O . GLY A 1 401 ? -10.188 3.474 -1.593 1.00 75.56 401 GLY A O 1
ATOM 3214 N N . THR A 1 402 ? -8.540 2.285 -0.647 1.00 69.94 402 THR A N 1
ATOM 3215 C CA . THR A 1 402 ? -7.858 1.939 -1.907 1.00 69.94 402 THR A CA 1
ATOM 3216 C C . THR A 1 402 ? -8.061 0.479 -2.315 1.00 69.94 402 THR A C 1
ATOM 3218 O O . THR A 1 402 ? -7.556 0.071 -3.363 1.00 69.94 402 THR A O 1
ATOM 3221 N N . ALA A 1 403 ? -8.821 -0.307 -1.551 1.00 73.62 403 ALA A N 1
ATOM 3222 C CA . ALA A 1 403 ? -8.973 -1.731 -1.802 1.00 73.62 403 ALA A CA 1
ATOM 3223 C C . ALA A 1 403 ? -9.769 -2.010 -3.087 1.00 73.62 403 ALA A C 1
ATOM 3225 O O . ALA A 1 403 ? -10.697 -1.283 -3.455 1.00 73.62 403 ALA A O 1
ATOM 3226 N N . THR A 1 404 ? -9.392 -3.069 -3.804 1.00 74.69 404 THR A N 1
ATOM 3227 C CA . THR A 1 404 ? -10.013 -3.419 -5.088 1.00 74.69 404 THR A CA 1
ATOM 3228 C C . THR A 1 404 ? -9.975 -4.910 -5.395 1.00 74.69 404 THR A C 1
ATOM 3230 O O . THR A 1 404 ? -9.223 -5.657 -4.780 1.00 74.69 404 THR A O 1
ATOM 3233 N N . ASP A 1 405 ? -10.737 -5.315 -6.410 1.00 65.31 405 ASP A N 1
ATOM 3234 C CA . ASP A 1 405 ? -10.528 -6.557 -7.144 1.00 65.31 405 ASP A CA 1
ATOM 3235 C C . ASP A 1 405 ? -9.323 -6.459 -8.103 1.00 65.31 405 ASP A C 1
ATOM 3237 O O . ASP A 1 405 ? -8.906 -5.369 -8.504 1.00 65.31 405 ASP A O 1
ATOM 3241 N N . GLU A 1 406 ? -8.782 -7.604 -8.528 1.00 56.16 406 GLU A N 1
ATOM 3242 C CA . GLU A 1 406 ? -7.562 -7.729 -9.355 1.00 56.16 406 GLU A CA 1
ATOM 3243 C C . GLU A 1 406 ? -7.607 -7.052 -10.749 1.00 56.16 406 GLU A C 1
ATOM 3245 O O . GLU A 1 406 ? -6.670 -7.168 -11.545 1.00 56.16 406 GLU A O 1
ATOM 3250 N N . ARG A 1 407 ? -8.711 -6.385 -11.107 1.00 47.94 407 ARG A N 1
ATOM 3251 C CA . ARG A 1 407 ? -8.965 -5.829 -12.449 1.00 47.94 407 ARG A CA 1
ATOM 3252 C C . ARG A 1 407 ? -8.579 -4.357 -12.591 1.00 47.94 407 ARG A C 1
ATOM 3254 O O . ARG A 1 407 ? -8.761 -3.798 -13.678 1.00 47.94 407 ARG A O 1
ATOM 3261 N N . ASP A 1 408 ? -8.079 -3.746 -11.524 1.00 54.25 408 ASP A N 1
ATOM 3262 C CA . ASP A 1 408 ? -7.811 -2.315 -11.422 1.00 54.25 408 ASP A CA 1
ATOM 3263 C C . ASP A 1 408 ? -6.298 -2.025 -11.340 1.00 54.25 408 ASP A C 1
ATOM 3265 O O . ASP A 1 408 ? -5.613 -2.447 -10.409 1.00 54.25 408 ASP A O 1
ATOM 3269 N N . ASN A 1 409 ? -5.780 -1.283 -12.325 1.00 54.00 409 ASN A N 1
ATOM 3270 C CA . ASN A 1 409 ? -4.367 -0.893 -12.425 1.00 54.00 409 ASN A CA 1
ATOM 3271 C C . ASN A 1 409 ? -4.079 0.502 -11.837 1.00 54.00 409 ASN A C 1
ATOM 3273 O O . ASN A 1 409 ? -2.995 1.041 -12.072 1.00 54.00 409 ASN A O 1
ATOM 3277 N N . THR A 1 410 ? -5.022 1.091 -11.094 1.00 58.09 410 THR A N 1
ATOM 3278 C CA . THR A 1 410 ? -4.860 2.427 -10.501 1.00 58.09 410 THR A CA 1
ATOM 3279 C C . THR A 1 410 ? -3.580 2.513 -9.664 1.00 58.09 410 THR A C 1
ATOM 3281 O O . THR A 1 410 ? -3.285 1.644 -8.839 1.00 58.09 410 THR A O 1
ATOM 3284 N N . TYR A 1 411 ? -2.791 3.562 -9.903 1.00 54.78 411 TYR A N 1
ATOM 3285 C CA . TYR A 1 411 ? -1.574 3.852 -9.151 1.00 54.78 411 TYR A CA 1
ATOM 3286 C C . TYR A 1 411 ? -1.950 4.492 -7.809 1.00 54.78 411 TYR A C 1
ATOM 3288 O O . TYR A 1 411 ? -2.304 5.665 -7.754 1.00 54.78 411 TYR A O 1
ATOM 3296 N N . CYS A 1 412 ? -1.887 3.724 -6.727 1.00 58.75 412 CYS A N 1
ATOM 3297 C CA . CYS A 1 412 ? -2.211 4.178 -5.377 1.00 58.75 412 CYS A CA 1
ATOM 3298 C C . CYS A 1 412 ? -1.306 3.497 -4.342 1.00 58.75 412 CYS A C 1
ATOM 3300 O O . CYS A 1 412 ? -0.669 2.487 -4.641 1.00 58.75 412 CYS A O 1
ATOM 3302 N N . GLY A 1 413 ? -1.247 4.065 -3.137 1.00 58.84 413 GLY A N 1
ATOM 3303 C CA . GLY A 1 413 ? -0.464 3.551 -2.013 1.00 58.84 413 GLY A CA 1
ATOM 3304 C C . GLY A 1 413 ? 0.610 4.527 -1.529 1.00 58.84 413 GLY A C 1
ATOM 3305 O O . GLY A 1 413 ? 0.757 5.638 -2.043 1.00 58.84 413 GLY A O 1
ATOM 3306 N N . THR A 1 414 ? 1.394 4.094 -0.547 1.00 68.75 414 THR A N 1
ATOM 3307 C CA . THR A 1 414 ? 2.480 4.886 0.047 1.00 68.75 414 THR A CA 1
ATOM 3308 C C . THR A 1 414 ? 3.833 4.443 -0.514 1.00 68.75 414 THR A C 1
ATOM 3310 O O . THR A 1 414 ? 4.189 3.272 -0.388 1.00 68.75 414 THR A O 1
ATOM 3313 N N . LEU A 1 415 ? 4.591 5.367 -1.130 1.00 73.25 415 LEU A N 1
ATOM 3314 C CA . LEU A 1 415 ? 5.819 5.078 -1.904 1.00 73.25 415 LEU A CA 1
ATOM 3315 C C . LEU A 1 415 ? 6.796 4.135 -1.182 1.00 73.25 415 LEU A C 1
ATOM 3317 O O . LEU A 1 415 ? 7.355 3.221 -1.793 1.00 73.25 415 LEU A O 1
ATOM 3321 N N . ASP A 1 416 ? 6.959 4.308 0.129 1.00 80.56 416 ASP A N 1
ATOM 3322 C CA . ASP A 1 416 ? 7.874 3.521 0.958 1.00 80.56 416 ASP A CA 1
ATOM 3323 C C . ASP A 1 416 ? 7.527 2.028 1.043 1.00 80.56 416 ASP A C 1
ATOM 3325 O O . ASP A 1 416 ? 8.437 1.209 1.179 1.00 80.56 416 ASP A O 1
ATOM 3329 N N . PHE A 1 417 ? 6.265 1.656 0.830 1.00 87.44 417 PHE A N 1
ATOM 3330 C CA . PHE A 1 417 ? 5.769 0.277 0.927 1.00 87.44 417 PHE A CA 1
ATOM 3331 C C . PHE A 1 417 ? 5.348 -0.314 -0.429 1.00 87.44 417 PHE A C 1
ATOM 3333 O O . PHE A 1 417 ? 5.045 -1.501 -0.519 1.00 87.44 417 PHE A O 1
ATOM 3340 N N . MET A 1 418 ? 5.362 0.487 -1.502 1.00 85.12 418 MET A N 1
ATOM 3341 C CA . MET A 1 418 ? 4.977 0.034 -2.842 1.00 85.12 418 MET A CA 1
ATOM 3342 C C . MET A 1 418 ? 5.910 -1.048 -3.394 1.00 85.12 418 MET A C 1
ATOM 3344 O O . MET A 1 418 ? 7.135 -0.931 -3.332 1.00 85.12 418 MET A O 1
ATOM 3348 N N . ALA A 1 419 ? 5.320 -2.057 -4.033 1.00 88.62 419 ALA A N 1
ATOM 3349 C CA . ALA A 1 419 ? 6.056 -3.088 -4.753 1.00 88.62 419 ALA A CA 1
ATOM 3350 C C . ALA A 1 419 ? 6.666 -2.567 -6.079 1.00 88.62 419 ALA A C 1
ATOM 3352 O O . ALA A 1 419 ? 6.143 -1.614 -6.675 1.00 88.62 419 ALA A O 1
ATOM 3353 N N . PRO A 1 420 ? 7.737 -3.197 -6.605 1.00 88.81 420 PRO A N 1
ATOM 3354 C CA . PRO A 1 420 ? 8.391 -2.788 -7.852 1.00 88.81 420 PRO A CA 1
ATOM 3355 C C . PRO A 1 420 ? 7.445 -2.692 -9.055 1.00 88.81 420 PRO A C 1
ATOM 3357 O O . PRO A 1 420 ? 7.578 -1.793 -9.885 1.00 88.81 420 PRO A O 1
ATOM 3360 N N . GLU A 1 421 ? 6.476 -3.598 -9.167 1.00 86.00 421 GLU A N 1
ATOM 3361 C CA . GLU A 1 421 ? 5.464 -3.609 -10.221 1.00 86.00 421 GLU A CA 1
ATOM 3362 C C . GLU A 1 421 ? 4.488 -2.434 -10.122 1.00 86.00 421 GLU A C 1
ATOM 3364 O O . GLU A 1 421 ? 4.085 -1.923 -11.166 1.00 86.00 421 GLU A O 1
ATOM 3369 N N . VAL A 1 422 ? 4.181 -1.951 -8.912 1.00 82.19 422 VAL A N 1
ATOM 3370 C CA . VAL A 1 422 ? 3.351 -0.755 -8.698 1.00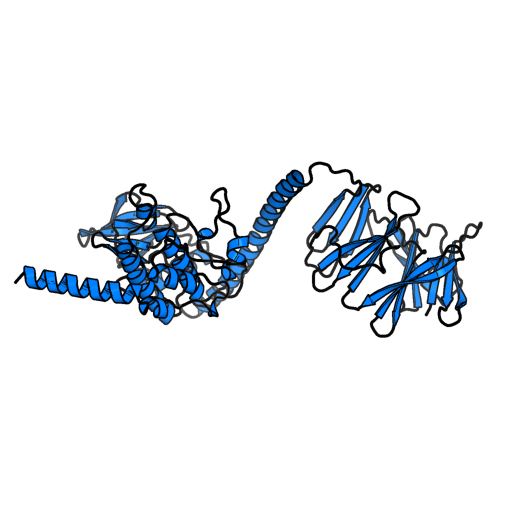 82.19 422 VAL A CA 1
ATOM 3371 C C . VAL A 1 422 ? 4.109 0.475 -9.194 1.00 82.19 422 VAL A C 1
ATOM 3373 O O . VAL A 1 422 ? 3.595 1.232 -10.019 1.00 82.19 422 VAL A O 1
ATOM 3376 N N . LEU A 1 423 ? 5.385 0.608 -8.810 1.00 77.81 423 LEU A N 1
ATOM 3377 C CA . LEU A 1 423 ? 6.273 1.682 -9.280 1.00 77.81 423 LEU A CA 1
ATOM 3378 C C . LEU A 1 423 ? 6.469 1.651 -10.804 1.00 77.81 423 LEU A C 1
ATOM 3380 O O . LEU A 1 423 ? 6.507 2.690 -11.464 1.00 77.81 423 LEU A O 1
ATOM 3384 N N . CYS A 1 424 ? 6.551 0.451 -11.381 1.00 75.69 424 CYS A N 1
ATOM 3385 C CA . CYS A 1 424 ? 6.676 0.248 -12.823 1.00 75.69 424 CYS A CA 1
ATOM 3386 C C . CYS A 1 424 ? 5.335 0.280 -13.575 1.00 75.69 424 CYS A C 1
ATOM 3388 O O . CYS A 1 424 ? 5.346 0.114 -14.797 1.00 75.69 424 CYS A O 1
ATOM 3390 N N . ARG A 1 425 ? 4.200 0.471 -12.886 1.00 68.25 425 ARG A N 1
ATOM 3391 C CA . ARG A 1 425 ? 2.839 0.462 -13.460 1.00 68.25 425 ARG A CA 1
ATOM 3392 C C . ARG A 1 425 ? 2.509 -0.786 -14.265 1.00 68.25 425 ARG A C 1
ATOM 3394 O O . ARG A 1 425 ? 1.898 -0.724 -15.332 1.00 68.25 425 ARG A O 1
ATOM 3401 N N . LYS A 1 426 ? 2.968 -1.924 -13.771 1.00 77.69 426 LYS A N 1
ATOM 3402 C CA . LYS A 1 426 ? 2.577 -3.232 -14.283 1.00 77.69 426 LYS A CA 1
ATOM 3403 C C . LYS A 1 426 ? 1.286 -3.676 -13.588 1.00 77.69 426 LYS A C 1
ATOM 3405 O O . LYS A 1 426 ? 0.851 -3.062 -12.616 1.00 77.69 426 LYS A O 1
ATOM 3410 N N . LYS A 1 427 ? 0.681 -4.747 -14.108 1.00 79.06 427 LYS A N 1
ATOM 3411 C CA . LYS A 1 427 ? -0.522 -5.347 -13.525 1.00 79.06 427 LYS A CA 1
ATOM 3412 C C . LYS A 1 427 ? -0.272 -5.697 -12.055 1.00 79.06 427 LYS A C 1
ATOM 3414 O O . LYS A 1 427 ? 0.720 -6.357 -11.746 1.00 79.06 427 LYS A O 1
ATOM 3419 N N . GLN A 1 428 ? -1.171 -5.248 -11.188 1.00 81.50 428 GLN A N 1
ATOM 3420 C CA . GLN A 1 428 ? -1.126 -5.520 -9.754 1.00 81.50 428 GLN A CA 1
ATOM 3421 C C . GLN A 1 428 ? -1.845 -6.841 -9.442 1.00 81.50 428 GLN A C 1
ATOM 3423 O O . GLN A 1 428 ? -2.721 -7.279 -10.187 1.00 81.50 428 GLN A O 1
ATOM 3428 N N . SER A 1 429 ? -1.443 -7.490 -8.354 1.00 89.81 429 SER A N 1
ATOM 3429 C CA . SER A 1 429 ? -2.054 -8.713 -7.816 1.00 89.81 429 SER A CA 1
ATOM 3430 C C . SER A 1 429 ? -1.971 -8.673 -6.290 1.00 89.81 429 SER A C 1
ATOM 3432 O O . SER A 1 429 ? -1.349 -7.766 -5.741 1.00 89.81 429 SER A O 1
ATOM 3434 N N . THR A 1 430 ? -2.531 -9.662 -5.600 1.00 93.50 430 THR A N 1
ATOM 3435 C CA . THR A 1 430 ? -2.423 -9.825 -4.135 1.00 93.50 430 THR A CA 1
ATOM 3436 C C . THR A 1 430 ? -0.975 -9.805 -3.612 1.00 93.50 430 THR A C 1
ATOM 3438 O O . THR A 1 430 ? -0.719 -9.428 -2.467 1.00 93.50 430 THR A O 1
ATOM 3441 N N . ALA A 1 431 ? 0.004 -10.111 -4.471 1.00 95.50 431 ALA A N 1
ATOM 3442 C CA . ALA A 1 431 ? 1.431 -10.058 -4.160 1.00 95.50 431 ALA A CA 1
ATOM 3443 C C . ALA A 1 431 ? 1.953 -8.654 -3.784 1.00 95.50 431 ALA A C 1
ATOM 3445 O O . ALA A 1 431 ? 3.039 -8.558 -3.203 1.00 95.50 431 ALA A O 1
ATOM 3446 N N . VAL A 1 432 ? 1.228 -7.569 -4.099 1.00 94.62 432 VAL A N 1
ATOM 3447 C CA . VAL A 1 432 ? 1.625 -6.208 -3.682 1.00 94.62 432 VAL A CA 1
ATOM 3448 C C . VAL A 1 432 ? 1.487 -6.021 -2.170 1.00 94.62 432 VAL A C 1
ATOM 3450 O O . VAL A 1 432 ? 2.375 -5.438 -1.552 1.00 94.62 432 VAL A O 1
ATOM 3453 N N . ASP A 1 433 ? 0.440 -6.590 -1.562 1.00 96.69 433 ASP A N 1
ATOM 3454 C CA . ASP A 1 433 ? 0.239 -6.548 -0.108 1.00 96.69 433 ASP A CA 1
ATOM 3455 C C . ASP A 1 433 ? 1.290 -7.404 0.607 1.00 96.69 433 ASP A C 1
ATOM 3457 O O . ASP A 1 433 ? 1.803 -7.024 1.657 1.00 96.69 433 ASP A O 1
ATOM 3461 N N . CYS A 1 434 ? 1.662 -8.537 0.001 1.00 98.12 434 CYS A N 1
ATOM 3462 C CA . CYS A 1 434 ? 2.700 -9.431 0.516 1.00 98.12 434 CYS A CA 1
ATOM 3463 C C . CYS A 1 434 ? 4.072 -8.735 0.532 1.00 98.12 434 CYS A C 1
ATOM 3465 O O . CYS A 1 434 ? 4.802 -8.809 1.519 1.00 98.12 434 CYS A O 1
ATOM 3467 N N . PHE A 1 435 ? 4.402 -7.984 -0.524 1.00 97.38 435 PHE A N 1
ATOM 3468 C CA . PHE A 1 435 ? 5.614 -7.165 -0.546 1.00 97.38 435 PHE A CA 1
ATOM 3469 C C . PHE A 1 435 ? 5.594 -6.096 0.550 1.00 97.38 435 PHE A C 1
ATOM 3471 O O . PHE A 1 435 ? 6.568 -5.969 1.292 1.00 97.38 435 PHE A O 1
ATOM 3478 N N . ALA A 1 436 ? 4.485 -5.360 0.684 1.00 97.25 436 ALA A N 1
ATOM 3479 C CA . ALA A 1 436 ? 4.329 -4.340 1.716 1.00 97.25 436 ALA A CA 1
ATOM 3480 C C . ALA A 1 436 ? 4.493 -4.926 3.128 1.00 97.25 436 ALA A C 1
ATOM 3482 O O . ALA A 1 436 ? 5.217 -4.351 3.939 1.00 97.25 436 ALA A O 1
ATOM 3483 N N . LEU A 1 437 ? 3.916 -6.105 3.397 1.00 98.50 437 LEU A N 1
ATOM 3484 C CA . LEU A 1 437 ? 4.128 -6.837 4.648 1.00 98.50 437 LEU A CA 1
ATOM 3485 C C . LEU A 1 437 ? 5.616 -7.138 4.873 1.00 98.50 437 LEU A C 1
ATOM 3487 O O . LEU A 1 437 ? 6.122 -6.881 5.960 1.00 98.50 437 LEU A O 1
ATOM 3491 N N . GLY A 1 438 ? 6.343 -7.598 3.851 1.00 98.12 438 GLY A N 1
ATOM 3492 C CA . GLY A 1 438 ? 7.788 -7.823 3.943 1.00 98.12 438 GLY A CA 1
ATOM 3493 C C . GLY A 1 438 ? 8.563 -6.568 4.362 1.00 98.12 438 GLY A C 1
ATOM 3494 O O . GLY A 1 438 ? 9.387 -6.629 5.274 1.00 98.12 438 GLY A O 1
ATOM 3495 N N . ILE A 1 439 ? 8.259 -5.418 3.749 1.00 97.00 439 ILE A N 1
ATOM 3496 C CA . ILE A 1 439 ? 8.863 -4.125 4.115 1.00 97.00 439 ILE A CA 1
ATOM 3497 C C . ILE A 1 439 ? 8.544 -3.749 5.567 1.00 97.00 439 ILE A C 1
ATOM 3499 O O . ILE A 1 439 ? 9.427 -3.273 6.277 1.00 97.00 439 ILE A O 1
ATOM 3503 N N . ILE A 1 440 ? 7.306 -3.972 6.016 1.00 97.62 440 ILE A N 1
ATOM 3504 C CA . ILE A 1 440 ? 6.870 -3.681 7.388 1.00 97.62 440 ILE A CA 1
ATOM 3505 C C . ILE A 1 440 ? 7.598 -4.579 8.392 1.00 97.62 440 ILE A C 1
ATOM 3507 O O . ILE A 1 440 ? 8.077 -4.077 9.401 1.00 97.62 440 ILE A O 1
ATOM 3511 N N . VAL A 1 441 ? 7.750 -5.875 8.105 1.00 98.06 441 VAL A N 1
ATOM 3512 C CA . VAL A 1 441 ? 8.489 -6.811 8.970 1.00 98.06 441 VAL A CA 1
ATOM 3513 C C . VAL A 1 441 ? 9.952 -6.395 9.105 1.00 98.06 441 VAL A C 1
ATOM 3515 O O . VAL A 1 441 ? 10.466 -6.334 10.220 1.00 98.06 441 VAL A O 1
ATOM 3518 N N . HIS A 1 442 ? 10.604 -6.041 7.993 1.00 96.50 442 HIS A N 1
ATOM 3519 C CA . HIS A 1 442 ? 11.959 -5.494 8.029 1.00 96.50 442 HIS A CA 1
ATOM 3520 C C . HIS A 1 442 ? 12.020 -4.216 8.876 1.00 96.50 442 HIS A C 1
ATOM 3522 O O . HIS A 1 442 ? 12.872 -4.098 9.749 1.00 96.50 442 HIS A O 1
ATOM 3528 N N . LEU A 1 443 ? 11.089 -3.281 8.661 1.00 95.00 443 LEU A N 1
ATOM 3529 C CA . LEU A 1 443 ? 11.020 -2.030 9.414 1.00 95.00 443 LEU A CA 1
ATOM 3530 C C . LEU A 1 443 ? 10.835 -2.265 10.920 1.00 95.00 443 LEU A C 1
ATOM 3532 O O . LEU A 1 443 ? 11.457 -1.568 11.712 1.00 95.00 443 LEU A O 1
ATOM 3536 N N . CYS A 1 444 ? 10.013 -3.235 11.319 1.00 95.44 444 CYS A N 1
ATOM 3537 C CA . CYS A 1 444 ? 9.816 -3.581 12.724 1.00 95.44 444 CYS A CA 1
ATOM 3538 C C . CYS A 1 444 ? 11.078 -4.159 13.381 1.00 95.44 444 CYS A C 1
ATOM 3540 O O . CYS A 1 444 ? 11.285 -3.916 14.565 1.00 95.44 444 CYS A O 1
ATOM 3542 N N . ASN A 1 445 ? 11.903 -4.902 12.637 1.00 95.38 445 ASN A N 1
ATOM 3543 C CA . ASN A 1 445 ? 13.153 -5.476 13.147 1.00 95.38 445 ASN A CA 1
ATOM 3544 C C . ASN A 1 445 ? 14.310 -4.466 13.152 1.00 95.38 445 ASN A C 1
ATOM 3546 O O . ASN A 1 445 ? 15.100 -4.430 14.081 1.00 95.38 445 ASN A O 1
ATOM 3550 N N . GLU A 1 446 ? 14.417 -3.639 12.112 1.00 92.62 446 GLU A N 1
ATOM 3551 C CA . GLU A 1 446 ? 15.575 -2.757 11.908 1.00 92.62 446 GLU A CA 1
ATOM 3552 C C . GLU A 1 446 ? 15.342 -1.319 12.384 1.00 92.62 446 GLU A C 1
ATOM 3554 O O . GLU A 1 446 ? 16.276 -0.519 12.461 1.00 92.62 446 GLU A O 1
ATOM 3559 N N . GLY A 1 447 ? 14.085 -0.927 12.607 1.00 90.69 447 GLY A N 1
ATOM 3560 C CA . GLY A 1 447 ? 13.703 0.460 12.883 1.00 90.69 447 GLY A CA 1
ATOM 3561 C C . GLY A 1 447 ? 13.934 1.417 11.705 1.00 90.69 447 GLY A C 1
ATOM 3562 O O . GLY A 1 447 ? 13.846 2.639 11.864 1.00 90.69 447 GLY A O 1
ATOM 3563 N N . ARG A 1 448 ? 14.250 0.883 10.517 1.00 88.62 448 ARG A N 1
ATOM 3564 C CA . ARG A 1 448 ? 14.474 1.616 9.262 1.00 88.62 448 ARG A CA 1
ATOM 3565 C C . ARG A 1 448 ? 14.010 0.799 8.054 1.00 88.62 448 ARG A C 1
ATOM 3567 O O . ARG A 1 448 ? 13.859 -0.413 8.134 1.00 88.62 448 ARG A O 1
ATOM 3574 N N . LEU A 1 449 ? 13.765 1.468 6.930 1.00 90.50 449 LEU A N 1
ATOM 3575 C CA . LEU A 1 449 ? 13.356 0.818 5.679 1.00 90.50 449 LEU A CA 1
ATOM 3576 C C . LEU A 1 449 ? 14.546 0.106 4.994 1.00 90.50 449 LEU A C 1
ATOM 3578 O O . LEU A 1 449 ? 15.682 0.561 5.129 1.00 90.50 449 LEU A O 1
ATOM 3582 N N . PRO A 1 450 ? 14.302 -0.941 4.181 1.00 89.00 450 PRO A N 1
ATOM 3583 C CA . PRO A 1 450 ? 15.374 -1.722 3.550 1.00 89.00 450 PRO A CA 1
ATOM 3584 C C . PRO A 1 450 ? 16.056 -1.022 2.367 1.00 89.00 450 PRO A C 1
ATOM 3586 O O . PRO A 1 450 ? 17.206 -1.310 2.047 1.00 89.00 450 PRO A O 1
ATOM 3589 N N . PHE A 1 451 ? 15.358 -0.111 1.683 1.00 85.75 451 PHE A N 1
ATOM 3590 C CA . PHE A 1 451 ? 15.849 0.549 0.466 1.00 85.75 451 PHE A CA 1
ATOM 3591 C C . PHE A 1 451 ? 16.132 2.030 0.711 1.00 85.75 451 PHE A C 1
ATOM 3593 O O . PHE A 1 451 ? 15.521 2.894 0.078 1.00 85.75 451 PHE A O 1
ATOM 3600 N N . LEU A 1 452 ? 17.036 2.311 1.648 1.00 72.06 452 LEU A N 1
ATOM 3601 C CA . LEU A 1 452 ? 17.486 3.665 1.965 1.00 72.06 452 LEU A CA 1
ATOM 3602 C C . LEU A 1 452 ? 18.846 3.969 1.325 1.00 72.06 452 LEU A C 1
ATOM 3604 O O . LEU A 1 452 ? 19.714 3.103 1.220 1.00 72.06 452 LEU A O 1
ATOM 3608 N N . LEU A 1 453 ? 19.026 5.218 0.909 1.00 64.12 453 LEU A N 1
ATOM 3609 C CA . LEU A 1 453 ? 20.318 5.810 0.586 1.00 64.12 453 LEU A CA 1
ATOM 3610 C C . LEU A 1 453 ? 21.103 6.109 1.873 1.00 64.12 453 LEU A C 1
ATOM 3612 O O . LEU A 1 453 ? 20.560 6.081 2.977 1.00 64.12 453 LEU A O 1
ATOM 3616 N N . ALA A 1 454 ? 22.390 6.432 1.725 1.00 59.50 454 ALA A N 1
ATOM 3617 C CA . ALA A 1 454 ? 23.273 6.768 2.846 1.00 59.50 454 ALA A CA 1
ATOM 3618 C C . ALA A 1 454 ? 22.800 7.987 3.666 1.00 59.50 454 ALA A C 1
ATOM 3620 O O . ALA A 1 454 ? 23.165 8.119 4.828 1.00 59.50 454 ALA A O 1
ATOM 3621 N N . ASP A 1 455 ? 21.977 8.856 3.077 1.00 59.72 455 ASP A N 1
ATOM 3622 C CA . ASP A 1 455 ? 21.353 10.013 3.728 1.00 59.72 455 ASP A CA 1
ATOM 3623 C C . ASP A 1 455 ? 19.994 9.688 4.386 1.00 59.72 455 ASP A C 1
ATOM 3625 O O . ASP A 1 455 ? 19.310 10.585 4.877 1.00 59.72 455 ASP A O 1
ATOM 3629 N N . GLY A 1 456 ? 19.587 8.414 4.391 1.00 58.81 456 GLY A N 1
ATOM 3630 C CA . GLY A 1 456 ? 18.331 7.952 4.975 1.00 58.81 456 GLY A CA 1
ATOM 3631 C C . GLY A 1 456 ? 17.096 8.166 4.096 1.00 58.81 456 GLY A C 1
ATOM 3632 O O . GLY A 1 456 ? 15.990 7.892 4.559 1.00 58.81 456 GLY A O 1
ATOM 3633 N N . GLN A 1 457 ? 17.238 8.624 2.845 1.00 56.31 457 GLN A N 1
ATOM 3634 C CA . GLN A 1 457 ? 16.107 8.764 1.919 1.00 56.31 457 GLN A CA 1
ATOM 3635 C C . GLN A 1 457 ? 15.797 7.461 1.173 1.00 56.31 457 GLN A C 1
ATOM 3637 O O . GLN A 1 457 ? 16.697 6.719 0.788 1.00 56.31 457 GLN A O 1
ATOM 3642 N N . GLY A 1 458 ? 14.515 7.190 0.912 1.00 61.69 458 GLY A N 1
ATOM 3643 C CA . GLY A 1 458 ? 14.091 6.050 0.096 1.00 61.69 458 GLY A CA 1
ATOM 3644 C C . GLY A 1 458 ? 14.626 6.118 -1.341 1.00 61.69 458 GLY A C 1
ATOM 3645 O O . GLY A 1 458 ? 14.546 7.156 -1.999 1.00 61.69 458 GLY A O 1
ATOM 3646 N N . CYS A 1 459 ? 15.149 5.000 -1.850 1.00 69.19 459 CYS A N 1
ATOM 3647 C CA . CYS A 1 459 ? 15.682 4.894 -3.208 1.00 69.19 459 CYS A CA 1
ATOM 3648 C C . CYS A 1 459 ? 14.773 4.059 -4.119 1.00 69.19 459 CYS A C 1
ATOM 3650 O O . CYS A 1 459 ? 14.835 2.824 -4.124 1.00 69.19 459 CYS A O 1
ATOM 3652 N N . ASP A 1 460 ? 13.985 4.733 -4.961 1.00 68.56 460 ASP A N 1
ATOM 3653 C CA . ASP A 1 460 ? 13.116 4.080 -5.950 1.00 68.56 460 ASP A CA 1
ATOM 3654 C C . ASP A 1 460 ? 13.901 3.152 -6.885 1.00 68.56 460 ASP A C 1
ATOM 3656 O O . ASP A 1 460 ? 13.428 2.077 -7.240 1.00 68.56 460 ASP A O 1
ATOM 3660 N N . GLU A 1 461 ? 15.127 3.521 -7.268 1.00 71.38 461 GLU A N 1
ATOM 3661 C CA . GLU A 1 461 ? 15.946 2.700 -8.162 1.00 71.38 461 GLU A CA 1
ATOM 3662 C C . GLU A 1 461 ? 16.399 1.391 -7.495 1.00 71.38 461 GLU A C 1
ATOM 3664 O O . GLU A 1 461 ? 16.363 0.331 -8.127 1.00 71.38 461 GLU A O 1
ATOM 3669 N N . MET A 1 462 ? 16.783 1.438 -6.213 1.00 70.94 462 MET A N 1
ATOM 3670 C CA . MET A 1 462 ? 17.133 0.236 -5.445 1.00 70.94 462 MET A CA 1
ATOM 3671 C C . MET A 1 462 ? 15.915 -0.657 -5.245 1.00 70.94 462 MET A C 1
ATOM 3673 O O . MET A 1 462 ? 16.013 -1.867 -5.444 1.00 70.94 462 MET A O 1
ATOM 3677 N N . LYS A 1 463 ? 14.757 -0.062 -4.948 1.00 76.25 463 LYS A N 1
ATOM 3678 C CA . LYS A 1 463 ? 13.493 -0.784 -4.812 1.00 76.25 463 LYS A CA 1
ATOM 3679 C C . LYS A 1 463 ? 13.053 -1.422 -6.134 1.00 76.25 463 LYS A C 1
ATOM 3681 O O . LYS A 1 463 ? 12.686 -2.588 -6.143 1.00 76.25 463 LYS A O 1
ATOM 3686 N N . ILE A 1 464 ? 13.181 -0.732 -7.271 1.00 78.00 464 ILE A N 1
ATOM 3687 C CA . ILE A 1 464 ? 12.876 -1.287 -8.606 1.00 78.00 464 ILE A CA 1
ATOM 3688 C C . ILE A 1 464 ? 13.811 -2.453 -8.965 1.00 78.00 464 ILE A C 1
ATOM 3690 O O . ILE A 1 464 ? 13.374 -3.433 -9.577 1.00 78.00 464 ILE A O 1
ATOM 3694 N N . LYS A 1 465 ? 15.097 -2.362 -8.602 1.00 81.69 465 LYS A N 1
ATOM 3695 C CA . LYS A 1 465 ? 16.054 -3.470 -8.764 1.00 81.69 465 LYS A CA 1
ATOM 3696 C C . LYS A 1 465 ? 15.780 -4.608 -7.775 1.00 81.69 465 LYS A C 1
ATOM 3698 O O . LYS A 1 465 ? 16.079 -5.750 -8.110 1.00 81.69 465 LYS A O 1
ATOM 3703 N N . CYS A 1 466 ? 15.204 -4.292 -6.614 1.00 84.38 466 CYS A N 1
ATOM 3704 C CA . CYS A 1 466 ? 14.819 -5.196 -5.531 1.00 84.38 466 CYS A CA 1
ATOM 3705 C C . CYS A 1 466 ? 15.917 -6.212 -5.178 1.00 84.38 466 CYS A C 1
ATOM 3707 O O . CYS A 1 466 ? 15.669 -7.412 -5.074 1.00 84.38 466 CYS A O 1
ATOM 3709 N N . LYS A 1 467 ? 17.151 -5.725 -5.014 1.00 83.69 467 LYS A N 1
ATOM 3710 C CA . LYS A 1 467 ? 18.264 -6.520 -4.479 1.00 83.69 467 LYS A CA 1
ATOM 3711 C C . LYS A 1 467 ? 18.219 -6.462 -2.954 1.00 83.69 467 LYS A C 1
ATOM 3713 O O . LYS A 1 467 ? 18.950 -5.684 -2.352 1.00 83.69 467 LYS A O 1
ATOM 3718 N N . TYR A 1 468 ? 17.275 -7.187 -2.365 1.00 91.69 468 TYR A N 1
ATOM 3719 C CA . TYR A 1 468 ? 17.125 -7.273 -0.917 1.00 91.69 468 TYR A CA 1
ATOM 3720 C C . TYR A 1 468 ? 17.886 -8.481 -0.375 1.00 91.69 468 TYR A C 1
ATOM 3722 O O . TYR A 1 468 ? 17.698 -9.598 -0.855 1.00 91.69 468 TYR A O 1
ATOM 3730 N N . GLU A 1 469 ? 18.697 -8.246 0.649 1.00 90.62 469 GLU A N 1
ATOM 3731 C CA . GLU A 1 469 ? 19.322 -9.280 1.463 1.00 90.62 469 GLU A CA 1
ATOM 3732 C C . GLU A 1 469 ? 18.975 -8.986 2.928 1.00 90.62 469 GLU A C 1
ATOM 3734 O O . GLU A 1 469 ? 19.173 -7.849 3.370 1.00 90.62 469 GLU A O 1
ATOM 3739 N N . PRO A 1 470 ? 18.411 -9.953 3.677 1.00 92.62 470 PRO A N 1
ATOM 3740 C CA . PRO A 1 470 ? 18.157 -9.761 5.097 1.00 92.62 470 PRO A CA 1
ATOM 3741 C C . PRO A 1 470 ? 19.454 -9.457 5.865 1.00 92.62 470 PRO A C 1
ATOM 3743 O O . PRO A 1 470 ? 20.470 -10.098 5.583 1.00 92.62 470 PRO A O 1
ATOM 3746 N N . PRO A 1 471 ? 19.425 -8.533 6.840 1.00 93.06 471 PRO A N 1
ATOM 3747 C CA . PRO A 1 471 ? 20.533 -8.301 7.766 1.00 93.06 471 PRO A CA 1
ATOM 3748 C C . PRO A 1 471 ? 20.986 -9.590 8.463 1.00 93.06 471 PRO A C 1
ATOM 3750 O O . PRO A 1 471 ? 20.175 -10.472 8.744 1.00 93.06 471 PRO A O 1
ATOM 3753 N N . VAL A 1 472 ? 22.290 -9.712 8.727 1.00 89.62 472 VAL A N 1
ATOM 3754 C CA . VAL A 1 472 ? 22.897 -10.939 9.284 1.00 89.62 472 VAL A CA 1
ATOM 3755 C C . VAL A 1 472 ? 22.458 -11.183 10.732 1.00 89.62 472 VAL A C 1
ATOM 3757 O O . VAL A 1 472 ? 22.323 -12.329 11.15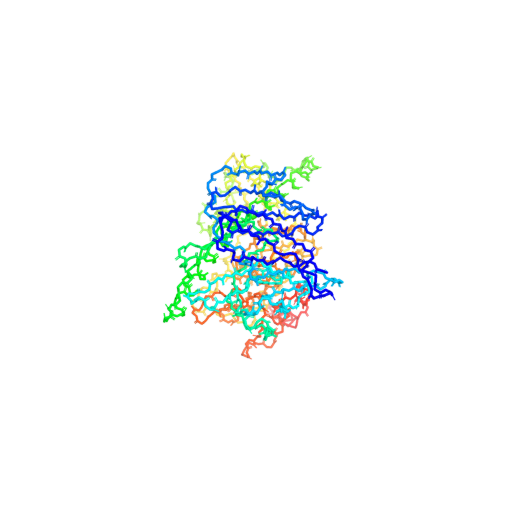2 1.00 89.62 472 VAL A O 1
ATOM 3760 N N . ASP A 1 473 ? 22.217 -10.106 11.472 1.00 90.06 473 ASP A N 1
ATOM 3761 C CA . ASP A 1 473 ? 21.775 -10.055 12.866 1.00 90.06 473 ASP A CA 1
ATOM 3762 C C . ASP A 1 473 ? 20.260 -10.238 13.048 1.00 90.06 473 ASP A C 1
ATOM 3764 O O . ASP A 1 473 ? 19.797 -10.497 14.158 1.00 90.06 473 ASP A O 1
ATOM 3768 N N . MET A 1 474 ? 19.478 -10.171 11.969 1.00 94.38 474 MET A N 1
ATOM 3769 C CA . MET A 1 474 ? 18.046 -10.465 11.995 1.00 94.38 474 MET A CA 1
ATOM 3770 C C . MET A 1 474 ? 17.803 -11.945 12.329 1.00 94.38 474 MET A C 1
ATOM 3772 O O . MET A 1 474 ? 18.466 -12.826 11.782 1.00 94.38 474 MET A O 1
ATOM 3776 N N . GLY A 1 475 ? 16.817 -12.249 13.178 1.00 95.12 475 GLY A N 1
ATOM 3777 C CA . GLY A 1 475 ? 16.473 -13.633 13.532 1.00 95.12 475 GLY A CA 1
ATOM 3778 C C . GLY A 1 475 ? 16.154 -14.492 12.300 1.00 95.12 475 GLY A C 1
ATOM 3779 O O . GLY A 1 475 ? 15.474 -14.037 11.379 1.00 95.12 475 GLY A O 1
ATOM 3780 N N . LEU A 1 476 ? 16.624 -15.746 12.264 1.00 96.62 476 LEU A N 1
ATOM 3781 C CA . LEU A 1 476 ? 16.569 -16.610 11.067 1.00 96.62 476 LEU A CA 1
ATOM 3782 C C . LEU A 1 476 ? 15.155 -16.761 10.478 1.00 96.62 476 LEU A C 1
ATOM 3784 O O . LEU A 1 476 ? 14.987 -16.760 9.258 1.00 96.62 476 LEU A O 1
ATOM 3788 N N . LYS A 1 477 ? 14.135 -16.836 11.338 1.00 97.06 477 LYS A N 1
ATOM 3789 C CA . LYS A 1 477 ? 12.724 -16.955 10.937 1.00 97.06 477 LYS A CA 1
ATOM 3790 C C . LYS A 1 477 ? 12.187 -15.652 10.326 1.00 97.06 477 LYS A C 1
ATOM 3792 O O . LYS A 1 477 ? 11.439 -15.677 9.352 1.00 97.06 477 LYS A O 1
ATOM 3797 N N . ILE A 1 478 ? 12.622 -14.497 10.837 1.00 97.38 478 ILE A N 1
ATOM 3798 C CA . ILE A 1 478 ? 12.306 -13.181 10.258 1.00 97.38 478 ILE A CA 1
ATOM 3799 C C . ILE A 1 478 ? 13.046 -12.997 8.923 1.00 97.38 478 ILE A C 1
ATOM 3801 O O . ILE A 1 478 ? 12.467 -12.501 7.949 1.00 97.38 478 ILE A O 1
ATOM 3805 N N . GLN A 1 479 ? 14.303 -13.448 8.832 1.00 97.25 479 GLN A N 1
ATOM 3806 C CA . GLN A 1 479 ? 15.046 -13.441 7.571 1.00 97.25 479 GLN A CA 1
ATOM 3807 C C . GLN A 1 479 ? 14.333 -14.266 6.499 1.00 97.25 479 GLN A C 1
ATOM 3809 O O . GLN A 1 479 ? 14.239 -13.824 5.358 1.00 97.25 479 GLN A O 1
ATOM 3814 N N . GLU A 1 480 ? 13.830 -15.454 6.842 1.00 97.19 480 GLU A N 1
ATOM 3815 C CA . GLU A 1 480 ? 13.079 -16.312 5.923 1.00 97.19 480 GLU A CA 1
ATOM 3816 C C . GLU A 1 480 ? 11.852 -15.591 5.351 1.00 97.19 480 GLU A C 1
ATOM 3818 O O . GLU A 1 480 ? 11.685 -15.533 4.129 1.00 97.19 480 GLU A O 1
ATOM 3823 N N . ILE A 1 481 ? 11.037 -14.983 6.217 1.00 97.69 481 ILE A N 1
ATOM 3824 C CA . ILE A 1 481 ? 9.841 -14.242 5.806 1.00 97.69 481 ILE A CA 1
ATOM 3825 C C . ILE A 1 481 ? 10.210 -13.057 4.915 1.00 97.69 481 ILE A C 1
ATOM 3827 O O . ILE A 1 481 ? 9.688 -12.929 3.806 1.00 97.69 481 ILE A O 1
ATOM 3831 N N . THR A 1 482 ? 11.127 -12.192 5.355 1.00 97.81 482 THR A N 1
ATOM 3832 C CA . THR A 1 482 ? 11.477 -10.989 4.584 1.00 97.81 482 THR A CA 1
ATOM 3833 C C . THR A 1 482 ? 12.123 -11.342 3.243 1.00 97.81 482 THR A C 1
ATOM 3835 O O . THR A 1 482 ? 11.785 -10.734 2.228 1.00 97.81 482 THR A O 1
ATOM 3838 N N . ARG A 1 483 ? 12.977 -12.373 3.192 1.00 96.88 483 ARG A N 1
ATOM 3839 C CA . ARG A 1 483 ? 13.599 -12.878 1.954 1.00 96.88 483 ARG A CA 1
ATOM 3840 C C . ARG A 1 483 ? 12.568 -13.406 0.959 1.00 96.88 483 ARG A C 1
ATOM 3842 O O . ARG A 1 483 ? 12.744 -13.241 -0.248 1.00 96.88 483 ARG A O 1
ATOM 3849 N N . ASN A 1 484 ? 11.502 -14.042 1.442 1.00 97.75 484 ASN A N 1
ATOM 3850 C CA . ASN A 1 484 ? 10.460 -14.592 0.579 1.00 97.75 484 ASN A CA 1
ATOM 3851 C C . ASN A 1 484 ? 9.358 -13.593 0.211 1.00 97.75 484 ASN A C 1
ATOM 3853 O O . ASN A 1 484 ? 8.728 -13.773 -0.826 1.00 97.75 484 ASN A O 1
ATOM 3857 N N . LEU A 1 485 ? 9.157 -12.521 0.979 1.00 98.00 485 LEU A N 1
ATOM 3858 C CA . LEU A 1 485 ? 8.194 -11.463 0.653 1.00 98.00 485 LEU A CA 1
ATOM 3859 C C . LEU A 1 485 ? 8.793 -10.337 -0.202 1.00 98.00 485 LEU A C 1
ATOM 3861 O O . LEU A 1 485 ? 8.134 -9.827 -1.110 1.00 98.00 485 LEU A O 1
ATOM 3865 N N . ILE A 1 486 ? 10.052 -9.957 0.033 1.00 97.25 486 ILE A N 1
ATOM 3866 C CA . ILE A 1 486 ? 10.712 -8.837 -0.653 1.00 97.25 486 ILE A CA 1
ATOM 3867 C C . ILE A 1 486 ? 11.465 -9.353 -1.888 1.00 97.25 486 ILE A C 1
ATOM 3869 O O . ILE A 1 486 ? 12.694 -9.359 -1.955 1.00 97.25 486 ILE A O 1
ATOM 3873 N N . LYS A 1 487 ? 10.707 -9.794 -2.898 1.00 95.38 487 LYS A N 1
ATOM 3874 C CA . LYS A 1 487 ? 11.244 -10.209 -4.205 1.00 95.38 487 LYS A CA 1
ATOM 3875 C C . LYS A 1 487 ? 10.788 -9.299 -5.334 1.00 95.38 487 LYS A C 1
ATOM 3877 O O . LYS A 1 487 ? 9.682 -8.750 -5.315 1.00 95.38 487 LYS A O 1
ATOM 3882 N N . ARG A 1 488 ? 11.644 -9.175 -6.354 1.00 92.38 488 ARG A N 1
ATOM 3883 C CA . ARG A 1 488 ? 11.385 -8.333 -7.527 1.00 92.38 488 ARG A CA 1
ATOM 3884 C C . ARG A 1 488 ? 10.127 -8.769 -8.268 1.00 92.38 488 ARG A C 1
ATOM 3886 O O . ARG A 1 488 ? 9.251 -7.945 -8.514 1.00 92.38 488 ARG A O 1
ATOM 3893 N N . ASP A 1 489 ? 10.069 -10.044 -8.629 1.00 91.94 489 ASP A N 1
ATOM 3894 C CA . ASP A 1 489 ? 8.979 -10.604 -9.410 1.00 91.94 489 ASP A CA 1
ATOM 3895 C C . ASP A 1 489 ? 7.864 -11.086 -8.480 1.00 91.94 489 ASP A C 1
ATOM 3897 O O . ASP A 1 489 ? 8.083 -11.878 -7.566 1.00 91.94 489 ASP A O 1
ATOM 3901 N N . ALA A 1 490 ? 6.649 -10.591 -8.727 1.00 93.94 490 ALA A N 1
ATOM 3902 C CA . ALA A 1 490 ? 5.474 -10.843 -7.893 1.00 93.94 490 ALA A CA 1
ATOM 3903 C C . ALA A 1 490 ? 5.168 -12.338 -7.700 1.00 93.94 490 ALA A C 1
ATOM 3905 O O . ALA A 1 490 ? 4.745 -12.741 -6.625 1.00 93.94 490 ALA A O 1
ATOM 3906 N N . LYS A 1 491 ? 5.422 -13.152 -8.731 1.00 93.94 491 LYS A N 1
ATOM 3907 C CA . LYS A 1 491 ? 5.175 -14.603 -8.744 1.00 93.94 491 LYS A CA 1
ATOM 3908 C C . LYS A 1 491 ? 6.101 -15.411 -7.829 1.00 93.94 491 LYS A C 1
ATOM 3910 O O . LYS A 1 491 ? 5.766 -16.538 -7.498 1.00 93.94 491 LYS A O 1
ATOM 3915 N N . ASP A 1 492 ? 7.261 -14.861 -7.471 1.00 95.31 492 ASP A N 1
ATOM 3916 C CA . ASP A 1 492 ? 8.254 -15.576 -6.664 1.00 95.31 492 ASP A CA 1
ATOM 3917 C C . ASP A 1 492 ? 8.065 -15.294 -5.166 1.00 95.31 492 ASP A C 1
ATOM 3919 O O . ASP A 1 492 ? 8.767 -15.876 -4.330 1.00 95.31 492 ASP A O 1
ATOM 3923 N N . ARG A 1 493 ? 7.162 -14.360 -4.828 1.00 97.31 493 ARG A N 1
ATOM 3924 C CA . ARG A 1 493 ? 6.851 -13.980 -3.451 1.00 97.31 493 ARG A CA 1
ATOM 3925 C C . ARG A 1 493 ? 5.966 -15.021 -2.796 1.00 97.31 493 ARG A C 1
ATOM 3927 O O . ARG A 1 493 ? 5.063 -15.549 -3.437 1.00 97.31 493 ARG A O 1
ATOM 3934 N N . TRP A 1 494 ? 6.168 -15.219 -1.499 1.00 98.12 494 TRP A N 1
ATOM 3935 C CA . TRP A 1 494 ? 5.168 -15.905 -0.693 1.00 98.12 494 TRP A CA 1
ATOM 3936 C C . TRP A 1 494 ? 3.842 -15.149 -0.697 1.00 98.12 494 TRP A C 1
ATOM 3938 O O . TRP A 1 494 ? 3.787 -13.922 -0.591 1.00 98.12 494 TRP A O 1
ATOM 3948 N N . THR A 1 495 ? 2.773 -15.921 -0.794 1.00 98.12 495 THR A N 1
ATOM 3949 C CA . THR A 1 495 ? 1.396 -15.517 -0.546 1.00 98.12 495 THR A CA 1
ATOM 3950 C C . THR A 1 495 ? 1.155 -15.333 0.951 1.00 98.12 495 THR A C 1
ATOM 3952 O O . THR A 1 495 ? 1.869 -15.884 1.791 1.00 98.12 495 THR A O 1
ATOM 3955 N N . ALA A 1 496 ? 0.094 -14.608 1.314 1.00 97.50 496 ALA A N 1
ATOM 3956 C CA . ALA A 1 496 ? -0.299 -14.461 2.715 1.00 97.50 496 ALA A CA 1
ATOM 3957 C C . ALA A 1 496 ? -0.546 -15.822 3.401 1.00 97.50 496 ALA A C 1
ATOM 3959 O O . ALA A 1 496 ? -0.160 -16.010 4.550 1.00 97.50 496 ALA A O 1
ATOM 3960 N N . THR A 1 497 ? -1.110 -16.800 2.684 1.00 96.94 497 THR A N 1
ATOM 3961 C CA . THR A 1 497 ? -1.327 -18.166 3.189 1.00 96.94 497 THR A CA 1
ATOM 3962 C C . THR A 1 497 ? -0.020 -18.914 3.465 1.00 96.94 497 THR A C 1
ATOM 3964 O O . THR A 1 497 ? 0.062 -19.659 4.440 1.00 96.94 497 THR A O 1
ATOM 3967 N N . GLU A 1 498 ? 1.016 -18.723 2.648 1.00 98.00 498 GLU A N 1
ATOM 3968 C CA . GLU A 1 498 ? 2.341 -19.300 2.917 1.00 98.00 498 GLU A CA 1
ATOM 3969 C C . GLU A 1 498 ? 2.990 -18.652 4.146 1.00 98.00 498 GLU A C 1
ATOM 3971 O O . GLU A 1 498 ? 3.570 -19.360 4.964 1.00 98.00 498 GLU A O 1
ATOM 3976 N N . VAL A 1 499 ? 2.812 -17.340 4.348 1.00 98.06 499 VAL A N 1
ATOM 3977 C CA . VAL A 1 499 ? 3.293 -16.647 5.559 1.00 98.06 499 VAL A CA 1
ATOM 3978 C C . VAL A 1 499 ? 2.613 -17.175 6.823 1.00 98.06 499 VAL A C 1
ATOM 3980 O O . VAL A 1 499 ? 3.304 -17.436 7.807 1.00 98.06 499 VAL A O 1
ATOM 3983 N N . VAL A 1 500 ? 1.293 -17.398 6.793 1.00 96.62 500 VAL A N 1
ATOM 3984 C CA . VAL A 1 500 ? 0.549 -18.017 7.911 1.00 96.62 500 VAL A CA 1
ATOM 3985 C C . VAL A 1 500 ? 1.127 -19.392 8.274 1.00 96.62 500 VAL A C 1
ATOM 3987 O O . VAL A 1 500 ? 1.121 -19.784 9.435 1.00 96.62 500 VAL A O 1
ATOM 3990 N N . ASN A 1 501 ? 1.673 -20.114 7.294 1.00 95.56 501 ASN A N 1
ATOM 3991 C CA . ASN A 1 501 ? 2.282 -21.429 7.483 1.00 95.56 501 ASN A CA 1
ATOM 3992 C C . ASN A 1 501 ? 3.788 -21.396 7.789 1.00 95.56 501 ASN A C 1
ATOM 3994 O O . ASN A 1 501 ? 4.396 -22.461 7.914 1.00 95.56 501 ASN A O 1
ATOM 3998 N N . SER A 1 502 ? 4.393 -20.213 7.898 1.00 97.19 502 SER A N 1
ATOM 3999 C CA . SER A 1 502 ? 5.817 -20.066 8.206 1.00 97.19 502 SER A CA 1
ATOM 4000 C C . SER A 1 502 ? 6.151 -20.540 9.622 1.00 97.19 502 SER A C 1
ATOM 4002 O O . SER A 1 502 ? 5.304 -20.529 10.521 1.00 97.19 502 SER A O 1
ATOM 4004 N N . GLN A 1 503 ? 7.414 -20.910 9.845 1.00 96.25 503 GLN A N 1
ATOM 4005 C CA . GLN A 1 503 ? 7.850 -21.387 11.157 1.00 96.25 503 GLN A CA 1
ATOM 4006 C C . GLN A 1 503 ? 7.689 -20.314 12.246 1.00 96.25 503 GLN A C 1
ATOM 4008 O O . GLN A 1 503 ? 7.274 -20.640 13.352 1.00 96.25 503 GLN A O 1
ATOM 4013 N N . LEU A 1 504 ? 7.935 -19.033 11.925 1.00 96.81 504 LEU A N 1
ATOM 4014 C CA . LEU A 1 504 ? 7.738 -17.919 12.865 1.00 96.81 504 LEU A CA 1
ATOM 4015 C C . LEU A 1 504 ? 6.309 -17.893 13.424 1.00 96.81 504 LEU A C 1
ATOM 4017 O O . LEU A 1 504 ? 6.110 -17.726 14.625 1.00 96.81 504 LEU A O 1
ATOM 4021 N N . VAL A 1 505 ? 5.321 -18.043 12.538 1.00 96.00 505 VAL A N 1
ATOM 4022 C CA . VAL A 1 505 ? 3.903 -17.957 12.894 1.00 96.00 505 VAL A CA 1
ATOM 4023 C C . VAL A 1 505 ? 3.462 -19.200 13.661 1.00 96.00 505 VAL A C 1
ATOM 4025 O O . VAL A 1 505 ? 2.771 -19.070 14.668 1.00 96.00 505 VAL A O 1
ATOM 4028 N N . ARG A 1 506 ? 3.905 -20.391 13.242 1.00 94.88 506 ARG A N 1
ATOM 4029 C CA . ARG A 1 506 ? 3.602 -21.649 13.942 1.00 94.88 506 ARG A CA 1
ATOM 4030 C C . ARG A 1 506 ? 4.150 -21.666 15.364 1.00 94.88 506 ARG A C 1
ATOM 4032 O O . ARG A 1 506 ? 3.423 -22.016 16.287 1.00 94.88 506 ARG A O 1
ATOM 4039 N N . ASP A 1 507 ? 5.398 -21.245 15.553 1.00 94.06 507 ASP A N 1
ATOM 4040 C CA . ASP A 1 507 ? 6.016 -21.199 16.882 1.00 94.06 507 ASP A CA 1
ATOM 4041 C C . ASP A 1 507 ? 5.288 -20.223 17.806 1.00 94.06 507 ASP A C 1
ATOM 4043 O O . ASP A 1 507 ? 5.042 -20.533 18.969 1.00 94.06 507 ASP A O 1
ATOM 4047 N N . TYR A 1 508 ? 4.885 -19.067 17.272 1.00 94.19 508 TYR A N 1
ATOM 4048 C CA . TYR A 1 508 ? 4.078 -18.107 18.015 1.00 94.19 508 TYR A CA 1
ATOM 4049 C C . TYR A 1 508 ? 2.710 -18.682 18.409 1.00 94.19 508 TYR A C 1
ATOM 4051 O O . TYR A 1 508 ? 2.291 -18.525 19.552 1.00 94.19 508 TYR A O 1
ATOM 4059 N N . GLN A 1 509 ? 2.030 -19.392 17.505 1.00 90.88 509 GLN A N 1
ATOM 4060 C CA . GLN A 1 509 ? 0.748 -20.040 17.805 1.00 90.88 509 GLN A CA 1
ATOM 4061 C C . GLN A 1 509 ? 0.873 -21.109 18.896 1.00 90.88 509 GLN A C 1
ATOM 4063 O O . GLN A 1 509 ? 0.029 -21.158 19.789 1.00 90.88 509 GLN A O 1
ATOM 4068 N N . HIS A 1 510 ? 1.927 -21.929 18.855 1.00 90.75 510 HIS A N 1
ATOM 4069 C CA . HIS A 1 510 ? 2.208 -22.901 19.912 1.00 90.75 510 HIS A CA 1
ATOM 4070 C C . HIS A 1 510 ? 2.456 -22.212 21.255 1.00 90.75 510 HIS A C 1
ATOM 4072 O O . HIS A 1 510 ? 1.847 -22.588 22.252 1.00 90.75 510 HIS A O 1
ATOM 4078 N N . GLN A 1 511 ? 3.264 -21.147 21.267 1.00 89.50 511 GLN A N 1
ATOM 4079 C CA . GLN A 1 511 ? 3.507 -20.366 22.476 1.00 89.50 511 GLN A CA 1
ATOM 4080 C C . GLN A 1 511 ? 2.208 -19.777 23.051 1.00 89.50 511 GLN A C 1
ATOM 4082 O O . GLN A 1 511 ? 1.980 -19.864 24.253 1.00 89.50 511 GLN A O 1
ATOM 4087 N N . MET A 1 512 ? 1.327 -19.227 22.207 1.00 86.25 512 MET A N 1
ATOM 4088 C CA . MET A 1 512 ? 0.030 -18.710 22.658 1.00 86.25 512 MET A CA 1
ATOM 4089 C C . MET A 1 512 ? -0.852 -19.795 23.282 1.00 86.25 512 MET A C 1
ATOM 4091 O O . MET A 1 512 ? -1.503 -19.540 24.290 1.00 86.25 512 MET A O 1
ATOM 4095 N N . GLN A 1 513 ? -0.901 -20.990 22.685 1.00 83.75 513 GLN A N 1
ATOM 4096 C CA . GLN A 1 513 ? -1.681 -22.109 23.221 1.00 83.75 513 GLN A CA 1
ATOM 4097 C C . GLN A 1 513 ? -1.143 -22.570 24.577 1.00 83.75 513 GLN A C 1
ATOM 4099 O O . GLN A 1 513 ? -1.928 -22.790 25.498 1.00 83.75 513 GLN A O 1
ATOM 4104 N N . ASP A 1 514 ? 0.180 -22.653 24.715 1.00 84.75 514 ASP A N 1
ATOM 4105 C CA . ASP A 1 514 ? 0.830 -22.995 25.978 1.00 84.75 514 ASP A CA 1
ATOM 4106 C C . ASP A 1 514 ? 0.554 -21.945 27.064 1.00 84.75 514 ASP A C 1
ATOM 4108 O O . ASP A 1 514 ? 0.324 -22.301 28.220 1.00 84.75 514 ASP A O 1
ATOM 4112 N N . ASP A 1 515 ? 0.563 -20.656 26.713 1.00 83.69 515 ASP A N 1
ATOM 4113 C CA . ASP A 1 515 ? 0.289 -19.565 27.653 1.00 83.69 515 ASP A CA 1
ATOM 4114 C C . ASP A 1 515 ? -1.180 -19.560 28.108 1.00 83.69 515 ASP A C 1
ATOM 4116 O O . ASP A 1 515 ? -1.442 -19.413 29.302 1.00 83.69 515 ASP A O 1
ATOM 4120 N N . ILE A 1 516 ? -2.131 -19.809 27.196 1.00 82.56 516 ILE A N 1
ATOM 4121 C CA . ILE A 1 516 ? -3.556 -19.978 27.536 1.00 82.56 516 ILE A CA 1
ATOM 4122 C C . ILE A 1 516 ? -3.738 -21.173 28.476 1.00 82.56 516 ILE A C 1
ATOM 4124 O O . ILE A 1 516 ? -4.370 -21.039 29.519 1.00 82.56 516 ILE A O 1
ATOM 4128 N N . PHE A 1 517 ? -3.139 -22.321 28.151 1.00 82.44 517 PHE A N 1
ATOM 4129 C CA . PHE A 1 517 ? -3.240 -23.525 28.975 1.00 82.44 517 PHE A CA 1
ATOM 4130 C C . PHE A 1 517 ? -2.652 -23.321 30.378 1.00 82.44 517 PHE A C 1
ATOM 4132 O O . PHE A 1 517 ? -3.238 -23.747 31.371 1.00 82.44 517 PHE A O 1
ATOM 4139 N N . LYS A 1 518 ? -1.510 -22.630 30.490 1.00 81.44 518 LYS A N 1
ATOM 4140 C CA . LYS A 1 518 ? -0.923 -22.271 31.791 1.00 81.44 518 LYS A CA 1
ATOM 4141 C C . LYS A 1 518 ? -1.815 -21.330 32.590 1.00 81.44 518 LYS A C 1
ATOM 4143 O O . LYS A 1 518 ? -1.860 -21.455 33.808 1.00 81.44 518 LYS A O 1
ATOM 4148 N N . GLN A 1 519 ? -2.485 -20.390 31.927 1.00 78.12 519 GLN A N 1
ATOM 4149 C CA . GLN A 1 519 ? -3.389 -19.457 32.587 1.00 78.12 519 GLN A CA 1
ATOM 4150 C C . GLN A 1 519 ? -4.646 -20.172 33.097 1.00 78.12 519 GLN A C 1
ATOM 4152 O O . GLN A 1 519 ? -4.992 -20.015 34.261 1.00 78.12 519 GLN A O 1
ATOM 4157 N N . GLU A 1 520 ? -5.245 -21.050 32.289 1.00 82.00 520 GLU A N 1
ATOM 4158 C CA . GLU A 1 520 ? -6.362 -21.904 32.716 1.00 82.00 520 GLU A CA 1
ATOM 4159 C C . GLU A 1 520 ? -5.975 -22.822 33.886 1.00 82.00 520 GLU A C 1
ATOM 4161 O O . GLU A 1 520 ? -6.760 -22.999 34.811 1.00 82.00 520 GLU A O 1
ATOM 4166 N N . LEU A 1 521 ? -4.754 -23.372 33.887 1.00 78.31 521 LEU A N 1
ATOM 4167 C CA . LEU A 1 521 ? -4.231 -24.154 35.013 1.00 78.31 521 LEU A CA 1
ATOM 4168 C C . LEU A 1 521 ? -3.974 -23.325 36.275 1.00 78.31 521 LEU A C 1
ATOM 4170 O O . LEU A 1 521 ? -4.006 -23.889 37.362 1.00 78.31 521 LEU A O 1
ATOM 4174 N N . ALA A 1 522 ? -3.656 -22.037 36.145 1.00 75.81 522 ALA A N 1
ATOM 4175 C CA . ALA A 1 522 ? -3.439 -21.147 37.285 1.00 75.81 522 ALA A CA 1
ATOM 4176 C C . ALA A 1 522 ? -4.757 -20.644 37.898 1.00 75.81 522 ALA A C 1
ATOM 4178 O O . ALA A 1 522 ? -4.774 -20.274 39.072 1.00 75.81 522 ALA A O 1
ATOM 4179 N N . ASP A 1 523 ? -5.831 -20.619 37.105 1.00 76.69 523 ASP A N 1
ATOM 4180 C CA . ASP A 1 523 ? -7.182 -20.244 37.534 1.00 76.69 523 ASP A CA 1
ATOM 4181 C C . ASP A 1 523 ? -7.957 -21.418 38.183 1.00 76.69 523 ASP A C 1
ATOM 4183 O O . ASP A 1 523 ? -8.985 -21.188 38.829 1.00 76.69 523 ASP A O 1
ATOM 4187 N N . LEU A 1 524 ? -7.473 -22.659 38.017 1.00 69.38 524 LEU A N 1
ATOM 4188 C CA . LEU A 1 524 ? -7.945 -23.891 38.676 1.00 69.38 524 LEU A CA 1
ATOM 4189 C C . LEU A 1 524 ? -7.260 -24.105 40.032 1.00 69.38 524 LEU A C 1
ATOM 4191 O O . LEU A 1 524 ? -7.971 -24.553 40.965 1.00 69.38 524 LEU A O 1
#

Organism: Caenorhabditis remanei (NCBI:txid31234)

Radius of gyration: 34.37 Å; Cα contacts (8 Å, |Δi|>4): 878; chains: 1; bounding box: 71×55×106 Å

Mean predicted aligned error: 19.61 Å